Protein AF-0000000077151117 (afdb_homodimer)

Sequence (676 aa):
MHKPVIGIPMGDPAGIGPEIIVKALANNEIYKVCNPLVIGDAGVIEKAARICGIQTKVNPVAGADMPASDKSTINVVDLKIINPDRLEYGKVQAENGRASFEYIKKSVELAMEGKLSAIATTPINKPSLKAAGIEFIGHTEILAGLTDTKDPLTMFEVRGMRVFFLTRHVSLRKACDMVTKERLLDYVERCTQALQSLGITGGTMAVAGLNPHSGDNGLFGVEECENITPAIVEAKRRGFNVEGPVGPDSVFHLALIGRYNSVLSLYHDQGHIATKTLDFERTIAITLGLPFLRTSVDHGTAYDIAGKGIASEISMSEAILLAAKYSVPYSQWVKRTDMHKPVIGIPMGDPAGIGPEIIVKALANNEIYKVCNPLVIGDAGVIEKAARICGIQTKVNPVAGADMPASDKSTINVVDLKIINPDRLEYGKVQAENGRASFEYIKKSVELAMEGKLSAIATTPINKPSLKAAGIEFIGHTEILAGLTDTKDPLTMFEVRGMRVFFLTRHVSLRKACDMVTKERLLDYVERCTQALQSLGITGGTMAVAGLNPHSGDNGLFGVEECENITPAIVEAKRRGFNVEGPVGPDSVFHLALIGRYNSVLSLYHDQGHIATKTLDFERTIAITLGLPFLRTSVDHGTAYDIAGKGIASEISMSEAILLAAKYSVPYSQWVKRTD

Structure (mmCIF, N/CA/C/O backbone):
data_AF-0000000077151117-model_v1
#
loop_
_entity.id
_entity.type
_entity.pdbx_description
1 polymer '4-hydroxythreonine-4-phosphate dehydrogenase'
#
loop_
_atom_site.group_PDB
_atom_site.id
_atom_site.type_symbol
_atom_site.label_atom_id
_atom_site.label_alt_id
_atom_site.label_comp_id
_atom_site.label_asym_id
_atom_site.label_entity_id
_atom_site.label_seq_id
_atom_site.pdbx_PDB_ins_code
_atom_site.Cartn_x
_atom_site.Cartn_y
_atom_site.Cartn_z
_atom_site.occupancy
_atom_site.B_iso_or_equiv
_atom_site.auth_seq_id
_atom_site.auth_comp_id
_atom_site.auth_asym_id
_atom_site.auth_atom_id
_atom_site.pdbx_PDB_model_num
ATOM 1 N N . MET A 1 1 ? -15.461 34.531 -7.883 1 51.47 1 MET A N 1
ATOM 2 C CA . MET A 1 1 ? -15.648 33.969 -6.547 1 51.47 1 MET A CA 1
ATOM 3 C C . MET A 1 1 ? -14.375 34.094 -5.719 1 51.47 1 MET A C 1
ATOM 5 O O . MET A 1 1 ? -13.273 34.094 -6.266 1 51.47 1 MET A O 1
ATOM 9 N N . HIS A 1 2 ? -14.43 34.625 -4.332 1 80.81 2 HIS A N 1
ATOM 10 C CA . HIS A 1 2 ? -13.289 34.969 -3.484 1 80.81 2 HIS A CA 1
ATOM 11 C C . HIS A 1 2 ? -12.469 33.719 -3.15 1 80.81 2 HIS A C 1
ATOM 13 O O . HIS A 1 2 ? -13.023 32.719 -2.703 1 80.81 2 HIS A O 1
ATOM 19 N N . LYS A 1 3 ? -11.25 33.531 -3.623 1 91.38 3 LYS A N 1
ATOM 20 C CA . LYS A 1 3 ? -10.352 32.406 -3.344 1 91.38 3 LYS A CA 1
ATOM 21 C C . LYS A 1 3 ? -10.055 32.312 -1.851 1 91.38 3 LYS A C 1
ATOM 23 O O . LYS A 1 3 ? -9.875 33.312 -1.176 1 91.38 3 LYS A O 1
ATOM 28 N N . PRO A 1 4 ? -10.125 31.125 -1.349 1 94.75 4 PRO A N 1
ATOM 29 C CA . PRO A 1 4 ? -9.828 30.969 0.075 1 94.75 4 PRO A CA 1
ATOM 30 C C . PRO A 1 4 ? -8.391 31.344 0.426 1 94.75 4 PRO A C 1
ATOM 32 O O . PRO A 1 4 ? -7.484 31.172 -0.396 1 94.75 4 PRO A O 1
ATOM 35 N N . VAL A 1 5 ? -8.211 31.906 1.635 1 95.12 5 VAL A N 1
ATOM 36 C CA . VAL A 1 5 ? -6.875 32.188 2.15 1 95.12 5 VAL A CA 1
ATOM 37 C C . VAL A 1 5 ? -6.348 30.984 2.924 1 95.12 5 VAL A C 1
ATOM 39 O O . VAL A 1 5 ? -6.941 30.578 3.924 1 95.12 5 VAL A O 1
ATOM 42 N N . ILE A 1 6 ? -5.266 30.375 2.447 1 96.88 6 ILE A N 1
ATOM 43 C CA . ILE A 1 6 ? -4.68 29.203 3.102 1 96.88 6 ILE A CA 1
ATOM 44 C C . ILE A 1 6 ? -3.445 29.625 3.896 1 96.88 6 ILE A C 1
ATOM 46 O O . ILE A 1 6 ? -2.469 30.125 3.324 1 96.88 6 ILE A O 1
ATOM 50 N N . GLY A 1 7 ? -3.531 29.547 5.23 1 97.44 7 GLY A N 1
ATOM 51 C CA . GLY A 1 7 ? -2.381 29.797 6.082 1 97.44 7 GLY A CA 1
ATOM 52 C C . GLY A 1 7 ? -1.356 28.688 6.055 1 97.44 7 GLY A C 1
ATOM 53 O O . GLY A 1 7 ? -1.715 27.5 6.105 1 97.44 7 GLY A O 1
ATOM 54 N N . ILE A 1 8 ? -0.077 29.031 5.973 1 98.44 8 ILE A N 1
ATOM 55 C CA . ILE A 1 8 ? 1.007 28.047 5.898 1 98.44 8 ILE A CA 1
ATOM 56 C C . ILE A 1 8 ? 2.059 28.375 6.961 1 98.44 8 ILE A C 1
ATOM 58 O O . ILE A 1 8 ? 3.004 29.125 6.699 1 98.44 8 ILE A O 1
ATOM 62 N N . PRO A 1 9 ? 1.855 27.875 8.18 1 98.69 9 PRO A N 1
ATOM 63 C CA . PRO A 1 9 ? 2.975 27.984 9.117 1 98.69 9 PRO A CA 1
ATOM 64 C C . PRO A 1 9 ? 4.254 27.344 8.594 1 98.69 9 PRO A C 1
ATOM 66 O O . PRO A 1 9 ? 4.234 26.188 8.148 1 98.69 9 PRO A O 1
ATOM 69 N N . MET A 1 10 ? 5.348 28.031 8.625 1 98.31 10 MET A N 1
ATOM 70 C CA . MET A 1 10 ? 6.531 27.641 7.867 1 98.31 10 MET A CA 1
ATOM 71 C C . MET A 1 10 ? 7.238 26.469 8.531 1 98.31 10 MET A C 1
ATOM 73 O O . MET A 1 10 ? 8.102 25.828 7.922 1 98.31 10 MET A O 1
ATOM 77 N N . GLY A 1 11 ? 6.855 26.094 9.805 1 98.19 11 GLY A N 1
ATOM 78 C CA . GLY A 1 11 ? 7.473 24.953 10.477 1 98.19 11 GLY A CA 1
ATOM 79 C C . GLY A 1 11 ? 8.828 25.281 11.07 1 98.19 11 GLY A C 1
ATOM 80 O O . GLY A 1 11 ? 9.078 26.422 11.477 1 98.19 11 GLY A O 1
ATOM 81 N N . ASP A 1 12 ? 9.617 24.297 11.234 1 98.5 12 ASP A N 1
ATOM 82 C CA . ASP A 1 12 ? 10.953 24.5 11.797 1 98.5 12 ASP A CA 1
ATOM 83 C C . ASP A 1 12 ? 11.852 25.25 10.812 1 98.5 12 ASP A C 1
ATOM 85 O O . ASP A 1 12 ? 12.141 24.75 9.719 1 98.5 12 ASP A O 1
ATOM 89 N N . PRO A 1 13 ? 12.391 26.375 11.258 1 98.44 13 PRO A N 1
ATOM 90 C CA . PRO A 1 13 ? 13.211 27.172 10.352 1 98.44 13 PRO A CA 1
ATOM 91 C C . PRO A 1 13 ? 14.461 26.438 9.883 1 98.44 13 PRO A C 1
ATOM 93 O O . PRO A 1 13 ? 14.992 26.734 8.805 1 98.44 13 PRO A O 1
ATOM 96 N N . ALA A 1 14 ? 14.898 25.516 10.656 1 98.25 14 ALA A N 1
ATOM 97 C CA . ALA A 1 14 ? 16.141 24.797 10.344 1 98.25 14 ALA A CA 1
ATOM 98 C C . ALA A 1 14 ? 15.867 23.562 9.508 1 98.25 14 ALA A C 1
ATOM 100 O O . ALA A 1 14 ? 16.797 22.859 9.109 1 98.25 14 ALA A O 1
ATOM 101 N N . GLY A 1 15 ? 14.633 23.281 9.25 1 98.44 15 GLY A N 1
ATOM 102 C CA . GLY A 1 15 ? 14.242 22.172 8.414 1 98.44 15 GLY A CA 1
ATOM 103 C C . GLY A 1 15 ? 13.945 22.562 6.98 1 98.44 15 GLY A C 1
ATOM 104 O O . GLY A 1 15 ? 14.273 23.672 6.562 1 98.44 15 GLY A O 1
ATOM 105 N N . ILE A 1 16 ? 13.281 21.688 6.258 1 98.62 16 ILE A N 1
ATOM 106 C CA . ILE A 1 16 ? 13.055 21.906 4.832 1 98.62 16 ILE A CA 1
ATOM 107 C C . ILE A 1 16 ? 11.773 22.703 4.629 1 98.62 16 ILE A C 1
ATOM 109 O O . ILE A 1 16 ? 11.414 23.047 3.498 1 98.62 16 ILE A O 1
ATOM 113 N N . GLY A 1 17 ? 11.023 23.031 5.68 1 98.62 17 GLY A N 1
ATOM 114 C CA . GLY A 1 17 ? 9.75 23.734 5.598 1 98.62 17 GLY A CA 1
ATOM 115 C C . GLY A 1 17 ? 9.805 24.953 4.699 1 98.62 17 GLY A C 1
ATOM 116 O O . GLY A 1 17 ? 9.086 25.031 3.703 1 98.62 17 GLY A O 1
ATOM 117 N N . PRO A 1 18 ? 10.688 25.906 5.008 1 98.75 18 PRO A N 1
ATOM 118 C CA . PRO A 1 18 ? 10.812 27.094 4.176 1 98.75 18 PRO A CA 1
ATOM 119 C C . PRO A 1 18 ? 11.109 26.766 2.713 1 98.75 18 PRO A C 1
ATOM 121 O O . PRO A 1 18 ? 10.531 27.375 1.812 1 98.75 18 PRO A O 1
ATOM 124 N N . GLU A 1 19 ? 11.938 25.766 2.432 1 98.75 19 GLU A N 1
ATOM 125 C CA . GLU A 1 19 ? 12.312 25.406 1.067 1 98.75 19 GLU A CA 1
ATOM 126 C C . GLU A 1 19 ? 11.117 24.875 0.283 1 98.75 19 GLU A C 1
ATOM 128 O O . GLU A 1 19 ? 10.891 25.281 -0.858 1 98.75 19 GLU A O 1
ATOM 133 N N . ILE A 1 20 ? 10.344 23.984 0.926 1 98.75 20 ILE A N 1
ATOM 134 C CA . ILE A 1 20 ? 9.242 23.359 0.192 1 98.75 20 ILE A CA 1
ATOM 135 C C . ILE A 1 20 ? 8.117 24.375 0.008 1 98.75 20 ILE A C 1
ATOM 137 O O . ILE A 1 20 ? 7.367 24.312 -0.971 1 98.75 20 ILE A O 1
ATOM 141 N N . ILE A 1 21 ? 8.023 25.375 0.861 1 98.69 21 ILE A N 1
ATOM 142 C CA . ILE A 1 21 ? 7.035 26.438 0.727 1 98.69 21 ILE A CA 1
ATOM 143 C C . ILE A 1 21 ? 7.359 27.281 -0.497 1 98.69 21 ILE A C 1
ATOM 145 O O . ILE A 1 21 ? 6.508 27.484 -1.365 1 98.69 21 ILE A O 1
ATOM 149 N N . VAL A 1 22 ? 8.617 27.797 -0.575 1 98.38 22 VAL A N 1
ATOM 150 C CA . VAL A 1 22 ? 8.953 28.719 -1.654 1 98.38 22 VAL A CA 1
ATOM 151 C C . VAL A 1 22 ? 8.867 28 -2.996 1 98.38 22 VAL A C 1
ATOM 153 O O . VAL A 1 22 ? 8.445 28.578 -3.998 1 98.38 22 VAL A O 1
ATOM 156 N N . LYS A 1 23 ? 9.25 26.719 -3.023 1 98.56 23 LYS A N 1
ATOM 157 C CA . LYS A 1 23 ? 9.148 25.938 -4.254 1 98.56 23 LYS A CA 1
ATOM 158 C C . LYS A 1 23 ? 7.688 25.719 -4.648 1 98.56 23 LYS A C 1
ATOM 160 O O . LYS A 1 23 ? 7.332 25.828 -5.824 1 98.56 23 LYS A O 1
ATOM 165 N N . ALA A 1 24 ? 6.844 25.359 -3.654 1 98.38 24 ALA A N 1
ATOM 166 C CA . ALA A 1 24 ? 5.426 25.141 -3.924 1 98.38 24 ALA A CA 1
ATOM 167 C C . ALA A 1 24 ? 4.77 26.422 -4.441 1 98.38 24 ALA A C 1
ATOM 169 O O . ALA A 1 24 ? 3.979 26.375 -5.387 1 98.38 24 ALA A O 1
ATOM 170 N N . LEU A 1 25 ? 5.129 27.562 -3.879 1 97.88 25 LEU A N 1
ATOM 171 C CA . LEU A 1 25 ? 4.488 28.844 -4.199 1 97.88 25 LEU A CA 1
ATOM 172 C C . LEU A 1 25 ? 5.07 29.438 -5.477 1 97.88 25 LEU A C 1
ATOM 174 O O . LEU A 1 25 ? 4.598 30.469 -5.953 1 97.88 25 LEU A O 1
ATOM 178 N N . ALA A 1 26 ? 6.09 28.766 -6.008 1 97.19 26 ALA A N 1
ATOM 179 C CA . ALA A 1 26 ? 6.602 29.156 -7.32 1 97.19 26 ALA A CA 1
ATOM 180 C C . ALA A 1 26 ? 5.719 28.609 -8.438 1 97.19 26 ALA A C 1
ATOM 182 O O . ALA A 1 26 ? 5.863 28.984 -9.602 1 97.19 26 ALA A O 1
ATOM 183 N N . ASN A 1 27 ? 4.805 27.766 -8.102 1 94.38 27 ASN A N 1
ATOM 184 C CA . ASN A 1 27 ? 3.875 27.172 -9.055 1 94.38 27 ASN A CA 1
ATOM 185 C C . ASN A 1 27 ? 2.609 28.016 -9.203 1 94.38 27 ASN A C 1
ATOM 187 O O . ASN A 1 27 ? 1.834 28.141 -8.258 1 94.38 27 ASN A O 1
ATOM 191 N N . ASN A 1 28 ? 2.234 28.359 -10.352 1 92.44 28 ASN A N 1
ATOM 192 C CA . ASN A 1 28 ? 1.098 29.234 -10.648 1 92.44 28 ASN A CA 1
ATOM 193 C C . ASN A 1 28 ? -0.229 28.531 -10.352 1 92.44 28 ASN A C 1
ATOM 195 O O . ASN A 1 28 ? -1.234 29.188 -10.086 1 92.44 28 ASN A O 1
ATOM 199 N N . GLU A 1 29 ? -0.21 27.266 -10.375 1 94.25 29 GLU A N 1
ATOM 200 C CA . GLU A 1 29 ? -1.437 26.5 -10.18 1 94.25 29 GLU A CA 1
ATOM 201 C C . GLU A 1 29 ? -2.02 26.734 -8.789 1 94.25 29 GLU A C 1
ATOM 203 O O . GLU A 1 29 ? -3.236 26.672 -8.602 1 94.25 29 GLU A O 1
ATOM 208 N N . ILE A 1 30 ? -1.159 27.078 -7.867 1 96.81 30 ILE A N 1
ATOM 209 C CA . ILE A 1 30 ? -1.58 27.328 -6.492 1 96.81 30 ILE A CA 1
ATOM 210 C C . ILE A 1 30 ? -2.465 28.562 -6.438 1 96.81 30 ILE A C 1
ATOM 212 O O . ILE A 1 30 ? -3.512 28.562 -5.789 1 96.81 30 ILE A O 1
ATOM 216 N N . TYR A 1 31 ? -2.162 29.547 -7.188 1 95.06 31 TYR A N 1
ATOM 217 C CA . TYR A 1 31 ? -2.812 30.859 -7.121 1 95.06 31 TYR A CA 1
ATOM 218 C C . TYR A 1 31 ? -4.133 30.844 -7.879 1 95.06 31 TYR A C 1
ATOM 220 O O . TYR A 1 31 ? -4.945 31.766 -7.738 1 95.06 31 TYR A O 1
ATOM 228 N N . LYS A 1 32 ? -4.348 29.797 -8.648 1 95.19 32 LYS A N 1
ATOM 229 C CA . LYS A 1 32 ? -5.625 29.641 -9.352 1 95.19 32 LYS A CA 1
ATOM 230 C C . LYS A 1 32 ? -6.734 29.25 -8.383 1 95.19 32 LYS A C 1
ATOM 232 O O . LYS A 1 32 ? -7.91 29.547 -8.625 1 95.19 32 LYS A O 1
ATOM 237 N N . VAL A 1 33 ? -6.305 28.719 -7.246 1 95.56 33 VAL A N 1
ATOM 238 C CA . VAL A 1 33 ? -7.363 28.109 -6.449 1 95.56 33 VAL A CA 1
ATOM 239 C C . VAL A 1 33 ? -7.359 28.703 -5.043 1 95.56 33 VAL A C 1
ATOM 241 O O . VAL A 1 33 ? -8.32 28.531 -4.285 1 95.56 33 VAL A O 1
ATOM 244 N N . CYS A 1 34 ? -6.266 29.422 -4.695 1 95.38 34 CYS A N 1
ATOM 245 C CA . CYS A 1 34 ? -6.246 29.984 -3.348 1 95.38 34 CYS A CA 1
ATOM 246 C C . CYS A 1 34 ? -5.277 31.156 -3.26 1 95.38 34 CYS A C 1
ATOM 248 O O . CYS A 1 34 ? -4.605 31.484 -4.238 1 95.38 34 CYS A O 1
ATOM 250 N N . ASN A 1 35 ? -5.371 31.875 -2.143 1 94.81 35 ASN A N 1
ATOM 251 C CA . ASN A 1 35 ? -4.402 32.875 -1.719 1 94.81 35 ASN A CA 1
ATOM 252 C C . ASN A 1 35 ? -3.561 32.375 -0.547 1 94.81 35 ASN A C 1
ATOM 254 O O . ASN A 1 35 ? -4.004 32.406 0.602 1 94.81 35 ASN A O 1
ATOM 258 N N . PRO A 1 36 ? -2.328 31.984 -0.875 1 96.31 36 PRO A N 1
ATOM 259 C CA . PRO A 1 36 ? -1.484 31.484 0.208 1 96.31 36 PRO A CA 1
ATOM 260 C C . PRO A 1 36 ? -0.92 32.594 1.091 1 96.31 36 PRO A C 1
ATOM 262 O O . PRO A 1 36 ? -0.582 33.656 0.594 1 96.31 36 PRO A O 1
ATOM 265 N N . LEU A 1 37 ? -0.873 32.375 2.363 1 96.38 37 LEU A N 1
ATOM 266 C CA . LEU A 1 37 ? -0.282 33.25 3.355 1 96.38 37 LEU A CA 1
ATOM 267 C C . LEU A 1 37 ? 0.666 32.5 4.277 1 96.38 37 LEU A C 1
ATOM 269 O O . LEU A 1 37 ? 0.227 31.656 5.074 1 96.38 37 LEU A O 1
ATOM 273 N N . VAL A 1 38 ? 1.927 32.812 4.141 1 97.56 38 VAL A N 1
ATOM 274 C CA . VAL A 1 38 ? 2.918 32.156 4.984 1 97.56 38 VAL A CA 1
ATOM 275 C C . VAL A 1 38 ? 2.959 32.812 6.355 1 97.56 38 VAL A C 1
ATOM 277 O O . VAL A 1 38 ? 2.924 34.031 6.449 1 97.56 38 VAL A O 1
ATOM 280 N N . ILE A 1 39 ? 2.904 32.062 7.406 1 98.06 39 ILE A N 1
ATOM 281 C CA . ILE A 1 39 ? 3.121 32.531 8.766 1 98.06 39 ILE A CA 1
ATOM 282 C C . ILE A 1 39 ? 4.492 32.094 9.258 1 98.06 39 ILE A C 1
ATOM 284 O O . ILE A 1 39 ? 4.738 30.891 9.43 1 98.06 39 ILE A O 1
ATOM 288 N N . GLY A 1 40 ? 5.371 32.969 9.445 1 98.12 40 GLY A N 1
ATOM 289 C CA . GLY A 1 40 ? 6.75 32.656 9.789 1 98.12 40 GLY A CA 1
ATOM 290 C C . GLY A 1 40 ? 7.637 33.875 9.891 1 98.12 40 GLY A C 1
ATOM 291 O O . GLY A 1 40 ? 7.254 34.875 10.5 1 98.12 40 GLY A O 1
ATOM 292 N N . ASP A 1 41 ? 8.891 33.75 9.453 1 98.19 41 ASP A N 1
ATOM 293 C CA . ASP A 1 41 ? 9.859 34.844 9.398 1 98.19 41 ASP A CA 1
ATOM 294 C C . ASP A 1 41 ? 10.227 35.156 7.957 1 98.19 41 ASP A C 1
ATOM 296 O O . ASP A 1 41 ? 10.789 34.344 7.242 1 98.19 41 ASP A O 1
ATOM 300 N N . ALA A 1 42 ? 9.953 36.438 7.578 1 97.25 42 ALA A N 1
ATOM 301 C CA . ALA A 1 42 ? 10.172 36.875 6.199 1 97.25 42 ALA A CA 1
ATOM 302 C C . ALA A 1 42 ? 11.617 36.625 5.777 1 97.25 42 ALA A C 1
ATOM 304 O O . ALA A 1 42 ? 11.883 36.188 4.66 1 97.25 42 ALA A O 1
ATOM 305 N N . GLY A 1 43 ? 12.539 36.906 6.699 1 97.69 43 GLY A N 1
ATOM 306 C CA . GLY A 1 43 ? 13.945 36.75 6.387 1 97.69 43 GLY A CA 1
ATOM 307 C C . GLY A 1 43 ? 14.32 35.281 6.09 1 97.69 43 GLY A C 1
ATOM 308 O O . GLY A 1 43 ? 15.164 35.031 5.23 1 97.69 43 GLY A O 1
ATOM 309 N N . VAL A 1 44 ? 13.727 34.375 6.801 1 98.5 44 VAL A N 1
ATOM 310 C CA . VAL A 1 44 ? 13.992 32.938 6.594 1 98.5 44 VAL A CA 1
ATOM 311 C C . VAL A 1 44 ? 13.43 32.5 5.246 1 98.5 44 VAL A C 1
ATOM 313 O O . VAL A 1 44 ? 14.062 31.734 4.523 1 98.5 44 VAL A O 1
ATOM 316 N N . ILE A 1 45 ? 12.266 32.969 4.879 1 98.44 45 ILE A N 1
ATOM 317 C CA . ILE A 1 45 ? 11.633 32.656 3.604 1 98.44 45 ILE A CA 1
ATOM 318 C C . ILE A 1 45 ? 12.461 33.219 2.455 1 98.44 45 ILE A C 1
ATOM 320 O O . ILE A 1 45 ? 12.664 32.562 1.438 1 98.44 45 ILE A O 1
ATOM 324 N N . GLU A 1 46 ? 12.977 34.438 2.598 1 98 46 GLU A N 1
ATOM 325 C CA . GLU A 1 46 ? 13.844 35.062 1.591 1 98 46 GLU A CA 1
ATOM 326 C C . GLU A 1 46 ? 15.102 34.219 1.379 1 98 46 GLU A C 1
ATOM 328 O O . GLU A 1 46 ? 15.516 33.969 0.241 1 98 46 GLU A O 1
ATOM 333 N N . LYS A 1 47 ? 15.648 33.844 2.479 1 98.19 47 LYS A N 1
ATOM 334 C CA . LYS A 1 47 ? 16.844 33 2.418 1 98.19 47 LYS A CA 1
ATOM 335 C C . LYS A 1 47 ? 16.562 31.688 1.702 1 98.19 47 LYS A C 1
ATOM 337 O O . LYS A 1 47 ? 17.375 31.234 0.89 1 98.19 47 LYS A O 1
ATOM 342 N N . ALA A 1 48 ? 15.461 31.062 2.004 1 98.44 48 ALA A N 1
ATOM 343 C CA . ALA A 1 48 ? 15.07 29.812 1.36 1 98.44 48 ALA A CA 1
ATOM 344 C C . ALA A 1 48 ? 14.891 30 -0.143 1 98.44 48 ALA A C 1
ATOM 346 O O . ALA A 1 48 ? 15.297 29.141 -0.936 1 98.44 48 ALA A O 1
ATOM 347 N N . ALA A 1 49 ? 14.273 31.125 -0.574 1 98.19 49 ALA A N 1
ATOM 348 C CA . ALA A 1 49 ? 14.094 31.422 -1.993 1 98.19 49 ALA A CA 1
ATOM 349 C C . ALA A 1 49 ? 15.438 31.516 -2.707 1 98.19 49 ALA A C 1
ATOM 351 O O . ALA A 1 49 ? 15.609 30.969 -3.799 1 98.19 49 ALA A O 1
ATOM 352 N N . ARG A 1 50 ? 16.391 32.156 -2.045 1 97.88 50 ARG A N 1
ATOM 353 C CA . ARG A 1 50 ? 17.734 32.281 -2.607 1 97.88 50 ARG A CA 1
ATOM 354 C C . ARG A 1 50 ? 18.406 30.922 -2.744 1 97.88 50 ARG A C 1
ATOM 356 O O . ARG A 1 50 ? 18.969 30.594 -3.789 1 97.88 50 ARG A O 1
ATOM 363 N N . ILE A 1 51 ? 18.297 30.156 -1.737 1 98.12 51 ILE A N 1
ATOM 364 C CA . ILE A 1 51 ? 18.906 28.828 -1.708 1 98.12 51 ILE A CA 1
ATOM 365 C C . ILE A 1 51 ? 18.344 27.969 -2.834 1 98.12 51 ILE A C 1
ATOM 367 O O . ILE A 1 51 ? 19.078 27.234 -3.49 1 98.12 51 ILE A O 1
ATOM 371 N N . CYS A 1 52 ? 17.062 28.078 -3.086 1 98.31 52 CYS A N 1
ATOM 372 C CA . CYS A 1 52 ? 16.375 27.234 -4.059 1 98.31 52 CYS A CA 1
ATOM 373 C C . CYS A 1 52 ? 16.453 27.844 -5.457 1 98.31 52 CYS A C 1
ATOM 375 O O . CYS A 1 52 ? 15.977 27.25 -6.426 1 98.31 52 CYS A O 1
ATOM 377 N N . GLY A 1 53 ? 17.016 29.016 -5.547 1 97.94 53 GLY A N 1
ATOM 378 C CA . GLY A 1 53 ? 17.141 29.688 -6.836 1 97.94 53 GLY A CA 1
ATOM 379 C C . GLY A 1 53 ? 15.812 30.188 -7.379 1 97.94 53 GLY A C 1
ATOM 380 O O . GLY A 1 53 ? 15.602 30.203 -8.594 1 97.94 53 GLY A O 1
ATOM 381 N N . ILE A 1 54 ? 14.938 30.531 -6.531 1 97.25 54 ILE A N 1
ATOM 382 C CA . ILE A 1 54 ? 13.609 30.969 -6.934 1 97.25 54 ILE A CA 1
ATOM 383 C C . ILE A 1 54 ? 13.555 32.5 -6.898 1 97.25 54 ILE A C 1
ATOM 385 O O . ILE A 1 54 ? 13.859 33.125 -5.871 1 97.25 54 ILE A O 1
ATOM 389 N N . GLN A 1 55 ? 13.164 33.062 -7.996 1 95.25 55 GLN A N 1
ATOM 390 C CA . GLN A 1 55 ? 13.016 34.5 -8.078 1 95.25 55 GLN A CA 1
ATOM 391 C C . GLN A 1 55 ? 11.633 34.969 -7.621 1 95.25 55 GLN A C 1
ATOM 393 O O . GLN A 1 55 ? 10.656 34.844 -8.367 1 95.25 55 GLN A O 1
ATOM 398 N N . THR A 1 56 ? 11.555 35.406 -6.457 1 95 56 THR A N 1
ATOM 399 C CA . THR A 1 56 ? 10.297 35.906 -5.875 1 95 56 THR A CA 1
ATOM 400 C C . THR A 1 56 ? 10.555 36.969 -4.844 1 95 56 THR A C 1
ATOM 402 O O . THR A 1 56 ? 11.656 37.062 -4.285 1 95 56 THR A O 1
ATOM 405 N N . LYS A 1 57 ? 9.641 37.906 -4.672 1 94.88 57 LYS A N 1
ATOM 406 C CA . LYS A 1 57 ? 9.688 38.906 -3.609 1 94.88 57 LYS A CA 1
ATOM 407 C C . LYS A 1 57 ? 8.938 38.438 -2.371 1 94.88 57 LYS A C 1
ATOM 409 O O . LYS A 1 57 ? 7.887 37.812 -2.482 1 94.88 57 LYS A O 1
ATOM 414 N N . VAL A 1 58 ? 9.484 38.625 -1.232 1 95.38 58 VAL A N 1
ATOM 415 C CA . VAL A 1 58 ? 8.805 38.344 0.026 1 95.38 58 VAL A CA 1
ATOM 416 C C . VAL A 1 58 ? 8.195 39.625 0.595 1 95.38 58 VAL A C 1
ATOM 418 O O . VAL A 1 58 ? 8.898 40.625 0.803 1 95.38 58 VAL A O 1
ATOM 421 N N . ASN A 1 59 ? 6.93 39.594 0.752 1 93.88 59 ASN A N 1
ATOM 422 C CA . ASN A 1 59 ? 6.172 40.781 1.211 1 93.88 59 ASN A CA 1
ATOM 423 C C . ASN A 1 59 ? 5.656 40.562 2.635 1 93.88 59 ASN A C 1
ATOM 425 O O . ASN A 1 59 ? 4.66 39.875 2.85 1 93.88 59 ASN A O 1
ATOM 429 N N . PRO A 1 60 ? 6.281 41.156 3.648 1 93.06 60 PRO A N 1
ATOM 430 C CA . PRO A 1 60 ? 5.742 41.094 5.008 1 93.06 60 PRO A CA 1
ATOM 431 C C . PRO A 1 60 ? 4.387 41.781 5.148 1 93.06 60 PRO A C 1
ATOM 433 O O . PRO A 1 60 ? 4.199 42.875 4.652 1 93.06 60 PRO A O 1
ATOM 436 N N . VAL A 1 61 ? 3.449 41.062 5.73 1 88.94 61 VAL A N 1
ATOM 437 C CA . VAL A 1 61 ? 2.105 41.594 5.902 1 88.94 61 VAL A CA 1
ATOM 438 C C . VAL A 1 61 ? 1.64 41.375 7.34 1 88.94 61 VAL A C 1
ATOM 440 O O . VAL A 1 61 ? 2.227 40.562 8.07 1 88.94 61 VAL A O 1
ATOM 443 N N . ALA A 1 62 ? 0.567 42.188 7.922 1 75.62 62 ALA A N 1
ATOM 444 C CA . ALA A 1 62 ? 0.026 42.031 9.273 1 75.62 62 ALA A CA 1
ATOM 445 C C . ALA A 1 62 ? -1.151 41.062 9.273 1 75.62 62 ALA A C 1
ATOM 447 O O . ALA A 1 62 ? -1.65 40.688 10.344 1 75.62 62 ALA A O 1
ATOM 448 N N . GLY A 1 63 ? -1.469 40.219 8.305 1 62.97 63 GLY A N 1
ATOM 449 C CA . GLY A 1 63 ? -2.521 39.219 8.273 1 62.97 63 GLY A CA 1
ATOM 450 C C . GLY A 1 63 ? -3.789 39.719 7.598 1 62.97 63 GLY A C 1
ATOM 451 O O . GLY A 1 63 ? -4.48 38.938 6.93 1 62.97 63 GLY A O 1
ATOM 452 N N . ALA A 1 64 ? -4.367 40.938 7.898 1 55.16 64 ALA A N 1
ATOM 453 C CA . ALA A 1 64 ? -5.691 41.438 7.551 1 55.16 64 ALA A CA 1
ATOM 454 C C . ALA A 1 64 ? -5.785 41.781 6.066 1 55.16 64 ALA A C 1
ATOM 456 O O . ALA A 1 64 ? -6.801 41.5 5.422 1 55.16 64 ALA A O 1
ATOM 457 N N . ASP A 1 65 ? -4.98 42.625 5.574 1 58.97 65 ASP A N 1
ATOM 458 C CA . ASP A 1 65 ? -5.102 43.125 4.215 1 58.97 65 ASP A CA 1
ATOM 459 C C . ASP A 1 65 ? -4.156 42.406 3.264 1 58.97 65 ASP A C 1
ATOM 461 O O . ASP A 1 65 ? -2.936 42.469 3.408 1 58.97 65 ASP A O 1
ATOM 465 N N . MET A 1 66 ? -4.641 41.188 2.742 1 64.81 66 MET A N 1
ATOM 466 C CA . MET A 1 66 ? -3.76 40.375 1.886 1 64.81 66 MET A CA 1
ATOM 467 C C . MET A 1 66 ? -3.768 40.938 0.458 1 64.81 66 MET A C 1
ATOM 469 O O . MET A 1 66 ? -4.816 40.969 -0.184 1 64.81 66 MET A O 1
ATOM 473 N N . PRO A 1 67 ? -2.654 41.656 0.072 1 61.91 67 PRO A N 1
ATOM 474 C CA . PRO A 1 67 ? -2.58 42 -1.348 1 61.91 67 PRO A CA 1
ATOM 475 C C . PRO A 1 67 ? -2.674 40.781 -2.266 1 61.91 67 PRO A C 1
ATOM 477 O O . PRO A 1 67 ? -2.48 39.656 -1.816 1 61.91 67 PRO A O 1
ATOM 480 N N . ALA A 1 68 ? -3.064 41.062 -3.492 1 68.12 68 ALA A N 1
ATOM 481 C CA . ALA A 1 68 ? -3.08 40.062 -4.527 1 68.12 68 ALA A CA 1
ATOM 482 C C . ALA A 1 68 ? -1.718 39.375 -4.648 1 68.12 68 ALA A C 1
ATOM 484 O O . ALA A 1 68 ? -0.679 40.031 -4.527 1 68.12 68 ALA A O 1
ATOM 485 N N . SER A 1 69 ? -1.771 38 -4.594 1 73.75 69 SER A N 1
ATOM 486 C CA . SER A 1 69 ? -0.51 37.281 -4.625 1 73.75 69 SER A CA 1
ATOM 487 C C . SER A 1 69 ? -0.433 36.375 -5.852 1 73.75 69 SER A C 1
ATOM 489 O O . SER A 1 69 ? -1.458 35.875 -6.336 1 73.75 69 SER A O 1
ATOM 491 N N . ASP A 1 70 ? 0.747 36.438 -6.531 1 84.69 70 ASP A N 1
ATOM 492 C CA . ASP A 1 70 ? 1.149 35.469 -7.539 1 84.69 70 ASP A CA 1
ATOM 493 C C . ASP A 1 70 ? 2.553 34.938 -7.258 1 84.69 70 ASP A C 1
ATOM 495 O O . ASP A 1 70 ? 3.08 35.094 -6.156 1 84.69 70 ASP A O 1
ATOM 499 N N . LYS A 1 71 ? 3.053 34.188 -8.25 1 86.94 71 LYS A N 1
ATOM 500 C CA . LYS A 1 71 ? 4.328 33.5 -8.008 1 86.94 71 LYS A CA 1
ATOM 501 C C . LYS A 1 71 ? 5.457 34.531 -7.836 1 86.94 71 LYS A C 1
ATOM 503 O O . LYS A 1 71 ? 6.543 34.188 -7.363 1 86.94 71 LYS A O 1
ATOM 508 N N . SER A 1 72 ? 5.227 35.781 -8.102 1 92.5 72 SER A N 1
ATOM 509 C CA . SER A 1 72 ? 6.281 36.781 -8.023 1 92.5 72 SER A CA 1
ATOM 510 C C . SER A 1 72 ? 6.387 37.375 -6.613 1 92.5 72 SER A C 1
ATOM 512 O O . SER A 1 72 ? 7.371 38.031 -6.281 1 92.5 72 SER A O 1
ATOM 514 N N . THR A 1 73 ? 5.391 37.156 -5.777 1 93.69 73 THR A N 1
ATOM 515 C CA . THR A 1 73 ? 5.391 37.688 -4.426 1 93.69 73 THR A CA 1
ATOM 516 C C . THR A 1 73 ? 4.828 36.688 -3.43 1 93.69 73 THR A C 1
ATOM 518 O O . THR A 1 73 ? 3.754 36.125 -3.65 1 93.69 73 THR A O 1
ATOM 521 N N . ILE A 1 74 ? 5.551 36.438 -2.383 1 95.06 74 ILE A N 1
ATOM 522 C CA . ILE A 1 74 ? 5.086 35.594 -1.285 1 95.06 74 ILE A CA 1
ATOM 523 C C . ILE A 1 74 ? 4.727 36.469 -0.083 1 95.06 74 ILE A C 1
ATOM 525 O O . ILE A 1 74 ? 5.578 37.156 0.452 1 95.06 74 ILE A O 1
ATOM 529 N N . ASN A 1 75 ? 3.461 36.438 0.291 1 95.31 75 ASN A N 1
ATOM 530 C CA . ASN A 1 75 ? 3.027 37.156 1.484 1 95.31 75 ASN A CA 1
ATOM 531 C C . ASN A 1 75 ? 3.369 36.406 2.758 1 95.31 75 ASN A C 1
ATOM 533 O O . ASN A 1 75 ? 3.113 35.188 2.85 1 95.31 75 ASN A O 1
ATOM 537 N N . VAL A 1 76 ? 3.988 37.125 3.727 1 96.31 76 VAL A N 1
ATOM 538 C CA . VAL A 1 76 ? 4.43 36.469 4.961 1 96.31 76 VAL A CA 1
ATOM 539 C C . VAL A 1 76 ? 3.998 37.312 6.164 1 96.31 76 VAL A C 1
ATOM 541 O O . VAL A 1 76 ? 4.297 38.5 6.238 1 96.31 76 VAL A O 1
ATOM 544 N N . VAL A 1 77 ? 3.205 36.719 7.023 1 96.75 77 VAL A N 1
ATOM 545 C CA . VAL A 1 77 ? 3.076 37.281 8.352 1 96.75 77 VAL A CA 1
ATOM 546 C C . VAL A 1 77 ? 4.391 37.125 9.117 1 96.75 77 VAL A C 1
ATOM 548 O O . VAL A 1 77 ? 4.695 36.062 9.633 1 96.75 77 VAL A O 1
ATOM 551 N N . ASP A 1 78 ? 5.105 38.219 9.188 1 96.62 78 ASP A N 1
ATOM 552 C CA . ASP A 1 78 ? 6.473 38.219 9.703 1 96.62 78 ASP A CA 1
ATOM 553 C C . ASP A 1 78 ? 6.488 38.344 11.227 1 96.62 78 ASP A C 1
ATOM 555 O O . ASP A 1 78 ? 6.211 39.438 11.75 1 96.62 78 ASP A O 1
ATOM 559 N N . LEU A 1 79 ? 6.895 37.25 11.891 1 97.25 79 LEU A N 1
ATOM 560 C CA . LEU A 1 79 ? 6.891 37.281 13.352 1 97.25 79 LEU A CA 1
ATOM 561 C C . LEU A 1 79 ? 8.258 37.719 13.883 1 97.25 79 LEU A C 1
ATOM 563 O O . LEU A 1 79 ? 8.391 38.062 15.055 1 97.25 79 LEU A O 1
ATOM 567 N N . LYS A 1 80 ? 9.273 37.75 13.086 1 96.56 80 LYS A N 1
ATOM 568 C CA . LYS A 1 80 ? 10.609 38.25 13.383 1 96.56 80 LYS A CA 1
ATOM 569 C C . LYS A 1 80 ? 11.203 37.562 14.617 1 96.56 80 LYS A C 1
ATOM 571 O O . LYS A 1 80 ? 11.695 38.25 15.523 1 96.56 80 LYS A O 1
ATOM 576 N N . ILE A 1 81 ? 11.117 36.25 14.617 1 97.69 81 ILE A N 1
ATOM 577 C CA . ILE A 1 81 ? 11.633 35.5 15.75 1 97.69 81 ILE A CA 1
ATOM 578 C C . ILE A 1 81 ? 13.062 35.031 15.461 1 97.69 81 ILE A C 1
ATOM 580 O O . ILE A 1 81 ? 13.938 35.125 16.328 1 97.69 81 ILE A O 1
ATOM 584 N N . ILE A 1 82 ? 13.289 34.625 14.25 1 97.69 82 ILE A N 1
ATOM 585 C CA . ILE A 1 82 ? 14.555 34 13.867 1 97.69 82 ILE A CA 1
ATOM 586 C C . ILE A 1 82 ? 15.422 35.031 13.125 1 97.69 82 ILE A C 1
ATOM 588 O O . ILE A 1 82 ? 14.945 35.719 12.227 1 97.69 82 ILE A O 1
ATOM 592 N N . ASN A 1 83 ? 16.672 35.125 13.531 1 96.19 83 ASN A N 1
ATOM 593 C CA . ASN A 1 83 ? 17.672 35.781 12.711 1 96.19 83 ASN A CA 1
ATOM 594 C C . ASN A 1 83 ? 18.25 34.844 11.648 1 96.19 83 ASN A C 1
ATOM 596 O O . ASN A 1 83 ? 18.984 33.906 11.969 1 96.19 83 ASN A O 1
ATOM 600 N N . PRO A 1 84 ? 17.922 35.125 10.383 1 95.12 84 PRO A N 1
ATOM 601 C CA . PRO A 1 84 ? 18.344 34.188 9.32 1 95.12 84 PRO A CA 1
ATOM 602 C C . PRO A 1 84 ? 19.859 34 9.258 1 95.12 84 PRO A C 1
ATOM 604 O O . PRO A 1 84 ? 20.328 32.938 8.836 1 95.12 84 PRO A O 1
ATOM 607 N N . ASP A 1 85 ? 20.609 34.938 9.672 1 93.44 85 ASP A N 1
ATOM 608 C CA . ASP A 1 85 ? 22.078 34.875 9.586 1 93.44 85 ASP A CA 1
ATOM 609 C C . ASP A 1 85 ? 22.656 33.938 10.633 1 93.44 85 ASP A C 1
ATOM 611 O O . ASP A 1 85 ? 23.781 33.438 10.5 1 93.44 85 ASP A O 1
ATOM 615 N N . ARG A 1 86 ? 21.906 33.656 11.641 1 93.81 86 ARG A N 1
ATOM 616 C CA . ARG A 1 86 ? 22.391 32.812 12.719 1 93.81 86 ARG A CA 1
ATOM 617 C C . ARG A 1 86 ? 21.766 31.406 12.617 1 93.81 86 ARG A C 1
ATOM 619 O O . ARG A 1 86 ? 22.109 30.516 13.391 1 93.81 86 ARG A O 1
ATOM 626 N N . LEU A 1 87 ? 20.859 31.312 11.742 1 95.62 87 LEU A N 1
ATOM 627 C CA . LEU A 1 87 ? 20.156 30.047 11.578 1 95.62 87 LEU A CA 1
ATOM 628 C C . LEU A 1 87 ? 21.109 28.953 11.125 1 95.62 87 LEU A C 1
ATOM 630 O O . LEU A 1 87 ? 21.844 29.125 10.148 1 95.62 87 LEU A O 1
ATOM 634 N N . GLU A 1 88 ? 21.203 27.828 11.852 1 97.44 88 GLU A N 1
ATOM 635 C CA . GLU A 1 88 ? 21.984 26.656 11.469 1 97.44 88 GLU A CA 1
ATOM 636 C C . GLU A 1 88 ? 21.078 25.531 10.984 1 97.44 88 GLU A C 1
ATOM 638 O O . GLU A 1 88 ? 20.344 24.922 11.773 1 97.44 88 GLU A O 1
ATOM 643 N N . TYR A 1 89 ? 21.234 25.203 9.695 1 98 89 TYR A N 1
ATOM 644 C CA . TYR A 1 89 ? 20.375 24.172 9.102 1 98 89 TYR A CA 1
ATOM 645 C C . TYR A 1 89 ? 20.688 22.797 9.664 1 98 89 TYR A C 1
ATOM 647 O O . TYR A 1 89 ? 21.859 22.484 9.914 1 98 89 TYR A O 1
ATOM 655 N N . GLY A 1 90 ? 19.672 22.047 9.875 1 97.31 90 GLY A N 1
ATOM 656 C CA . GLY A 1 90 ? 19.812 20.656 10.242 1 97.31 90 GLY A CA 1
ATOM 657 C C . GLY A 1 90 ? 20.25 20.469 11.68 1 97.31 90 GLY A C 1
ATOM 658 O O . GLY A 1 90 ? 20.766 19.406 12.047 1 97.31 90 GLY A O 1
ATOM 659 N N . LYS A 1 91 ? 20.109 21.453 12.5 1 97.31 91 LYS A N 1
ATOM 660 C CA . LYS A 1 91 ? 20.484 21.375 13.906 1 97.31 91 LYS A CA 1
ATOM 661 C C . LYS A 1 91 ? 19.328 21.734 14.82 1 97.31 91 LYS A C 1
ATOM 663 O O . LYS A 1 91 ? 18.562 22.656 14.531 1 97.31 91 LYS A O 1
ATOM 668 N N . VAL A 1 92 ? 19.281 20.953 15.891 1 96.81 92 VAL A N 1
ATOM 669 C CA . VAL A 1 92 ? 18.281 21.219 16.906 1 96.81 92 VAL A CA 1
ATOM 670 C C . VAL A 1 92 ? 18.625 22.516 17.641 1 96.81 92 VAL A C 1
ATOM 672 O O . VAL A 1 92 ? 19.734 22.672 18.141 1 96.81 92 VAL A O 1
ATOM 675 N N . GLN A 1 93 ? 17.688 23.453 17.609 1 96.44 93 GLN A N 1
ATOM 676 C CA . GLN A 1 93 ? 17.828 24.719 18.328 1 96.44 93 GLN A CA 1
ATOM 677 C C . GLN A 1 93 ? 16.547 25.078 19.062 1 96.44 93 GLN A C 1
ATOM 679 O O . GLN A 1 93 ? 15.453 25.031 18.484 1 96.44 93 GLN A O 1
ATOM 684 N N . ALA A 1 94 ? 16.688 25.453 20.328 1 96.88 94 ALA A N 1
ATOM 685 C CA . ALA A 1 94 ? 15.531 25.828 21.141 1 96.88 94 ALA A CA 1
ATOM 686 C C . ALA A 1 94 ? 14.742 26.969 20.484 1 96.88 94 ALA A C 1
ATOM 688 O O . ALA A 1 94 ? 13.508 26.969 20.5 1 96.88 94 ALA A O 1
ATOM 689 N N . GLU A 1 95 ? 15.445 27.906 19.969 1 97.62 95 GLU A N 1
ATOM 690 C CA . GLU A 1 95 ? 14.805 29.047 19.328 1 97.62 95 GLU A CA 1
ATOM 691 C C . GLU A 1 95 ? 13.906 28.609 18.172 1 97.62 95 GLU A C 1
ATOM 693 O O . GLU A 1 95 ? 12.852 29.203 17.953 1 97.62 95 GLU A O 1
ATOM 698 N N . ASN A 1 96 ? 14.336 27.578 17.422 1 97.81 96 ASN A N 1
ATOM 699 C CA . ASN A 1 96 ? 13.547 27.062 16.312 1 97.81 96 ASN A CA 1
ATOM 700 C C . ASN A 1 96 ? 12.273 26.375 16.781 1 97.81 96 ASN A C 1
ATOM 702 O O . ASN A 1 96 ? 11.242 26.438 16.125 1 97.81 96 ASN A O 1
ATOM 706 N N . GLY A 1 97 ? 12.406 25.672 17.906 1 97.5 97 GLY A N 1
ATOM 707 C CA . GLY A 1 97 ? 11.227 25.078 18.516 1 97.5 97 GLY A CA 1
ATOM 708 C C . GLY A 1 97 ? 10.203 26.109 18.953 1 97.5 97 GLY A C 1
ATOM 709 O O . GLY A 1 97 ? 9.008 25.953 18.688 1 97.5 97 GLY A O 1
ATOM 710 N N . ARG A 1 98 ? 10.688 27.109 19.609 1 97.56 98 ARG A N 1
ATOM 711 C CA . ARG A 1 98 ? 9.82 28.203 20.031 1 97.56 98 ARG A CA 1
ATOM 712 C C . ARG A 1 98 ? 9.156 28.875 18.844 1 97.56 98 ARG A C 1
ATOM 714 O O . ARG A 1 98 ? 7.949 29.125 18.859 1 97.56 98 ARG A O 1
ATOM 721 N N . ALA A 1 99 ? 9.938 29.172 17.828 1 98.31 99 ALA A N 1
ATOM 722 C CA . AL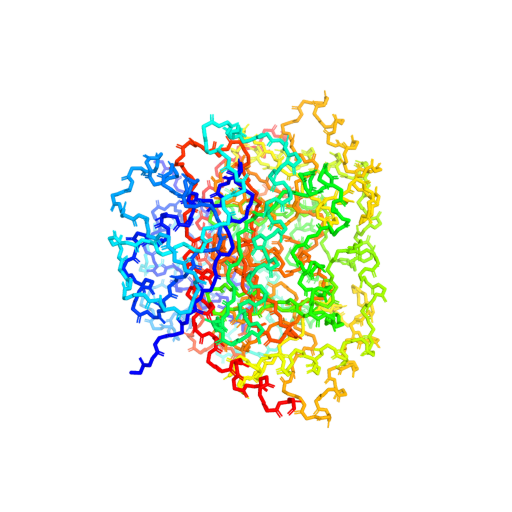A A 1 99 ? 9.43 29.812 16.625 1 98.31 99 ALA A CA 1
ATOM 723 C C . ALA A 1 99 ? 8.336 28.969 15.977 1 98.31 99 ALA A C 1
ATOM 725 O O . ALA A 1 99 ? 7.285 29.484 15.602 1 98.31 99 ALA A O 1
ATOM 726 N N . SER A 1 100 ? 8.617 27.672 15.82 1 98.19 100 SER A N 1
ATOM 727 C CA . SER A 1 100 ? 7.652 26.75 15.227 1 98.19 100 SER A CA 1
ATOM 728 C C . SER A 1 100 ? 6.309 26.828 15.945 1 98.19 100 SER A C 1
ATOM 730 O O . SER A 1 100 ? 5.258 26.891 15.305 1 98.19 100 SER A O 1
ATOM 732 N N . PHE A 1 101 ? 6.371 26.812 17.266 1 98.19 101 PHE A N 1
ATOM 733 C CA . PHE A 1 101 ? 5.156 26.875 18.062 1 98.19 101 PHE A CA 1
ATOM 734 C C . PHE A 1 101 ? 4.422 28.203 17.828 1 98.19 101 PHE A C 1
ATOM 736 O O . PHE A 1 101 ? 3.201 28.219 17.672 1 98.19 101 PHE A O 1
ATOM 743 N N . GLU A 1 102 ? 5.133 29.25 17.828 1 98.19 102 GLU A N 1
ATOM 744 C CA . GLU A 1 102 ? 4.535 30.562 17.656 1 98.19 102 GLU A CA 1
ATOM 745 C C . GLU A 1 102 ? 3.893 30.703 16.281 1 98.19 102 GLU A C 1
ATOM 747 O O . GLU A 1 102 ? 2.859 31.359 16.141 1 98.19 102 GLU A O 1
ATOM 752 N N . TYR A 1 103 ? 4.555 30.125 15.219 1 98.5 103 TYR A N 1
ATOM 753 C CA . TYR A 1 103 ? 3.961 30.141 13.891 1 98.5 103 TYR A CA 1
ATOM 754 C C . TYR A 1 103 ? 2.605 29.453 13.883 1 98.5 103 TYR A C 1
ATOM 756 O O . TYR A 1 103 ? 1.647 29.938 13.289 1 98.5 103 TYR A O 1
ATOM 764 N N . ILE A 1 104 ? 2.531 28.281 14.523 1 98.38 104 ILE A N 1
ATOM 765 C CA . ILE A 1 104 ? 1.291 27.516 14.594 1 98.38 104 ILE A CA 1
ATOM 766 C C . ILE A 1 104 ? 0.249 28.297 15.391 1 98.38 104 ILE A C 1
ATOM 768 O O . ILE A 1 104 ? -0.901 28.422 14.969 1 98.38 104 ILE A O 1
ATOM 772 N N . LYS A 1 105 ? 0.668 28.828 16.547 1 98.06 105 LYS A N 1
ATOM 773 C CA . LYS A 1 105 ? -0.228 29.609 17.391 1 98.06 105 LYS A CA 1
ATOM 774 C C . LYS A 1 105 ? -0.833 30.781 16.641 1 98.06 105 LYS A C 1
ATOM 776 O O . LYS A 1 105 ? -2.041 31.016 16.703 1 98.06 105 LYS A O 1
ATOM 781 N N . LYS A 1 106 ? 0.006 31.516 15.953 1 97.62 106 LYS A N 1
ATOM 782 C CA . LYS A 1 106 ? -0.471 32.656 15.164 1 97.62 106 LYS A CA 1
ATOM 783 C C . LYS A 1 106 ? -1.434 32.188 14.07 1 97.62 106 LYS A C 1
ATOM 785 O O . LYS A 1 106 ? -2.424 32.875 13.789 1 97.62 106 LYS A O 1
ATOM 790 N N . SER A 1 107 ? -1.122 31.094 13.391 1 97.69 107 SER A N 1
ATOM 791 C CA . SER A 1 107 ? -2.016 30.531 12.383 1 97.69 107 SER A CA 1
ATOM 792 C C . SER A 1 107 ? -3.387 30.219 12.969 1 97.69 107 SER A C 1
ATOM 794 O O . SER A 1 107 ? -4.414 30.5 12.352 1 97.69 107 SER A O 1
ATOM 796 N N . VAL A 1 108 ? -3.393 29.625 14.133 1 97.88 108 VAL A N 1
ATOM 797 C CA . VAL A 1 108 ? -4.637 29.281 14.812 1 97.88 108 VAL A CA 1
ATOM 798 C C . VAL A 1 108 ? -5.422 30.547 15.133 1 97.88 108 VAL A C 1
ATOM 800 O O . VAL A 1 108 ? -6.633 30.609 14.906 1 97.88 108 VAL A O 1
ATOM 803 N N . GLU A 1 109 ? -4.73 31.562 15.656 1 96.94 109 GLU A N 1
ATOM 804 C CA . GLU A 1 109 ? -5.367 32.844 15.961 1 96.94 109 GLU A CA 1
ATOM 805 C C . GLU A 1 109 ? -6.051 33.438 14.727 1 96.94 109 GLU A C 1
ATOM 807 O O . GLU A 1 109 ? -7.223 33.812 14.781 1 96.94 109 GLU A O 1
ATOM 812 N N . LEU A 1 110 ? -5.316 33.469 13.641 1 96 110 LEU A N 1
ATOM 813 C CA . LEU A 1 110 ? -5.844 34.031 12.406 1 96 110 LEU A CA 1
ATOM 814 C C . LEU A 1 110 ? -7.023 33.219 11.898 1 96 110 LEU A C 1
ATOM 816 O O . LEU A 1 110 ? -8 33.75 11.391 1 96 110 LEU A O 1
ATOM 820 N N . ALA A 1 111 ? -6.887 31.922 11.984 1 96.06 111 ALA A N 1
ATOM 821 C CA . ALA A 1 111 ? -7.973 31.047 11.547 1 96.06 111 ALA A CA 1
ATOM 822 C C . ALA A 1 111 ? -9.219 31.25 12.398 1 96.06 111 ALA A C 1
ATOM 824 O O . ALA A 1 111 ? -10.336 31.344 11.867 1 96.06 111 ALA A O 1
ATOM 825 N N . MET A 1 112 ? -9.023 31.391 13.719 1 95.44 112 MET A N 1
ATOM 826 C CA . MET A 1 112 ? -10.133 31.594 14.648 1 95.44 112 MET A CA 1
ATOM 827 C C . MET A 1 112 ? -10.797 32.938 14.414 1 95.44 112 MET A C 1
ATOM 829 O O . MET A 1 112 ? -11.992 33.125 14.664 1 95.44 112 MET A O 1
ATOM 833 N N . GLU A 1 113 ? -10.086 33.875 13.898 1 93.69 113 GLU A N 1
ATOM 834 C CA . GLU A 1 113 ? -10.594 35.188 13.586 1 93.69 113 GLU A CA 1
ATOM 835 C C . GLU A 1 113 ? -11.266 35.219 12.219 1 93.69 113 GLU A C 1
ATOM 837 O O . GLU A 1 113 ? -11.789 36.25 11.797 1 93.69 113 GLU A O 1
ATOM 842 N N . GLY A 1 114 ? -11.211 34.125 11.523 1 92.38 114 GLY A N 1
ATOM 843 C CA . GLY A 1 114 ? -11.844 34.031 10.211 1 92.38 114 GLY A CA 1
ATOM 844 C C . GLY A 1 114 ? -10.984 34.594 9.094 1 92.38 114 GLY A C 1
ATOM 845 O O . GLY A 1 114 ? -11.461 34.781 7.98 1 92.38 114 GLY A O 1
ATOM 846 N N . LYS A 1 115 ? -9.742 34.812 9.383 1 93.69 115 LYS A N 1
ATOM 847 C CA . LYS A 1 115 ? -8.852 35.406 8.391 1 93.69 115 LYS A CA 1
ATOM 848 C C . LYS A 1 115 ? -8.203 34.312 7.523 1 93.69 115 LYS A C 1
ATOM 850 O O . LYS A 1 115 ? -7.645 34.625 6.465 1 93.69 115 LYS A O 1
ATOM 855 N N . LEU A 1 116 ? -8.203 33.125 8.016 1 95.31 116 LEU A N 1
ATOM 856 C CA . LEU A 1 116 ? -7.766 31.969 7.234 1 95.31 116 LEU A CA 1
ATOM 857 C C . LEU A 1 116 ? -8.922 31 6.996 1 95.31 116 LEU A C 1
ATOM 859 O O . LEU A 1 116 ? -9.75 30.781 7.887 1 95.31 116 LEU A O 1
ATOM 863 N N . SER A 1 117 ? -8.938 30.438 5.793 1 95.31 117 SER A N 1
ATOM 864 C CA . SER A 1 117 ? -9.945 29.438 5.465 1 95.31 117 SER A CA 1
ATOM 865 C C . SER A 1 117 ? -9.5 28.047 5.898 1 95.31 117 SER A C 1
ATOM 867 O O . SER A 1 117 ? -10.328 27.188 6.191 1 95.31 117 SER A O 1
ATOM 869 N N . ALA A 1 118 ? -8.273 27.766 5.898 1 97.62 118 ALA A N 1
ATOM 870 C CA . ALA A 1 118 ? -7.637 26.5 6.293 1 97.62 118 ALA A CA 1
ATOM 871 C C . ALA A 1 118 ? -6.152 26.703 6.578 1 97.62 118 ALA A C 1
ATOM 873 O O . ALA A 1 118 ? -5.598 27.766 6.285 1 97.62 118 ALA A O 1
ATOM 874 N N . ILE A 1 119 ? -5.59 25.75 7.195 1 98.25 119 ILE A N 1
ATOM 875 C CA . ILE A 1 119 ? -4.156 25.766 7.484 1 98.25 119 ILE A CA 1
ATOM 876 C C . ILE A 1 119 ? -3.488 24.562 6.836 1 98.25 119 ILE A C 1
ATOM 878 O O . ILE A 1 119 ? -3.982 23.438 6.949 1 98.25 119 ILE A O 1
ATOM 882 N N . ALA A 1 120 ? -2.404 24.75 6.113 1 98.62 120 ALA A N 1
ATOM 883 C CA . ALA A 1 120 ? -1.563 23.703 5.555 1 98.62 120 ALA A CA 1
ATOM 884 C C . ALA A 1 120 ? -0.189 23.688 6.219 1 98.62 120 ALA A C 1
ATOM 886 O O . ALA A 1 120 ? 0.657 24.531 5.926 1 98.62 120 ALA A O 1
ATOM 887 N N .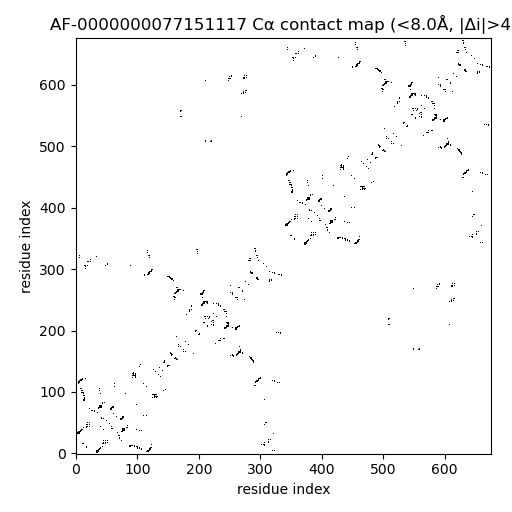 THR A 1 121 ? 0.067 22.688 7.008 1 98.62 121 THR A N 1
ATOM 888 C CA . THR A 1 121 ? 1.214 22.75 7.906 1 98.62 121 THR A CA 1
ATOM 889 C C . THR A 1 121 ? 2.436 22.094 7.281 1 98.62 121 THR A C 1
ATOM 891 O O . THR A 1 121 ? 2.301 21.141 6.512 1 98.62 121 THR A O 1
ATOM 894 N N . THR A 1 122 ? 3.586 22.594 7.613 1 98.44 122 THR A N 1
ATOM 895 C CA . THR A 1 122 ? 4.895 22.031 7.301 1 98.44 122 THR A CA 1
ATOM 896 C C . THR A 1 122 ? 5.477 21.312 8.508 1 98.44 122 THR A C 1
ATOM 898 O O . THR A 1 122 ? 4.898 21.344 9.602 1 98.44 122 THR A O 1
ATOM 901 N N . PRO A 1 123 ? 6.582 20.625 8.32 1 97.69 123 PRO A N 1
ATOM 902 C CA . PRO A 1 123 ? 7.117 19.812 9.422 1 97.69 123 PRO A CA 1
ATOM 903 C C . PRO A 1 123 ? 7.727 20.672 10.539 1 97.69 123 PRO A C 1
ATOM 905 O O . PRO A 1 123 ? 8.289 21.734 10.266 1 97.69 123 PRO A O 1
ATOM 908 N N . ILE A 1 124 ? 7.531 20.203 11.711 1 97.44 124 ILE A N 1
ATOM 909 C CA . ILE A 1 124 ? 8.211 20.75 12.883 1 97.44 124 ILE A CA 1
ATOM 910 C C . ILE A 1 124 ? 9.109 19.688 13.5 1 97.44 124 ILE A C 1
ATOM 912 O O . ILE A 1 124 ? 8.984 18.5 13.172 1 97.44 124 ILE A O 1
ATOM 916 N N . ASN A 1 125 ? 10.031 20.094 14.281 1 96.19 125 ASN A N 1
ATOM 917 C CA . ASN A 1 125 ? 11.016 19.203 14.875 1 96.19 125 ASN A CA 1
ATOM 918 C C . ASN A 1 125 ? 10.75 19 16.375 1 96.19 125 ASN A C 1
ATOM 920 O O . ASN A 1 125 ? 10.891 19.938 17.156 1 96.19 125 ASN A O 1
ATOM 924 N N . LYS A 1 126 ? 10.398 17.781 16.812 1 91.88 126 LYS A N 1
ATOM 925 C CA . LYS A 1 126 ? 10.008 17.469 18.188 1 91.88 126 LYS A CA 1
ATOM 926 C C . LYS A 1 126 ? 11.133 17.812 19.156 1 91.88 126 LYS A C 1
ATOM 928 O O . LYS A 1 126 ? 10.898 18.438 20.203 1 91.88 126 LYS A O 1
ATOM 933 N N . PRO A 1 127 ? 12.352 17.359 18.844 1 94 127 PRO A N 1
ATOM 934 C CA . PRO A 1 127 ? 13.453 17.703 19.75 1 94 127 PRO A CA 1
ATOM 935 C C . PRO A 1 127 ? 13.617 19.219 19.922 1 94 127 PRO A C 1
ATOM 937 O O . PRO A 1 127 ? 13.938 19.672 21.016 1 94 127 PRO A O 1
ATOM 940 N N . SER A 1 128 ? 13.406 19.969 18.875 1 96.19 128 SER A N 1
ATOM 941 C CA . SER A 1 128 ? 13.508 21.422 18.969 1 96.19 128 SER A CA 1
ATOM 942 C C . SER A 1 128 ? 12.398 21.984 19.859 1 96.19 128 SER A C 1
ATOM 944 O O . SER A 1 128 ? 12.625 22.938 20.609 1 96.19 128 SER A O 1
ATOM 946 N N . LEU A 1 129 ? 11.219 21.438 19.734 1 96.38 129 LEU A N 1
ATOM 947 C CA . LEU A 1 129 ? 10.117 21.844 20.609 1 96.38 129 LEU A CA 1
ATOM 948 C C . LEU A 1 129 ? 10.461 21.578 22.078 1 96.38 129 LEU A C 1
ATOM 950 O O . LEU A 1 129 ? 10.281 22.453 22.922 1 96.38 129 LEU A O 1
ATOM 954 N N . LYS A 1 130 ? 10.969 20.406 22.297 1 94.75 130 LYS A N 1
ATOM 955 C CA . LYS A 1 130 ? 11.352 20.031 23.656 1 94.75 130 LYS A CA 1
ATOM 956 C C . LYS A 1 130 ? 12.438 20.953 24.188 1 94.75 130 LYS A C 1
ATOM 958 O O . LYS A 1 130 ? 12.391 21.359 25.344 1 94.75 130 LYS A O 1
ATOM 963 N N . ALA A 1 131 ? 13.406 21.203 23.375 1 95.94 131 ALA A N 1
ATOM 964 C CA . ALA A 1 131 ? 14.5 22.094 23.766 1 95.94 131 ALA A CA 1
ATOM 965 C C . ALA A 1 131 ? 13.977 23.484 24.156 1 95.94 131 ALA A C 1
ATOM 967 O O . ALA A 1 131 ? 14.578 24.156 24.984 1 95.94 131 ALA A O 1
ATOM 968 N N . ALA A 1 132 ? 12.867 23.891 23.562 1 96.56 132 ALA A N 1
ATOM 969 C CA . ALA A 1 132 ? 12.273 25.203 23.828 1 96.56 132 ALA A CA 1
ATOM 970 C C . ALA A 1 132 ? 11.352 25.156 25.047 1 96.56 132 ALA A C 1
ATOM 972 O O . ALA A 1 132 ? 10.75 26.156 25.422 1 96.56 132 ALA A O 1
ATOM 973 N N . GLY A 1 133 ? 11.156 23.953 25.641 1 95.19 133 GLY A N 1
ATOM 974 C CA . GLY A 1 133 ? 10.297 23.797 26.797 1 95.19 133 GLY A CA 1
ATOM 975 C C . GLY A 1 133 ? 8.828 23.641 26.438 1 95.19 133 GLY A C 1
ATOM 976 O O . GLY A 1 133 ? 7.953 23.844 27.281 1 95.19 133 GLY A O 1
ATOM 977 N N . ILE A 1 134 ? 8.586 23.438 25.203 1 93.25 134 ILE A N 1
ATOM 978 C CA . ILE A 1 134 ? 7.215 23.219 24.75 1 93.25 134 ILE A CA 1
ATOM 979 C C . ILE A 1 134 ? 6.836 21.75 24.953 1 93.25 134 ILE A C 1
ATOM 981 O O . ILE A 1 134 ? 7.508 20.859 24.438 1 93.25 134 ILE A O 1
ATOM 985 N N . GLU A 1 135 ? 5.809 21.453 25.594 1 88.81 135 GLU A N 1
ATOM 986 C CA . GLU A 1 135 ? 5.457 20.125 26.062 1 88.81 135 GLU A CA 1
ATOM 987 C C . GLU A 1 135 ? 4.648 19.359 25.016 1 88.81 135 GLU A C 1
ATOM 989 O O . GLU A 1 135 ? 4.516 18.141 25.094 1 88.81 135 GLU A O 1
ATOM 994 N N . PHE A 1 136 ? 4.125 20.031 24.062 1 85.25 136 PHE A N 1
ATOM 995 C CA . PHE A 1 136 ? 3.367 19.344 23.016 1 85.25 136 PHE A CA 1
ATOM 996 C C . PHE A 1 136 ? 4.273 18.438 22.203 1 85.25 136 PHE A C 1
ATOM 998 O O . PHE A 1 136 ? 5.414 18.797 21.906 1 85.25 136 PHE A O 1
ATOM 1005 N N . ILE A 1 137 ? 3.76 17.297 21.75 1 80.31 137 ILE A N 1
ATOM 1006 C CA . ILE A 1 137 ? 4.602 16.312 21.078 1 80.31 137 ILE A CA 1
ATOM 1007 C C . ILE A 1 137 ? 4.434 16.438 19.578 1 80.31 137 ILE A C 1
ATOM 1009 O O . ILE A 1 137 ? 5.164 15.797 18.812 1 80.31 137 ILE A O 1
ATOM 1013 N N . GLY A 1 138 ? 3.496 17.266 19.141 1 87.25 138 GLY A N 1
ATOM 1014 C CA . GLY A 1 138 ? 3.311 17.391 17.703 1 87.25 138 GLY A CA 1
ATOM 1015 C C . GLY A 1 138 ? 2.182 18.344 17.328 1 87.25 138 GLY A C 1
ATOM 1016 O O . GLY A 1 138 ? 1.561 18.953 18.203 1 87.25 138 GLY A O 1
ATOM 1017 N N . HIS A 1 139 ? 1.99 18.484 15.984 1 93.44 139 HIS A N 1
ATOM 1018 C CA . HIS A 1 139 ? 1.003 19.422 15.445 1 93.44 139 HIS A CA 1
ATOM 1019 C C . HIS A 1 139 ? -0.386 19.125 16 1 93.44 139 HIS A C 1
ATOM 1021 O O . HIS A 1 139 ? -1.085 20.047 16.438 1 93.44 139 HIS A O 1
ATOM 1027 N N . THR A 1 140 ? -0.77 17.859 16 1 89.31 140 THR A N 1
ATOM 1028 C CA . THR A 1 140 ? -2.127 17.484 16.375 1 89.31 140 THR A CA 1
ATOM 1029 C C . THR A 1 140 ? -2.41 17.875 17.828 1 89.31 140 THR A C 1
ATOM 1031 O O . THR A 1 140 ? -3.465 18.438 18.125 1 89.31 140 THR A O 1
ATOM 1034 N N . GLU A 1 141 ? -1.467 17.672 18.656 1 90.5 141 GLU A N 1
ATOM 1035 C CA . GLU A 1 141 ? -1.61 18.016 20.078 1 90.5 141 GLU A CA 1
ATOM 1036 C C . GLU A 1 141 ? -1.625 19.531 20.266 1 90.5 141 GLU A C 1
ATOM 1038 O O . GLU A 1 141 ? -2.395 20.047 21.078 1 90.5 141 GLU A O 1
ATOM 1043 N N . ILE A 1 142 ? -0.782 20.234 19.547 1 95.19 142 ILE A N 1
ATOM 1044 C CA . ILE A 1 142 ? -0.726 21.688 19.625 1 95.19 142 ILE A CA 1
ATOM 1045 C C . ILE A 1 142 ? -2.066 22.281 19.203 1 95.19 142 ILE A C 1
ATOM 1047 O O . ILE A 1 142 ? -2.646 23.094 19.922 1 95.19 142 ILE A O 1
ATOM 1051 N N . LEU A 1 143 ? -2.549 21.828 18.047 1 96.56 143 LEU A N 1
ATOM 1052 C CA . LEU A 1 143 ? -3.793 22.359 17.484 1 96.56 143 LEU A CA 1
ATOM 1053 C C . LEU A 1 143 ? -4.973 22.031 18.406 1 96.56 143 LEU A C 1
ATOM 1055 O O . LEU A 1 143 ? -5.832 22.875 18.641 1 96.56 143 LEU A O 1
ATOM 1059 N N . ALA A 1 144 ? -5.016 20.766 18.906 1 94.19 144 ALA A N 1
ATOM 1060 C CA . ALA A 1 144 ? -6.07 20.375 19.828 1 94.19 144 ALA A CA 1
ATOM 1061 C C . ALA A 1 144 ? -6.047 21.234 21.094 1 94.19 144 ALA A C 1
ATOM 1063 O O . ALA A 1 144 ? -7.098 21.656 21.578 1 94.19 144 ALA A O 1
ATOM 1064 N N . GLY A 1 145 ? -4.906 21.469 21.625 1 94.31 145 GLY A N 1
ATOM 1065 C CA . GLY A 1 145 ? -4.75 22.281 22.828 1 94.31 145 GLY A CA 1
ATOM 1066 C C . GLY A 1 145 ? -5.16 23.734 22.609 1 94.31 145 GLY A C 1
ATOM 1067 O O . GLY A 1 145 ? -5.879 24.312 23.438 1 94.31 145 GLY A O 1
ATOM 1068 N N . LEU A 1 146 ? -4.68 24.312 21.531 1 96.25 146 LEU A N 1
ATOM 1069 C CA . LEU A 1 146 ? -4.914 25.734 21.25 1 96.25 146 LEU A CA 1
ATOM 1070 C C . LEU A 1 146 ? -6.383 25.984 20.938 1 96.25 146 LEU A C 1
ATOM 1072 O O . LEU A 1 146 ? -6.852 27.125 21 1 96.25 146 LEU A O 1
ATOM 1076 N N . THR A 1 147 ? -7.16 24.953 20.5 1 96.31 147 THR A N 1
ATOM 1077 C CA . THR A 1 147 ? -8.547 25.141 20.094 1 96.31 147 THR A CA 1
ATOM 1078 C C . THR A 1 147 ? -9.5 24.438 21.062 1 96.31 147 THR A C 1
ATOM 1080 O O . THR A 1 147 ? -10.711 24.422 20.859 1 96.31 147 THR A O 1
ATOM 1083 N N . ASP A 1 148 ? -8.969 23.766 22.109 1 94.56 148 ASP A N 1
ATOM 1084 C CA . ASP A 1 148 ? -9.75 23 23.078 1 94.56 148 ASP A CA 1
ATOM 1085 C C . ASP A 1 148 ? -10.602 21.938 22.375 1 94.56 148 ASP A C 1
ATOM 1087 O O . ASP A 1 148 ? -11.805 21.844 22.641 1 94.56 148 ASP A O 1
ATOM 1091 N N . THR A 1 149 ? -10.07 21.375 21.344 1 92.56 149 THR A N 1
ATOM 1092 C CA . THR A 1 149 ? -10.734 20.297 20.594 1 92.56 149 THR A CA 1
ATOM 1093 C C . THR A 1 149 ? -10.398 18.938 21.203 1 92.56 149 THR A C 1
ATOM 1095 O O . THR A 1 149 ? -9.227 18.625 21.438 1 92.56 149 THR A O 1
ATOM 1098 N N . LYS A 1 150 ? -11.492 18.172 21.375 1 89 150 LYS A N 1
ATOM 1099 C CA . LYS A 1 150 ? -11.312 16.844 21.953 1 89 150 LYS A CA 1
ATOM 1100 C C . LYS A 1 150 ? -11.148 15.789 20.875 1 89 150 LYS A C 1
ATOM 1102 O O . LYS A 1 150 ? -11.992 15.68 19.969 1 89 150 LYS A O 1
ATOM 1107 N N . ASP A 1 151 ? -10.164 15.062 20.656 1 87.56 151 ASP A N 1
ATOM 1108 C CA . ASP A 1 151 ? -9.914 13.859 19.875 1 87.56 151 ASP A CA 1
ATOM 1109 C C . ASP A 1 151 ? -10.055 14.148 18.375 1 87.56 151 ASP A C 1
ATOM 1111 O O . ASP A 1 151 ? -10.922 13.586 17.703 1 87.56 151 ASP A O 1
ATOM 1115 N N . PRO A 1 152 ? -9.281 15.031 17.828 1 91.88 152 PRO A N 1
ATOM 1116 C CA . PRO A 1 152 ? -9.336 15.289 16.391 1 91.88 152 PRO A CA 1
ATOM 1117 C C . PRO A 1 152 ? -9.211 14.008 15.555 1 91.88 152 PRO A C 1
ATOM 1119 O O . PRO A 1 152 ? -8.594 13.039 16 1 91.88 152 PRO A O 1
ATOM 1122 N N . LEU A 1 153 ? -9.867 14.016 14.422 1 94.81 153 LEU A N 1
ATOM 1123 C CA . LEU A 1 153 ? -9.891 12.867 13.516 1 94.81 153 LEU A CA 1
ATOM 1124 C C . LEU A 1 153 ? -8.906 13.062 12.367 1 94.81 153 LEU A C 1
ATOM 1126 O O . LEU A 1 153 ? -8.875 14.133 11.75 1 94.81 153 LEU A O 1
ATOM 1130 N N . THR A 1 154 ? -8.078 12.07 12.102 1 95.5 154 THR A N 1
ATOM 1131 C CA . THR A 1 154 ? -7.105 12.141 11.016 1 95.5 154 THR A CA 1
ATOM 1132 C C . THR A 1 154 ? -7.566 11.32 9.82 1 95.5 154 THR A C 1
ATOM 1134 O O . THR A 1 154 ? -8.062 10.203 9.977 1 95.5 154 THR A O 1
ATOM 1137 N N . MET A 1 155 ? -7.406 11.883 8.656 1 98.38 155 MET A N 1
ATOM 1138 C CA . MET A 1 155 ? -7.668 11.219 7.383 1 98.38 155 MET A CA 1
ATOM 1139 C C . MET A 1 155 ? -6.504 11.422 6.418 1 98.38 155 MET A C 1
ATOM 1141 O O . MET A 1 155 ? -5.93 12.508 6.348 1 98.38 155 MET A O 1
ATOM 1145 N N . PHE A 1 156 ? -6.094 10.375 5.734 1 98.69 156 PHE A N 1
ATOM 1146 C CA . PHE A 1 156 ? -5.16 10.508 4.617 1 98.69 156 PHE A CA 1
ATOM 1147 C C . PHE A 1 156 ? -5.91 10.594 3.293 1 98.69 156 PHE A C 1
ATOM 1149 O O . PHE A 1 156 ? -6.922 9.914 3.102 1 98.69 156 PHE A O 1
ATOM 1156 N N . GLU A 1 157 ? -5.441 11.406 2.453 1 98.56 157 GLU A N 1
ATOM 1157 C CA . GLU A 1 157 ? -5.926 11.406 1.076 1 98.56 157 GLU A CA 1
ATOM 1158 C C . GLU A 1 157 ? -4.77 11.305 0.085 1 98.56 157 GLU A C 1
ATOM 1160 O O . GLU A 1 157 ? -3.75 11.984 0.243 1 98.56 157 GLU A O 1
ATOM 1165 N N . VAL A 1 158 ? -4.859 10.438 -0.877 1 98.44 158 VAL A N 1
ATOM 1166 C CA . VAL A 1 158 ? -3.885 10.273 -1.95 1 98.44 158 VAL A CA 1
ATOM 1167 C C . VAL A 1 158 ? -4.594 9.82 -3.227 1 98.44 158 VAL A C 1
ATOM 1169 O O . VAL A 1 158 ? -5.27 8.789 -3.24 1 98.44 158 VAL A O 1
ATOM 1172 N N . ARG A 1 159 ? -4.516 10.586 -4.32 1 97.25 159 ARG A N 1
ATOM 1173 C CA . ARG A 1 159 ? -5.125 10.289 -5.609 1 97.25 159 ARG A CA 1
ATOM 1174 C C . ARG A 1 159 ? -6.617 10.023 -5.465 1 97.25 159 ARG A C 1
ATOM 1176 O O . ARG A 1 159 ? -7.148 9.078 -6.051 1 97.25 159 ARG A O 1
ATOM 1183 N N . GLY A 1 160 ? -7.246 10.727 -4.617 1 96.88 160 GLY A N 1
ATOM 1184 C CA . GLY A 1 160 ? -8.688 10.641 -4.449 1 96.88 160 GLY A CA 1
ATOM 1185 C C . GLY A 1 160 ? -9.109 9.602 -3.428 1 96.88 160 GLY A C 1
ATOM 1186 O O . GLY A 1 160 ? -10.258 9.578 -2.992 1 96.88 160 GLY A O 1
ATOM 1187 N N . MET A 1 161 ? -8.203 8.703 -3.066 1 98.44 161 MET A N 1
ATOM 1188 C CA . MET A 1 161 ? -8.492 7.707 -2.035 1 98.44 161 MET A CA 1
ATOM 1189 C C . MET A 1 161 ? -8.383 8.32 -0.643 1 98.44 161 MET A C 1
ATOM 1191 O O . MET A 1 161 ? -7.395 8.977 -0.321 1 98.44 161 MET A O 1
ATOM 1195 N N . ARG A 1 162 ? -9.414 8.156 0.178 1 98.81 162 ARG A N 1
ATOM 1196 C CA . ARG A 1 162 ? -9.484 8.688 1.535 1 98.81 162 ARG A CA 1
ATOM 1197 C C . ARG A 1 162 ? -9.445 7.562 2.566 1 98.81 162 ARG A C 1
ATOM 1199 O O . ARG A 1 162 ? -10.219 6.609 2.482 1 98.81 162 ARG A O 1
ATOM 1206 N N . VAL A 1 163 ? -8.531 7.68 3.523 1 98.88 163 VAL A N 1
ATOM 1207 C CA . VAL A 1 163 ? -8.328 6.602 4.484 1 98.88 163 VAL A CA 1
ATOM 1208 C C . VAL A 1 163 ? -8.375 7.16 5.906 1 98.88 163 VAL A C 1
ATOM 1210 O O . VAL A 1 163 ? -7.621 8.078 6.242 1 98.88 163 VAL A O 1
ATOM 1213 N N . PHE A 1 164 ? -9.297 6.645 6.727 1 98.81 164 PHE A N 1
ATOM 1214 C CA . PHE A 1 164 ? -9.359 6.902 8.156 1 98.81 164 PHE A CA 1
ATOM 1215 C C . PHE A 1 164 ? -8.664 5.801 8.945 1 98.81 164 PHE A C 1
ATOM 1217 O O . PHE A 1 164 ? -8.352 4.742 8.391 1 98.81 164 PHE A O 1
ATOM 1224 N N . PHE A 1 165 ? -8.43 6.043 10.25 1 98.38 165 PHE A N 1
ATOM 1225 C CA . PHE A 1 165 ? -7.711 5.102 11.102 1 98.38 165 PHE A CA 1
ATOM 1226 C C . PHE A 1 165 ? -8.461 4.871 12.406 1 98.38 165 PHE A C 1
ATOM 1228 O O . PHE A 1 165 ? -8.68 5.809 13.18 1 98.38 165 PHE A O 1
ATOM 1235 N N . LEU A 1 166 ? -8.805 3.66 12.656 1 98.38 166 LEU A N 1
ATOM 1236 C CA . LEU A 1 166 ? -9.445 3.326 13.922 1 98.38 166 LEU A CA 1
ATOM 1237 C C . LEU A 1 166 ? -8.453 3.451 15.078 1 98.38 166 LEU A C 1
ATOM 1239 O O . LEU A 1 166 ? -8.828 3.867 16.172 1 98.38 166 LEU A O 1
ATOM 1243 N N . THR A 1 167 ? -7.246 2.926 14.805 1 97 167 THR A N 1
ATOM 1244 C CA . THR A 1 167 ? -6.137 3.07 15.742 1 97 167 THR A CA 1
ATOM 1245 C C . THR A 1 167 ? -4.914 3.664 15.047 1 97 167 THR A C 1
ATOM 1247 O O . THR A 1 167 ? -4.758 3.533 13.836 1 97 167 THR A O 1
ATOM 1250 N N . ARG A 1 168 ? -4.105 4.324 15.734 1 92.19 168 ARG A N 1
ATOM 1251 C CA . ARG A 1 168 ? -2.941 4.992 15.156 1 92.19 168 ARG A CA 1
ATOM 1252 C C . ARG A 1 168 ? -1.661 4.574 15.875 1 92.19 168 ARG A C 1
ATOM 1254 O O . ARG A 1 168 ? -1.166 3.465 15.68 1 92.19 168 ARG A O 1
ATOM 1261 N N . HIS A 1 169 ? -1.175 5.293 16.875 1 92.19 169 HIS A N 1
ATOM 1262 C CA . HIS A 1 169 ? 0.14 5.109 17.484 1 92.19 169 HIS A CA 1
ATOM 1263 C C . HIS A 1 169 ? 0.075 4.141 18.656 1 92.19 169 HIS A C 1
ATOM 1265 O O . HIS A 1 169 ? 0.406 4.512 19.797 1 92.19 169 HIS A O 1
ATOM 1271 N N . VAL A 1 170 ? -0.28 2.893 18.438 1 96.06 170 VAL A N 1
ATOM 1272 C CA . VAL A 1 170 ? -0.264 1.805 19.406 1 96.06 170 VAL A CA 1
ATOM 1273 C C . VAL A 1 170 ? 0.354 0.558 18.781 1 96.06 170 VAL A C 1
ATOM 1275 O O . VAL A 1 170 ? 0.467 0.464 17.562 1 96.06 170 VAL A O 1
ATOM 1278 N N . SER A 1 171 ? 0.767 -0.357 19.656 1 97.06 171 SER A N 1
ATOM 1279 C CA . SER A 1 171 ? 1.314 -1.608 19.141 1 97.06 171 SER A CA 1
ATOM 1280 C C . SER A 1 171 ? 0.272 -2.377 18.344 1 97.06 171 SER A C 1
ATOM 1282 O O . SER A 1 171 ? -0.931 -2.193 18.531 1 97.06 171 SER A O 1
ATOM 1284 N N . LEU A 1 172 ? 0.711 -3.24 17.438 1 97.62 172 LEU A N 1
ATOM 1285 C CA . LEU A 1 172 ? -0.207 -4.055 16.641 1 97.62 172 LEU A CA 1
ATOM 1286 C C . LEU A 1 172 ? -1.074 -4.926 17.547 1 97.62 172 LEU A C 1
ATOM 1288 O O . LEU A 1 172 ? -2.266 -5.102 17.281 1 97.62 172 LEU A O 1
ATOM 1292 N N . ARG A 1 173 ? -0.507 -5.496 18.625 1 97 173 ARG A N 1
ATOM 1293 C CA . ARG A 1 173 ? -1.255 -6.305 19.578 1 97 173 ARG A CA 1
ATOM 1294 C C . ARG A 1 173 ? -2.371 -5.492 20.219 1 97 173 ARG A C 1
ATOM 1296 O O . ARG A 1 173 ? -3.512 -5.957 20.312 1 97 173 ARG A O 1
ATOM 1303 N N . LYS A 1 174 ? -1.954 -4.344 20.672 1 97.5 174 LYS A N 1
ATOM 1304 C CA . LYS A 1 174 ? -2.936 -3.473 21.312 1 97.5 174 LYS A CA 1
ATOM 1305 C C . LYS A 1 174 ? -4.012 -3.037 20.328 1 97.5 174 LYS A C 1
ATOM 1307 O O . LYS A 1 174 ? -5.18 -2.887 20.688 1 97.5 174 LYS A O 1
ATOM 1312 N N . ALA A 1 175 ? -3.645 -2.77 19.094 1 98.06 175 ALA A N 1
ATOM 1313 C CA . ALA A 1 175 ? -4.613 -2.42 18.062 1 98.06 175 ALA A CA 1
ATOM 1314 C C . ALA A 1 175 ? -5.68 -3.504 17.922 1 98.06 175 ALA A C 1
ATOM 1316 O O . ALA A 1 175 ? -6.863 -3.203 17.766 1 98.06 175 ALA A O 1
ATOM 1317 N N . CYS A 1 176 ? -5.262 -4.777 17.922 1 97.69 176 CYS A N 1
ATOM 1318 C CA . CYS A 1 176 ? -6.215 -5.879 17.844 1 97.69 176 CYS A CA 1
ATOM 1319 C C . CYS A 1 176 ? -7.234 -5.801 18.969 1 97.69 176 CYS A C 1
ATOM 1321 O O . CYS A 1 176 ? -8.43 -6.027 18.75 1 97.69 176 CYS A O 1
ATOM 1323 N N . ASP A 1 177 ? -6.75 -5.438 20.219 1 97.62 177 ASP A N 1
ATOM 1324 C CA . ASP A 1 177 ? -7.621 -5.328 21.375 1 97.62 177 ASP A CA 1
ATOM 1325 C C . ASP A 1 177 ? -8.617 -4.184 21.219 1 97.62 177 ASP A C 1
ATOM 1327 O O . ASP A 1 177 ? -9.719 -4.234 21.766 1 97.62 177 ASP A O 1
ATOM 1331 N N . MET A 1 178 ? -8.266 -3.209 20.469 1 98.12 178 MET A N 1
ATOM 1332 C CA . MET A 1 178 ? -9.047 -1.975 20.406 1 98.12 178 MET A CA 1
ATOM 1333 C C . MET A 1 178 ? -10.102 -2.057 19.312 1 98.12 178 MET A C 1
ATOM 1335 O O . MET A 1 178 ? -10.945 -1.167 19.188 1 98.12 178 MET A O 1
ATOM 1339 N N . VAL A 1 179 ? -10.055 -3.09 18.484 1 98.38 179 VAL A N 1
ATOM 1340 C CA . VAL A 1 179 ? -11.078 -3.303 17.469 1 98.38 179 VAL A CA 1
ATOM 1341 C C . VAL A 1 179 ? -12.312 -3.934 18.109 1 98.38 179 VAL A C 1
ATOM 1343 O O . VAL A 1 179 ? -12.445 -5.16 18.141 1 98.38 179 VAL A O 1
ATOM 1346 N N . THR A 1 180 ? -13.164 -3.135 18.609 1 98.56 180 THR A N 1
ATOM 1347 C CA . THR A 1 180 ? -14.406 -3.572 19.25 1 98.56 180 THR A CA 1
ATOM 1348 C C . THR A 1 180 ? -15.617 -3.051 18.469 1 98.56 180 THR A C 1
ATOM 1350 O O . THR A 1 180 ? -15.508 -2.094 17.703 1 98.56 180 THR A O 1
ATOM 1353 N N . LYS A 1 181 ? -16.75 -3.725 18.703 1 98.62 181 LYS A N 1
ATOM 1354 C CA . LYS A 1 181 ? -17.984 -3.316 18.047 1 98.62 181 LYS A CA 1
ATOM 1355 C C . LYS A 1 181 ? -18.328 -1.862 18.359 1 98.62 181 LYS A C 1
ATOM 1357 O O . LYS A 1 181 ? -18.641 -1.081 17.453 1 98.62 181 LYS A O 1
ATOM 1362 N N . GLU A 1 182 ? -18.188 -1.46 19.609 1 98.5 182 GLU A N 1
ATOM 1363 C CA . GLU A 1 182 ? -18.531 -0.118 20.062 1 98.5 182 GLU A CA 1
ATOM 1364 C C . GLU A 1 182 ? -17.641 0.934 19.422 1 98.5 182 GLU A C 1
ATOM 1366 O O . GLU A 1 182 ? -18.109 1.968 18.953 1 98.5 182 GLU A O 1
ATOM 1371 N N . ARG A 1 183 ? -16.391 0.694 19.406 1 98.31 183 ARG A N 1
ATOM 1372 C CA . ARG A 1 183 ? -15.438 1.637 18.828 1 98.31 183 ARG A CA 1
ATOM 1373 C C . ARG A 1 183 ? -15.656 1.8 17.328 1 98.31 183 ARG A C 1
ATOM 1375 O O . ARG A 1 183 ? -15.594 2.914 16.812 1 98.31 183 ARG A O 1
ATOM 1382 N N . LEU A 1 184 ? -15.867 0.682 16.656 1 98.75 184 LEU A N 1
ATOM 1383 C CA . LEU A 1 184 ? -16.109 0.719 15.227 1 98.75 184 LEU A CA 1
ATOM 1384 C C . LEU A 1 184 ? -17.344 1.551 14.906 1 98.75 184 LEU A C 1
ATOM 1386 O O . LEU A 1 184 ? -17.328 2.369 13.984 1 98.75 184 LEU A O 1
ATOM 1390 N N . LEU A 1 185 ? -18.406 1.343 15.68 1 98.69 185 LEU A N 1
ATOM 1391 C CA . LEU A 1 185 ? -19.641 2.096 15.469 1 98.69 185 LEU A CA 1
ATOM 1392 C C . LEU A 1 185 ? -19.406 3.59 15.672 1 98.69 185 LEU A C 1
ATOM 1394 O O . LEU A 1 185 ? -19.844 4.406 14.867 1 98.69 185 LEU A O 1
ATOM 1398 N N . ASP A 1 186 ? -18.719 3.875 16.688 1 98.25 186 ASP A N 1
ATOM 1399 C CA . ASP A 1 186 ? -18.391 5.27 16.969 1 98.25 186 ASP A CA 1
ATOM 1400 C C . ASP A 1 186 ? -17.609 5.891 15.82 1 98.25 186 ASP A C 1
ATOM 1402 O O . ASP A 1 186 ? -17.922 6.996 15.367 1 98.25 186 ASP A O 1
ATOM 1406 N N . TYR A 1 187 ? -16.641 5.215 15.258 1 98.44 187 TYR A N 1
ATOM 1407 C CA . TYR A 1 187 ? -15.789 5.758 14.211 1 98.44 187 TYR A CA 1
ATOM 1408 C C . TYR A 1 187 ? -16.531 5.832 12.883 1 98.44 187 TYR A C 1
ATOM 1410 O O . TYR A 1 187 ? -16.297 6.734 12.078 1 98.44 187 TYR A O 1
ATOM 1418 N N . VAL A 1 188 ? -17.375 4.848 12.625 1 98.62 188 VAL A N 1
ATOM 1419 C CA . VAL A 1 188 ? -18.188 4.934 11.414 1 98.62 188 VAL A CA 1
ATOM 1420 C C . VAL A 1 188 ? -19 6.23 11.43 1 98.62 188 VAL A C 1
ATOM 1422 O O . VAL A 1 188 ? -19.047 6.941 10.422 1 98.62 188 VAL A O 1
ATOM 1425 N N . GLU A 1 189 ? -19.562 6.504 12.555 1 98 189 GLU A N 1
ATOM 1426 C CA . GLU A 1 189 ? -20.359 7.727 12.695 1 98 189 GLU A CA 1
ATOM 1427 C C . GLU A 1 189 ? -19.469 8.961 12.539 1 98 189 GLU A C 1
ATOM 1429 O O . GLU A 1 189 ? -19.797 9.867 11.758 1 98 189 GLU A O 1
ATOM 1434 N N . ARG A 1 190 ? -18.391 9.023 13.258 1 97.38 190 ARG A N 1
ATOM 1435 C CA . ARG A 1 190 ? -17.484 10.164 13.227 1 97.38 190 ARG A CA 1
ATOM 1436 C C . ARG A 1 190 ? -16.922 10.375 11.82 1 97.38 190 ARG A C 1
ATOM 1438 O O . ARG A 1 190 ? -16.828 11.516 11.352 1 97.38 190 ARG A O 1
ATOM 1445 N N . CYS A 1 191 ? -16.516 9.281 11.164 1 98.44 191 CYS A N 1
ATOM 1446 C CA . CYS A 1 191 ? -15.93 9.367 9.828 1 98.44 191 CYS A CA 1
ATOM 1447 C C . CYS A 1 191 ? -16.969 9.844 8.812 1 98.44 191 CYS A C 1
ATOM 1449 O O . CYS A 1 191 ? -16.641 10.609 7.898 1 98.44 191 CYS A O 1
ATOM 1451 N N . THR A 1 192 ? -18.141 9.359 8.984 1 98.06 192 THR A N 1
ATOM 1452 C CA . THR A 1 192 ? -19.219 9.812 8.109 1 98.06 192 THR A CA 1
ATOM 1453 C C . THR A 1 192 ? -19.438 11.32 8.234 1 98.06 192 THR A C 1
ATOM 1455 O O . THR A 1 192 ? -19.531 12.023 7.23 1 98.06 192 THR A O 1
ATOM 1458 N N . GLN A 1 193 ? -19.5 11.805 9.453 1 96.69 193 GLN A N 1
ATOM 1459 C CA . GLN A 1 193 ? -19.641 13.234 9.695 1 96.69 193 GLN A CA 1
ATOM 1460 C C . GLN A 1 193 ? -18.453 14.008 9.133 1 96.69 193 GLN A C 1
ATOM 1462 O O . GLN A 1 193 ? -18.625 15.102 8.578 1 96.69 193 GLN A O 1
ATOM 1467 N N . ALA A 1 194 ? -17.281 13.438 9.297 1 97.56 194 ALA A N 1
ATOM 1468 C CA . ALA A 1 194 ? -16.078 14.062 8.766 1 97.56 194 ALA A CA 1
ATOM 1469 C C . ALA A 1 194 ? -16.156 14.211 7.25 1 97.56 194 ALA A C 1
ATOM 1471 O O . ALA A 1 194 ? -15.797 15.258 6.703 1 97.56 194 ALA A O 1
ATOM 1472 N N . LEU A 1 195 ? -16.578 13.164 6.578 1 98.38 195 LEU A N 1
ATOM 1473 C CA . LEU A 1 195 ? -16.734 13.219 5.129 1 98.38 195 LEU A CA 1
ATOM 1474 C C . LEU A 1 195 ? -17.75 14.289 4.727 1 98.38 195 LEU A C 1
ATOM 1476 O O . LEU A 1 195 ? -17.516 15.047 3.787 1 98.38 195 LEU A O 1
ATOM 1480 N N . GLN A 1 196 ? -18.828 14.359 5.469 1 97.38 196 GLN A N 1
ATOM 1481 C CA . GLN A 1 196 ? -19.844 15.383 5.203 1 97.38 196 GLN A CA 1
ATOM 1482 C C . GLN A 1 196 ? -19.266 16.781 5.367 1 97.38 196 GLN A C 1
ATOM 1484 O O . GLN A 1 196 ? -19.594 17.688 4.598 1 97.38 196 GLN A O 1
ATOM 1489 N N . SER A 1 197 ? -18.438 16.969 6.375 1 97.5 197 SER A N 1
ATOM 1490 C CA . SER A 1 197 ? -17.812 18.266 6.621 1 97.5 197 SER A CA 1
ATOM 1491 C C . SER A 1 197 ? -16.938 18.688 5.453 1 97.5 197 SER A C 1
ATOM 1493 O O . SER A 1 197 ? -16.656 19.875 5.27 1 97.5 197 SER A O 1
ATOM 1495 N N . LEU A 1 198 ? -16.438 17.734 4.641 1 98.12 198 LEU A N 1
ATOM 1496 C CA . LEU A 1 198 ? -15.602 18 3.477 1 98.12 198 LEU A CA 1
ATOM 1497 C C . LEU A 1 198 ? -16.453 18.141 2.217 1 98.12 198 LEU A C 1
ATOM 1499 O O . LEU A 1 198 ? -15.914 18.297 1.117 1 98.12 198 LEU A O 1
ATOM 1503 N N . GLY A 1 199 ? -17.75 18.016 2.354 1 97.38 199 GLY A N 1
ATOM 1504 C CA . GLY A 1 199 ? -18.656 18.109 1.222 1 97.38 199 GLY A CA 1
ATOM 1505 C C . GLY A 1 199 ? -18.891 16.781 0.529 1 97.38 199 GLY A C 1
ATOM 1506 O O . GLY A 1 199 ? -19.438 16.734 -0.573 1 97.38 199 GLY A O 1
ATOM 1507 N N . ILE A 1 200 ? -18.453 15.703 1.108 1 97.44 200 ILE A N 1
ATOM 1508 C CA . ILE A 1 200 ? -18.625 14.367 0.551 1 97.44 200 ILE A CA 1
ATOM 1509 C C . ILE A 1 200 ? -19.859 13.711 1.183 1 97.44 200 ILE A C 1
ATOM 1511 O O . ILE A 1 200 ? -19.781 13.219 2.311 1 97.44 200 ILE A O 1
ATOM 1515 N N . THR A 1 201 ? -20.938 13.672 0.445 1 95 201 THR A N 1
ATOM 1516 C CA . THR A 1 201 ? -22.219 13.242 1.024 1 95 201 THR A CA 1
ATOM 1517 C C . THR A 1 201 ? -22.672 11.922 0.404 1 95 201 THR A C 1
ATOM 1519 O O . THR A 1 201 ? -23.625 11.305 0.881 1 95 201 THR A O 1
ATOM 1522 N N . GLY A 1 202 ? -22 11.461 -0.6 1 95.31 202 GLY A N 1
ATOM 1523 C CA . GLY A 1 202 ? -22.375 10.219 -1.25 1 95.31 202 GLY A CA 1
ATOM 1524 C C . GLY A 1 202 ? -21.297 9.156 -1.194 1 95.31 202 GLY A C 1
ATOM 1525 O O . GLY A 1 202 ? -20.203 9.414 -0.705 1 95.31 202 GLY A O 1
ATOM 1526 N N . GLY A 1 203 ? -21.719 7.977 -1.551 1 97.5 203 GLY A N 1
ATOM 1527 C CA . GLY A 1 203 ? -20.781 6.863 -1.63 1 97.5 203 GLY A CA 1
ATOM 1528 C C . GLY A 1 203 ? -20.844 5.949 -0.418 1 97.5 203 GLY A C 1
ATOM 1529 O O . GLY A 1 203 ? -21.641 6.176 0.498 1 97.5 203 GLY A O 1
ATOM 1530 N N . THR A 1 204 ? -20.062 4.867 -0.471 1 98.69 204 THR A N 1
ATOM 1531 C CA . THR A 1 204 ? -20.031 3.836 0.562 1 98.69 204 THR A CA 1
ATOM 1532 C C . THR A 1 204 ? -18.656 3.814 1.244 1 98.69 204 THR A C 1
ATOM 1534 O O . THR A 1 204 ? -17.625 3.867 0.577 1 98.69 204 THR A O 1
ATOM 1537 N N . MET A 1 205 ? -18.656 3.891 2.568 1 98.81 205 MET A N 1
ATOM 1538 C CA . MET A 1 205 ? -17.422 3.711 3.326 1 98.81 205 MET A CA 1
ATOM 1539 C C . MET A 1 205 ? -17.109 2.23 3.504 1 98.81 205 MET A C 1
ATOM 1541 O O . MET A 1 205 ? -17.969 1.443 3.879 1 98.81 205 MET A O 1
ATOM 1545 N N . ALA A 1 206 ? -15.914 1.815 3.178 1 98.94 206 ALA A N 1
ATOM 1546 C CA . ALA A 1 206 ? -15.484 0.441 3.42 1 98.94 206 ALA A CA 1
ATOM 1547 C C . ALA A 1 206 ? -14.773 0.317 4.762 1 98.94 206 ALA A C 1
ATOM 1549 O O . ALA A 1 206 ? -13.922 1.146 5.102 1 98.94 206 ALA A O 1
ATOM 1550 N N . VAL A 1 207 ? -15.141 -0.644 5.539 1 98.88 207 VAL A N 1
ATOM 1551 C CA . VAL A 1 207 ? -14.383 -1.021 6.73 1 98.88 207 VAL A CA 1
ATOM 1552 C C . VAL A 1 207 ? -13.445 -2.176 6.398 1 98.88 207 VAL A C 1
ATOM 1554 O O . VAL A 1 207 ? -13.883 -3.246 5.977 1 98.88 207 VAL A O 1
ATOM 1557 N N . ALA A 1 208 ? -12.172 -1.926 6.547 1 98.81 208 ALA A N 1
ATOM 1558 C CA . ALA A 1 208 ? -11.18 -2.957 6.266 1 98.81 208 ALA A CA 1
ATOM 1559 C C . ALA A 1 208 ? -11.289 -4.117 7.25 1 98.81 208 ALA A C 1
ATOM 1561 O O . ALA A 1 208 ? -11.688 -3.922 8.398 1 98.81 208 ALA A O 1
ATOM 1562 N N . GLY A 1 209 ? -10.977 -5.332 6.797 1 98.62 209 GLY A N 1
ATOM 1563 C CA . GLY A 1 209 ? -10.781 -6.426 7.738 1 98.62 209 GLY A CA 1
ATOM 1564 C C . GLY A 1 209 ? -9.523 -6.273 8.578 1 98.62 209 GLY A C 1
ATOM 1565 O O . GLY A 1 209 ? -8.656 -5.457 8.258 1 98.62 209 GLY A O 1
ATOM 1566 N N . LEU A 1 210 ? -9.5 -6.969 9.672 1 98.5 210 LEU A N 1
ATOM 1567 C CA . LEU A 1 210 ? -8.336 -6.969 10.562 1 98.5 210 LEU A CA 1
ATOM 1568 C C . LEU A 1 210 ? -7.348 -8.055 10.164 1 98.5 210 LEU A C 1
ATOM 1570 O O . LEU A 1 210 ? -6.148 -7.793 10.031 1 98.5 210 LEU A O 1
ATOM 1574 N N . ASN A 1 211 ? -7.859 -9.258 9.953 1 98.12 211 ASN A N 1
ATOM 1575 C CA . ASN A 1 211 ? -7.059 -10.445 9.672 1 98.12 211 ASN A CA 1
ATOM 1576 C C . ASN A 1 211 ? -7.012 -10.75 8.18 1 98.12 211 ASN A C 1
ATOM 1578 O O . ASN A 1 211 ? -7.855 -10.273 7.418 1 98.12 211 ASN A O 1
ATOM 1582 N N . PRO A 1 212 ? -5.973 -11.516 7.75 1 96.19 212 PRO A N 1
ATOM 1583 C CA . PRO A 1 212 ? -5.973 -11.969 6.355 1 96.19 212 PRO A CA 1
ATOM 1584 C C . PRO A 1 212 ? -7.316 -12.555 5.93 1 96.19 212 PRO A C 1
ATOM 1586 O O . PRO A 1 212 ? -7.949 -13.289 6.695 1 96.19 212 PRO A O 1
ATOM 1589 N N . HIS A 1 213 ? -7.738 -12.203 4.742 1 94.19 213 HIS A N 1
ATOM 1590 C CA . HIS A 1 213 ? -8.992 -12.703 4.191 1 94.19 213 HIS A CA 1
ATOM 1591 C C . HIS A 1 213 ? -10.172 -12.367 5.105 1 94.19 213 HIS A C 1
ATOM 1593 O O . HIS A 1 213 ? -11.117 -13.148 5.219 1 94.19 213 HIS A O 1
ATOM 1599 N N . SER A 1 214 ? -10.008 -11.344 5.914 1 94.75 214 SER A N 1
ATOM 1600 C CA . SER A 1 214 ? -11.023 -10.891 6.855 1 94.75 214 SER A CA 1
ATOM 1601 C C . SER A 1 214 ? -11.438 -12.008 7.809 1 94.75 214 SER A C 1
ATOM 1603 O O . SER A 1 214 ? -12.625 -12.234 8.039 1 94.75 214 SER A O 1
ATOM 1605 N N . GLY A 1 215 ? -10.5 -12.703 8.195 1 91.19 215 GLY A N 1
ATOM 1606 C CA . GLY A 1 215 ? -10.711 -13.727 9.203 1 91.19 215 GLY A CA 1
ATOM 1607 C C . GLY A 1 215 ? -11.086 -15.078 8.617 1 91.19 215 GLY A C 1
ATOM 1608 O O . GLY A 1 215 ? -11.008 -16.094 9.305 1 91.19 215 GLY A O 1
ATOM 1609 N N . ASP A 1 216 ? -11.477 -15.125 7.336 1 89.69 216 ASP A N 1
ATOM 1610 C CA . ASP A 1 216 ? -11.852 -16.359 6.656 1 89.69 216 ASP A CA 1
ATOM 1611 C C . ASP A 1 216 ? -12.781 -17.203 7.523 1 89.69 216 ASP A C 1
ATOM 1613 O O . ASP A 1 216 ? -12.5 -18.375 7.793 1 89.69 216 ASP A O 1
ATOM 1617 N N . ASN A 1 217 ? -13.828 -16.594 8 1 86.44 217 ASN A N 1
ATOM 1618 C CA . ASN A 1 217 ? -14.867 -17.219 8.812 1 86.44 217 ASN A CA 1
ATOM 1619 C C . ASN A 1 217 ? -14.297 -17.812 10.094 1 86.44 217 ASN A C 1
ATOM 1621 O O . ASN A 1 217 ? -14.648 -18.922 10.477 1 86.44 217 ASN A O 1
ATOM 1625 N N . GLY A 1 218 ? -13.359 -17.109 10.664 1 86.62 218 GLY A N 1
ATOM 1626 C CA . GLY A 1 218 ? -12.844 -17.5 11.969 1 86.62 218 GLY A CA 1
ATOM 1627 C C . GLY A 1 218 ? -11.555 -18.297 11.891 1 86.62 218 GLY A C 1
ATOM 1628 O O . GLY A 1 218 ? -10.859 -18.469 12.891 1 86.62 218 GLY A O 1
ATOM 1629 N N . LEU A 1 219 ? -11.094 -18.75 10.758 1 86 219 LEU A N 1
ATOM 1630 C CA . LEU A 1 219 ? -9.906 -19.578 10.57 1 86 219 LEU A CA 1
ATOM 1631 C C . LEU A 1 219 ? -8.641 -18.766 10.859 1 86 219 LEU A C 1
ATOM 1633 O O . LEU A 1 219 ? -7.66 -19.312 11.375 1 86 219 LEU A O 1
ATOM 1637 N N . PHE A 1 220 ? -8.688 -17.484 10.578 1 90.75 220 PHE A N 1
ATOM 1638 C CA . PHE A 1 220 ? -7.512 -16.641 10.758 1 90.75 220 PHE A CA 1
ATOM 1639 C C . PHE A 1 220 ? -7.754 -15.602 11.836 1 90.75 220 PHE A C 1
ATOM 1641 O O . PHE A 1 220 ? -7.141 -14.531 11.8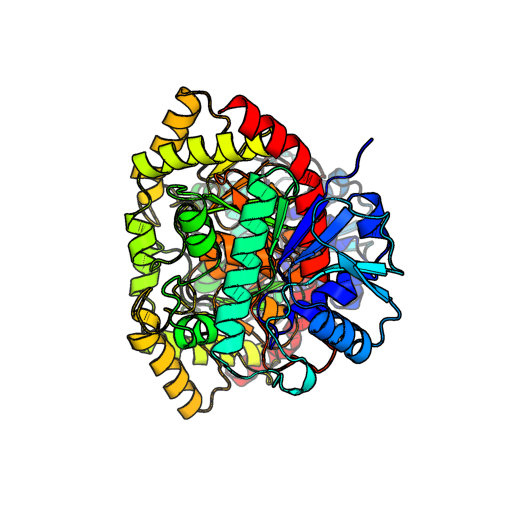28 1 90.75 220 PHE A O 1
ATOM 1648 N N . GLY A 1 221 ? -8.672 -15.828 12.75 1 90.25 221 GLY A N 1
ATOM 1649 C CA . GLY A 1 221 ? -9.023 -14.898 13.82 1 90.25 221 GLY A CA 1
ATOM 1650 C C . GLY A 1 221 ? -10.516 -14.664 13.93 1 90.25 221 GLY A C 1
ATOM 1651 O O . GLY A 1 221 ? -11.25 -14.828 12.961 1 90.25 221 GLY A O 1
ATOM 1652 N N . VAL A 1 222 ? -10.883 -14.258 15.039 1 94.19 222 VAL A N 1
ATOM 1653 C CA . VAL A 1 222 ? -12.312 -14.211 15.297 1 94.19 222 VAL A CA 1
ATOM 1654 C C . VAL A 1 222 ? -12.773 -12.766 15.445 1 94.19 222 VAL A C 1
ATOM 1656 O O . VAL A 1 222 ? -13.969 -12.5 15.594 1 94.19 222 VAL A O 1
ATOM 1659 N N . GLU A 1 223 ? -11.906 -11.805 15.375 1 96.5 223 GLU A N 1
ATOM 1660 C CA . GLU A 1 223 ? -12.266 -10.398 15.562 1 96.5 223 GLU A CA 1
ATOM 1661 C C . GLU A 1 223 ? -13.312 -9.961 14.539 1 96.5 223 GLU A C 1
ATOM 1663 O O . GLU A 1 223 ? -14.195 -9.164 14.859 1 96.5 223 GLU A O 1
ATOM 1668 N N . GLU A 1 224 ? -13.188 -10.453 13.305 1 97.75 224 GLU A N 1
ATOM 1669 C CA . GLU A 1 224 ? -14.148 -10.117 12.258 1 97.75 224 GLU A CA 1
ATOM 1670 C C . GLU A 1 224 ? -15.555 -10.57 12.641 1 97.75 224 GLU A C 1
ATOM 1672 O O . GLU A 1 224 ? -16.5 -9.781 12.57 1 97.75 224 GLU A O 1
ATOM 1677 N N . CYS A 1 225 ? -15.672 -11.797 13.078 1 96.69 225 CYS A N 1
ATOM 1678 C CA . CYS A 1 225 ? -16.984 -12.375 13.375 1 96.69 225 CYS A CA 1
ATOM 1679 C C . CYS A 1 225 ? -17.547 -11.805 14.664 1 96.69 225 CYS A C 1
ATOM 1681 O O . CYS A 1 225 ? -18.766 -11.617 14.789 1 96.69 225 CYS A O 1
ATOM 1683 N N . GLU A 1 226 ? -16.719 -11.477 15.609 1 97.06 226 GLU A N 1
ATOM 1684 C CA . GLU A 1 226 ? -17.156 -11.102 16.938 1 97.06 226 GLU A CA 1
ATOM 1685 C C . GLU A 1 226 ? -17.422 -9.594 17.031 1 97.06 226 GLU A C 1
ATOM 1687 O O . GLU A 1 226 ? -18.297 -9.156 17.781 1 97.06 226 GLU A O 1
ATOM 1692 N N . ASN A 1 227 ? -16.656 -8.805 16.297 1 98.06 227 ASN A N 1
ATOM 1693 C CA . ASN A 1 227 ? -16.719 -7.367 16.516 1 98.06 227 ASN A CA 1
ATOM 1694 C C . ASN A 1 227 ? -17.016 -6.617 15.219 1 98.06 227 ASN A C 1
ATOM 1696 O O . ASN A 1 227 ? -17.938 -5.805 15.156 1 98.06 227 ASN A O 1
ATOM 1700 N N . ILE A 1 228 ? -16.344 -6.895 14.148 1 98.62 228 ILE A N 1
ATOM 1701 C CA . ILE A 1 228 ? -16.375 -6.055 12.953 1 98.62 228 ILE A CA 1
ATOM 1702 C C . ILE A 1 228 ? -17.688 -6.25 12.211 1 98.62 228 ILE A C 1
ATOM 1704 O O . ILE A 1 228 ? -18.391 -5.281 11.922 1 98.62 228 ILE A O 1
ATOM 1708 N N . THR A 1 229 ? -18.016 -7.508 11.914 1 98.5 229 THR A N 1
ATOM 1709 C CA . THR A 1 229 ? -19.234 -7.793 11.172 1 98.5 229 THR A CA 1
ATOM 1710 C C . THR A 1 229 ? -20.469 -7.281 11.938 1 98.5 229 THR A C 1
ATOM 1712 O O . THR A 1 229 ? -21.312 -6.594 11.367 1 98.5 229 THR A O 1
ATOM 1715 N N . PRO A 1 230 ? -20.562 -7.582 13.266 1 98.5 230 PRO A N 1
ATOM 1716 C CA . PRO A 1 230 ? -21.703 -7.051 14.016 1 98.5 230 PRO A CA 1
ATOM 1717 C C . PRO A 1 230 ? -21.766 -5.523 13.992 1 98.5 230 PRO A C 1
ATOM 1719 O O . PRO A 1 230 ? -22.859 -4.949 13.93 1 98.5 230 PRO A O 1
ATOM 1722 N N . ALA A 1 231 ? -20.656 -4.828 14.078 1 98.75 231 ALA A N 1
ATOM 1723 C CA . ALA A 1 231 ? -20.625 -3.369 14.016 1 98.75 231 ALA A CA 1
ATOM 1724 C C . ALA A 1 231 ? -21.156 -2.857 12.688 1 98.75 231 ALA A C 1
ATOM 1726 O O . ALA A 1 231 ? -21.922 -1.884 12.648 1 98.75 231 ALA A O 1
ATOM 1727 N N . ILE A 1 232 ? -20.797 -3.477 11.578 1 98.69 232 ILE A N 1
ATOM 1728 C CA . ILE A 1 232 ? -21.219 -3.07 10.242 1 98.69 232 ILE A CA 1
ATOM 1729 C C . ILE A 1 232 ? -22.719 -3.254 10.094 1 98.69 232 ILE A C 1
ATOM 1731 O O . ILE A 1 232 ? -23.422 -2.371 9.586 1 98.69 232 ILE A O 1
ATOM 1735 N N . VAL A 1 233 ? -23.172 -4.406 10.539 1 98.56 233 VAL A N 1
ATOM 1736 C CA . VAL A 1 233 ? -24.594 -4.684 10.484 1 98.56 233 VAL A CA 1
ATOM 1737 C C . VAL A 1 233 ? -25.375 -3.611 11.25 1 98.56 233 VAL A C 1
ATOM 1739 O O . VAL A 1 233 ? -26.344 -3.062 10.742 1 98.56 233 VAL A O 1
ATOM 1742 N N . GLU A 1 234 ? -24.922 -3.336 12.445 1 98.69 234 GLU A N 1
ATOM 1743 C CA . GLU A 1 234 ? -25.578 -2.322 13.266 1 98.69 234 GLU A CA 1
ATOM 1744 C C . GLU A 1 234 ? -25.484 -0.943 12.617 1 98.69 234 GLU A C 1
ATOM 1746 O O . GLU A 1 234 ? -26.438 -0.167 12.656 1 98.69 234 GLU A O 1
ATOM 1751 N N . ALA A 1 235 ? -24.344 -0.585 12.055 1 98.75 235 ALA A N 1
ATOM 1752 C CA . ALA A 1 235 ? -24.172 0.698 11.383 1 98.75 235 ALA A CA 1
ATOM 1753 C C . ALA A 1 235 ? -25.156 0.853 10.227 1 98.75 235 ALA A C 1
ATOM 1755 O O . ALA A 1 235 ? -25.766 1.914 10.062 1 98.75 235 ALA A O 1
ATOM 1756 N N . LYS A 1 236 ? -25.312 -0.207 9.477 1 98.56 236 LYS A N 1
ATOM 1757 C CA . LYS A 1 236 ? -26.266 -0.188 8.375 1 98.56 236 LYS A CA 1
ATOM 1758 C C . LYS A 1 236 ? -27.688 -0.008 8.891 1 98.56 236 LYS A C 1
ATOM 1760 O O . LYS A 1 236 ? -28.484 0.736 8.305 1 98.56 236 LYS A O 1
ATOM 1765 N N . ARG A 1 237 ? -27.969 -0.703 9.945 1 98.38 237 ARG A N 1
ATOM 1766 C CA . ARG A 1 237 ? -29.281 -0.569 10.562 1 98.38 237 ARG A CA 1
ATOM 1767 C C . ARG A 1 237 ? -29.547 0.872 10.992 1 98.38 237 ARG A C 1
ATOM 1769 O O . ARG A 1 237 ? -30.688 1.353 10.906 1 98.38 237 ARG A O 1
ATOM 1776 N N . ARG A 1 238 ? -28.531 1.547 11.414 1 98.12 238 ARG A N 1
ATOM 1777 C CA . ARG A 1 238 ? -28.641 2.93 11.867 1 98.12 238 ARG A CA 1
ATOM 1778 C C . ARG A 1 238 ? -28.656 3.895 10.688 1 98.12 238 ARG A C 1
ATOM 1780 O O . ARG A 1 238 ? -28.781 5.105 10.867 1 98.12 238 ARG A O 1
ATOM 1787 N N . GLY A 1 239 ? -28.438 3.385 9.453 1 98 239 GLY A N 1
ATOM 1788 C CA . GLY A 1 239 ? -28.625 4.199 8.266 1 98 239 GLY A CA 1
ATOM 1789 C C . GLY A 1 239 ? -27.312 4.613 7.613 1 98 239 GLY A C 1
ATOM 1790 O O . GLY A 1 239 ? -27.312 5.375 6.645 1 98 239 GLY A O 1
ATOM 1791 N N . PHE A 1 240 ? -26.219 4.141 8.102 1 98.38 240 PHE A N 1
ATOM 1792 C CA . PHE A 1 240 ? -24.938 4.473 7.496 1 98.38 240 PHE A CA 1
ATOM 1793 C C . PHE A 1 240 ? -24.688 3.633 6.25 1 98.38 240 PHE A C 1
ATOM 1795 O O . PHE A 1 240 ? -25.031 2.447 6.219 1 98.38 240 PHE A O 1
ATOM 1802 N N . ASN A 1 241 ? -24.172 4.246 5.219 1 98.38 241 ASN A N 1
ATOM 1803 C CA . ASN A 1 241 ? -23.75 3.521 4.023 1 98.38 241 ASN A CA 1
ATOM 1804 C C . ASN A 1 241 ? -22.344 2.953 4.184 1 98.38 241 ASN A C 1
ATOM 1806 O O . ASN A 1 241 ? -21.359 3.6 3.811 1 98.38 241 ASN A O 1
ATOM 1810 N N . VAL A 1 242 ? -22.266 1.813 4.711 1 98.62 242 VAL A N 1
ATOM 1811 C CA . VAL A 1 242 ? -20.984 1.183 5.031 1 98.62 242 VAL A CA 1
ATOM 1812 C C . VAL A 1 242 ? -20.984 -0.261 4.531 1 98.62 242 VAL A C 1
ATOM 1814 O O . VAL A 1 242 ? -22.047 -0.885 4.41 1 98.62 242 VAL A O 1
ATOM 1817 N N . GLU A 1 243 ? -19.828 -0.753 4.102 1 98.56 243 GLU A N 1
ATOM 1818 C CA . GLU A 1 243 ? -19.625 -2.137 3.682 1 98.56 243 GLU A CA 1
ATOM 1819 C C . GLU A 1 243 ? -18.391 -2.732 4.348 1 98.56 243 GLU A C 1
ATOM 1821 O O . GLU A 1 243 ? -17.406 -2.023 4.609 1 98.56 243 GLU A O 1
ATOM 1826 N N . GLY A 1 244 ? -18.422 -4.09 4.586 1 98 244 GLY A N 1
ATOM 1827 C CA . GLY A 1 244 ? -17.266 -4.789 5.117 1 98 244 GLY A CA 1
ATOM 1828 C C . GLY A 1 244 ? -17.625 -5.984 5.977 1 98 244 GLY A C 1
ATOM 1829 O O . GLY A 1 244 ? -18.797 -6.379 6.035 1 98 244 GLY A O 1
ATOM 1830 N N . PRO A 1 245 ? -16.75 -6.484 6.691 1 98.44 245 PRO A N 1
ATOM 1831 C CA . PRO A 1 245 ? -15.32 -6.227 6.469 1 98.44 245 PRO A CA 1
ATOM 1832 C C . PRO A 1 245 ? -14.867 -6.602 5.059 1 98.44 245 PRO A C 1
ATOM 1834 O O . PRO A 1 245 ? -15.258 -7.648 4.539 1 98.44 245 PRO A O 1
ATOM 1837 N N . VAL A 1 246 ? -14.133 -5.68 4.41 1 98.31 246 VAL A N 1
ATOM 1838 C CA . VAL A 1 246 ? -13.555 -5.93 3.094 1 98.31 246 VAL A CA 1
ATOM 1839 C C . VAL A 1 246 ? -12.117 -6.414 3.242 1 98.31 246 VAL A C 1
ATOM 1841 O O . VAL A 1 246 ? -11.383 -5.941 4.117 1 98.31 246 VAL A O 1
ATOM 1844 N N . GLY A 1 247 ? -11.688 -7.395 2.457 1 97.62 247 GLY A N 1
ATOM 1845 C CA . GLY A 1 247 ? -10.336 -7.918 2.553 1 97.62 247 GLY A CA 1
ATOM 1846 C C . GLY A 1 247 ? -9.273 -6.836 2.596 1 97.62 247 GLY A C 1
ATOM 1847 O O . GLY A 1 247 ? -9.242 -5.949 1.739 1 97.62 247 GLY A O 1
ATOM 1848 N N . PRO A 1 248 ? -8.367 -6.898 3.631 1 97.62 248 PRO A N 1
ATOM 1849 C CA . PRO A 1 248 ? -7.379 -5.832 3.787 1 97.62 248 PRO A CA 1
ATOM 1850 C C . PRO A 1 248 ? -6.449 -5.707 2.58 1 97.62 248 PRO A C 1
ATOM 1852 O O . PRO A 1 248 ? -5.957 -4.617 2.285 1 97.62 248 PRO A O 1
ATOM 1855 N N . ASP A 1 249 ? -6.238 -6.773 1.93 1 96.5 249 ASP A N 1
ATOM 1856 C CA . ASP A 1 249 ? -5.301 -6.766 0.81 1 96.5 249 ASP A CA 1
ATOM 1857 C C . ASP A 1 249 ? -5.898 -6.051 -0.401 1 96.5 249 ASP A C 1
ATOM 1859 O O . ASP A 1 249 ? -5.164 -5.555 -1.259 1 96.5 249 ASP A O 1
ATOM 1863 N N . SER A 1 250 ? -7.23 -5.98 -0.483 1 97 250 SER A N 1
ATOM 1864 C CA . SER A 1 250 ? -7.828 -5.484 -1.72 1 97 250 SER A CA 1
ATOM 1865 C C . SER A 1 250 ? -8.594 -4.188 -1.485 1 97 250 SER A C 1
ATOM 1867 O O . SER A 1 250 ? -8.875 -3.447 -2.432 1 97 250 SER A O 1
ATOM 1869 N N . VAL A 1 251 ? -8.961 -3.855 -0.256 1 98.69 251 VAL A N 1
ATOM 1870 C CA . VAL A 1 251 ? -9.898 -2.787 0.073 1 98.69 251 VAL A CA 1
ATOM 1871 C C . VAL A 1 251 ? -9.359 -1.452 -0.434 1 98.69 251 VAL A C 1
ATOM 1873 O O . VAL A 1 251 ? -10.117 -0.623 -0.945 1 98.69 251 VAL A O 1
ATOM 1876 N N . PHE A 1 252 ? -8.086 -1.199 -0.397 1 98.81 252 PHE A N 1
ATOM 1877 C CA . PHE A 1 252 ? -7.508 0.083 -0.778 1 98.81 252 PHE A CA 1
ATOM 1878 C C . PHE A 1 252 ? -7.477 0.234 -2.295 1 98.81 252 PHE A C 1
ATOM 1880 O O . PHE A 1 252 ? -7.715 1.323 -2.82 1 98.81 252 PHE A O 1
ATOM 1887 N N . HIS A 1 253 ? -7.191 -0.863 -2.957 1 98 253 HIS A N 1
ATOM 1888 C CA . HIS A 1 253 ? -7.293 -0.832 -4.414 1 98 253 HIS A CA 1
ATOM 1889 C C . HIS A 1 253 ? -8.719 -0.545 -4.859 1 98 253 HIS A C 1
ATOM 1891 O O . HIS A 1 253 ? -8.945 0.251 -5.773 1 98 253 HIS A O 1
ATOM 1897 N N . LEU A 1 254 ? -9.68 -1.223 -4.23 1 97.81 254 LEU A N 1
ATOM 1898 C CA . LEU A 1 254 ? -11.086 -1.028 -4.57 1 97.81 254 LEU A CA 1
ATOM 1899 C C . LEU A 1 254 ? -11.508 0.419 -4.34 1 97.81 254 LEU A C 1
ATOM 1901 O O . LEU A 1 254 ? -12.266 0.984 -5.133 1 97.81 254 LEU A O 1
ATOM 1905 N N . ALA A 1 255 ? -11.023 1.006 -3.287 1 98.56 255 ALA A N 1
ATOM 1906 C CA . ALA A 1 255 ? -11.297 2.416 -3.025 1 98.56 255 ALA A CA 1
ATOM 1907 C C . ALA A 1 255 ? -10.656 3.307 -4.082 1 98.56 255 ALA A C 1
ATOM 1909 O O . ALA A 1 255 ? -11.258 4.281 -4.539 1 98.56 255 ALA A O 1
ATOM 1910 N N . LEU A 1 256 ? -9.445 3.008 -4.457 1 98 256 LEU A N 1
ATOM 1911 C CA . LEU A 1 256 ? -8.688 3.781 -5.434 1 98 256 LEU A CA 1
ATOM 1912 C C . LEU A 1 256 ? -9.414 3.83 -6.773 1 98 256 LEU A C 1
ATOM 1914 O O . LEU A 1 256 ? -9.391 4.855 -7.457 1 98 256 LEU A O 1
ATOM 1918 N N . ILE A 1 257 ? -10.133 2.746 -7.109 1 96.75 257 ILE A N 1
ATOM 1919 C CA . ILE A 1 257 ? -10.789 2.699 -8.414 1 96.75 257 ILE A CA 1
ATOM 1920 C C . ILE A 1 257 ? -12.234 3.168 -8.281 1 96.75 257 ILE A C 1
ATOM 1922 O O . ILE A 1 257 ? -13.031 3.018 -9.211 1 96.75 257 ILE A O 1
ATOM 1926 N N . GLY A 1 258 ? -12.664 3.645 -7.09 1 97.19 258 GLY A N 1
ATOM 1927 C CA . GLY A 1 258 ? -13.898 4.406 -6.965 1 97.19 258 GLY A CA 1
ATOM 1928 C C . GLY A 1 258 ? -15.039 3.6 -6.371 1 97.19 258 GLY A C 1
ATOM 1929 O O . GLY A 1 258 ? -16.156 4.098 -6.25 1 97.19 258 GLY A O 1
ATOM 1930 N N . ARG A 1 259 ? -14.773 2.35 -5.969 1 97.69 259 ARG A N 1
ATOM 1931 C CA . ARG A 1 259 ? -15.836 1.539 -5.391 1 97.69 259 ARG A CA 1
ATOM 1932 C C . ARG A 1 259 ? -16.297 2.115 -4.055 1 97.69 259 ARG A C 1
ATOM 1934 O O . ARG A 1 259 ? -17.469 1.982 -3.689 1 97.69 259 ARG A O 1
ATOM 1941 N N . TYR A 1 260 ? -15.398 2.713 -3.309 1 98.69 260 TYR A N 1
ATOM 1942 C CA . TYR A 1 260 ? -15.695 3.271 -1.995 1 98.69 260 TYR A CA 1
ATOM 1943 C C . TYR A 1 260 ? -15.289 4.738 -1.92 1 98.69 260 TYR A C 1
ATOM 1945 O O . TYR A 1 260 ? -14.305 5.148 -2.539 1 98.69 260 TYR A O 1
ATOM 1953 N N . ASN A 1 261 ? -16.031 5.535 -1.184 1 98.44 261 ASN A N 1
ATOM 1954 C CA . ASN A 1 261 ? -15.68 6.941 -1.03 1 98.44 261 ASN A CA 1
ATOM 1955 C C . ASN A 1 261 ? -14.602 7.133 0.036 1 98.44 261 ASN A C 1
ATOM 1957 O O . ASN A 1 261 ? -13.969 8.188 0.104 1 98.44 261 ASN A O 1
ATOM 1961 N N . SER A 1 262 ? -14.422 6.082 0.864 1 98.81 262 SER A N 1
ATOM 1962 C CA . SER A 1 262 ? -13.398 6.102 1.904 1 98.81 262 SER A CA 1
ATOM 1963 C C . SER A 1 262 ? -13.188 4.711 2.496 1 98.81 262 SER A C 1
ATOM 1965 O O . SER A 1 262 ? -13.992 3.805 2.271 1 98.81 262 SER A O 1
ATOM 1967 N N . VAL A 1 263 ? -12.102 4.543 3.166 1 98.94 263 VAL A N 1
ATOM 1968 C CA . VAL A 1 263 ? -11.789 3.307 3.869 1 98.94 263 VAL A CA 1
ATOM 1969 C C . VAL A 1 263 ? -11.5 3.607 5.34 1 98.94 263 VAL A C 1
ATOM 1971 O O . VAL A 1 263 ? -10.766 4.543 5.656 1 98.94 263 VAL A O 1
ATOM 1974 N N . LEU A 1 264 ? -12.125 2.9 6.238 1 98.88 264 LEU A N 1
ATOM 1975 C CA . LEU A 1 264 ? -11.727 2.879 7.645 1 98.88 264 LEU A CA 1
ATOM 1976 C C . LEU A 1 264 ? -10.719 1.768 7.906 1 98.88 264 LEU A C 1
ATOM 1978 O O . LEU A 1 264 ? -11.086 0.595 7.992 1 98.88 264 LEU A O 1
ATOM 1982 N N . SER A 1 265 ? -9.453 2.18 7.938 1 98.81 265 SER A N 1
ATOM 1983 C CA . SER A 1 265 ? -8.383 1.264 8.328 1 98.81 265 SER A CA 1
ATOM 1984 C C . SER A 1 265 ? -8.438 0.962 9.82 1 98.81 265 SER A C 1
ATOM 1986 O O . SER A 1 265 ? -8.812 1.821 10.625 1 98.81 265 SER A O 1
ATOM 1988 N N . LEU A 1 266 ? -8.016 -0.187 10.195 1 98.75 266 LEU A N 1
ATOM 1989 C CA . LEU A 1 266 ? -8.234 -0.589 11.578 1 98.75 266 LEU A CA 1
ATOM 1990 C C . LEU A 1 266 ? -6.98 -0.369 12.414 1 98.75 266 LEU A C 1
ATOM 1992 O O . LEU A 1 266 ? -7.047 -0.315 13.648 1 98.75 266 LEU A O 1
ATOM 1996 N N . TYR A 1 267 ? -5.84 -0.334 11.812 1 98.38 267 TYR A N 1
ATOM 1997 C CA . TYR A 1 267 ? -4.609 -0.04 12.547 1 98.38 267 TYR A CA 1
ATOM 1998 C C . TYR A 1 267 ? -3.686 0.85 11.727 1 98.38 267 TYR A C 1
ATOM 2000 O O . TYR A 1 267 ? -3.906 1.046 10.523 1 98.38 267 TYR A O 1
ATOM 2008 N N . HIS A 1 268 ? -2.686 1.41 12.328 1 97.88 268 HIS A N 1
ATOM 2009 C CA . HIS A 1 268 ? -1.827 2.473 11.82 1 97.88 268 HIS A CA 1
ATOM 2010 C C . HIS A 1 268 ? -1.229 2.098 10.469 1 97.88 268 HIS A C 1
ATOM 2012 O O . HIS A 1 268 ? -1.484 2.768 9.469 1 97.88 268 HIS A O 1
ATOM 2018 N N . ASP A 1 269 ? -0.54 1.014 10.359 1 98.25 269 ASP A N 1
ATOM 2019 C CA . ASP A 1 269 ? 0.251 0.705 9.172 1 98.25 269 ASP A CA 1
ATOM 2020 C C . ASP A 1 269 ? -0.625 0.126 8.062 1 98.25 269 ASP A C 1
ATOM 2022 O O . ASP A 1 269 ? -0.208 0.062 6.906 1 98.25 269 ASP A O 1
ATOM 2026 N N . GLN A 1 270 ? -1.862 -0.355 8.422 1 98.62 270 GLN A N 1
ATOM 2027 C CA . GLN A 1 270 ? -2.768 -0.842 7.387 1 98.62 270 GLN A CA 1
ATOM 2028 C C . GLN A 1 270 ? -3.041 0.239 6.348 1 98.62 270 GLN A C 1
ATOM 2030 O O . GLN A 1 270 ? -2.893 0.003 5.145 1 98.62 270 GLN A O 1
ATOM 2035 N N . GLY A 1 271 ? -3.371 1.401 6.84 1 98.69 271 GLY A N 1
ATOM 2036 C CA . GLY A 1 271 ? -3.631 2.52 5.945 1 98.69 271 GLY A CA 1
ATOM 2037 C C . GLY A 1 271 ? -2.367 3.193 5.449 1 98.69 271 GLY A C 1
ATOM 2038 O O . GLY A 1 271 ? -2.285 3.592 4.285 1 98.69 271 GLY A O 1
ATOM 2039 N N . HIS A 1 272 ? -1.372 3.324 6.301 1 98.5 272 HIS A N 1
ATOM 2040 C CA . HIS A 1 272 ? -0.15 4.031 5.938 1 98.5 272 HIS A CA 1
ATOM 2041 C C . HIS A 1 272 ? 0.595 3.311 4.82 1 98.5 272 HIS A C 1
ATOM 2043 O O . HIS A 1 272 ? 1.108 3.947 3.898 1 98.5 272 HIS A O 1
ATOM 2049 N N . ILE A 1 273 ? 0.67 2.02 4.887 1 98.69 273 ILE A N 1
ATOM 2050 C CA . ILE A 1 273 ? 1.35 1.24 3.857 1 98.69 273 ILE A CA 1
ATOM 2051 C C . ILE A 1 273 ? 0.66 1.452 2.512 1 98.69 273 ILE A C 1
ATOM 2053 O O . ILE A 1 273 ? 1.318 1.723 1.506 1 98.69 273 ILE A O 1
ATOM 2057 N N . ALA A 1 274 ? -0.667 1.372 2.525 1 98.75 274 ALA A N 1
ATOM 2058 C CA . ALA A 1 274 ? -1.44 1.518 1.295 1 98.75 274 ALA A CA 1
ATOM 2059 C C . ALA A 1 274 ? -1.188 2.875 0.646 1 98.75 274 ALA A C 1
ATOM 2061 O O . ALA A 1 274 ? -0.85 2.951 -0.539 1 98.75 274 ALA A O 1
ATOM 2062 N N . THR A 1 275 ? -1.228 3.9 1.418 1 98.62 275 THR A N 1
ATOM 2063 C CA . THR A 1 275 ? -1.183 5.258 0.881 1 98.62 275 THR A CA 1
ATOM 2064 C C . THR A 1 275 ? 0.24 5.633 0.479 1 98.62 275 THR A C 1
ATOM 2066 O O . THR A 1 275 ? 0.471 6.109 -0.633 1 98.62 275 THR A O 1
ATOM 2069 N N . LYS A 1 276 ? 1.207 5.352 1.336 1 98.19 276 LYS A N 1
ATOM 2070 C CA . LYS A 1 276 ? 2.576 5.801 1.1 1 98.19 276 LYS A CA 1
ATOM 2071 C C . LYS A 1 276 ? 3.254 4.957 0.024 1 98.19 276 LYS A C 1
ATOM 2073 O O . LYS A 1 276 ? 4.121 5.449 -0.703 1 98.19 276 LYS A O 1
ATOM 2078 N N . THR A 1 277 ? 2.898 3.684 -0.087 1 98.31 277 THR A N 1
ATOM 2079 C CA . THR A 1 277 ? 3.432 2.883 -1.184 1 98.31 277 THR A CA 1
ATOM 2080 C C . THR A 1 277 ? 2.867 3.357 -2.521 1 98.31 277 THR A C 1
ATOM 2082 O O . THR A 1 277 ? 3.584 3.395 -3.523 1 98.31 277 THR A O 1
ATOM 2085 N N . LEU A 1 278 ? 1.582 3.697 -2.547 1 98.12 278 LEU A N 1
ATOM 2086 C CA . LEU A 1 278 ? 0.915 4.164 -3.756 1 98.12 278 LEU A CA 1
ATOM 2087 C C . LEU A 1 278 ? 1.546 5.457 -4.262 1 98.12 278 LEU A C 1
ATOM 2089 O O . LEU A 1 278 ? 1.873 5.574 -5.445 1 98.12 278 LEU A O 1
ATOM 2093 N N . ASP A 1 279 ? 1.712 6.422 -3.426 1 97.69 279 ASP A N 1
ATOM 2094 C CA . ASP A 1 279 ? 2.27 7.73 -3.752 1 97.69 279 ASP A CA 1
ATOM 2095 C C . ASP A 1 279 ? 2.785 8.438 -2.5 1 97.69 279 ASP A C 1
ATOM 2097 O O . ASP A 1 279 ? 2.025 9.117 -1.81 1 97.69 279 ASP A O 1
ATOM 2101 N N . PHE A 1 280 ? 4.062 8.305 -2.258 1 96.44 280 PHE A N 1
ATOM 2102 C CA . PHE A 1 280 ? 4.676 8.773 -1.022 1 96.44 280 PHE A CA 1
ATOM 2103 C C . PHE A 1 280 ? 4.539 10.289 -0.89 1 96.44 280 PHE A C 1
ATOM 2105 O O . PHE A 1 280 ? 4.18 10.797 0.176 1 96.44 280 PHE A O 1
ATOM 2112 N N . GLU A 1 281 ? 4.746 11 -1.875 1 95.88 281 GLU A N 1
ATOM 2113 C CA . GLU A 1 281 ? 4.805 12.453 -1.825 1 95.88 281 GLU A CA 1
ATOM 2114 C C . GLU A 1 281 ? 3.408 13.062 -1.825 1 95.88 281 GLU A C 1
ATOM 2116 O O . GLU A 1 281 ? 3.197 14.141 -1.269 1 95.88 281 GLU A O 1
ATOM 2121 N N . ARG A 1 282 ? 2.449 12.414 -2.371 1 97.38 282 ARG A N 1
ATOM 2122 C CA . ARG A 1 282 ? 1.135 13.031 -2.516 1 97.38 282 ARG A CA 1
ATOM 2123 C C . ARG A 1 282 ? 0.166 12.516 -1.456 1 97.38 282 ARG A C 1
ATOM 2125 O O . ARG A 1 282 ? -1.025 12.828 -1.492 1 97.38 282 ARG A O 1
ATOM 2132 N N . THR A 1 283 ? 0.656 11.68 -0.568 1 98.31 283 THR A N 1
ATOM 2133 C CA . THR A 1 283 ? -0.14 11.305 0.593 1 98.31 283 THR A CA 1
ATOM 2134 C C . THR A 1 283 ? -0.205 12.445 1.602 1 98.31 283 THR A C 1
ATOM 2136 O O . THR A 1 283 ? 0.809 12.812 2.203 1 98.31 283 THR A O 1
ATOM 2139 N N . ILE A 1 284 ? -1.415 12.984 1.773 1 98.62 284 ILE A N 1
ATOM 2140 C CA . ILE A 1 284 ? -1.583 14.156 2.621 1 98.62 284 ILE A CA 1
ATOM 2141 C C . ILE A 1 284 ? -2.461 13.805 3.82 1 98.62 284 ILE A C 1
ATOM 2143 O O . ILE A 1 284 ? -3.467 13.109 3.68 1 98.62 284 ILE A O 1
ATOM 2147 N N . ALA A 1 285 ? -2.012 14.258 4.965 1 98 285 ALA A N 1
ATOM 2148 C CA . ALA A 1 285 ? -2.816 14.117 6.176 1 98 285 ALA A CA 1
ATOM 2149 C C . ALA A 1 285 ? -3.799 15.281 6.316 1 98 285 ALA A C 1
ATOM 2151 O O . ALA A 1 285 ? -3.455 16.422 6.039 1 98 285 ALA A O 1
ATOM 2152 N N . ILE A 1 286 ? -4.984 15.008 6.629 1 98.12 286 ILE A N 1
ATOM 2153 C CA . ILE A 1 286 ? -6.035 15.984 6.898 1 98.12 286 ILE A CA 1
ATOM 2154 C C . ILE A 1 286 ? -6.562 15.797 8.32 1 98.12 286 ILE A C 1
ATOM 2156 O O . ILE A 1 286 ? -6.871 14.672 8.727 1 98.12 286 ILE A O 1
ATOM 2160 N N . THR A 1 287 ? -6.555 16.828 9.07 1 96.81 287 THR A N 1
ATOM 2161 C CA . THR A 1 287 ? -7.094 16.797 10.43 1 96.81 287 THR A CA 1
ATOM 2162 C C . THR A 1 287 ? -8.492 17.406 10.469 1 96.81 287 THR A C 1
ATOM 2164 O O . THR A 1 287 ? -8.68 18.562 10.078 1 96.81 287 THR A O 1
ATOM 2167 N N . LEU A 1 288 ? -9.406 16.625 10.914 1 95.94 288 LEU A N 1
ATOM 2168 C CA . LEU A 1 288 ? -10.805 17.031 10.984 1 95.94 288 LEU A CA 1
ATOM 2169 C C . LEU A 1 288 ? -11.266 17.141 12.43 1 95.94 288 LEU A C 1
ATOM 2171 O O . LEU A 1 288 ? -10.617 16.609 13.336 1 95.94 288 LEU A O 1
ATOM 2175 N N . GLY A 1 289 ? -12.32 17.875 12.703 1 94.25 289 GLY A N 1
ATOM 2176 C CA . GLY A 1 289 ? -12.836 18.062 14.047 1 94.25 289 GLY A CA 1
ATOM 2177 C C . GLY A 1 289 ? -12.391 19.359 14.68 1 94.25 289 GLY A C 1
ATOM 2178 O O . GLY A 1 289 ? -12.906 19.766 15.727 1 94.25 289 GLY A O 1
ATOM 2179 N N . LEU A 1 290 ? -11.414 20.062 14.086 1 95.81 290 LEU A N 1
ATOM 2180 C CA . LEU A 1 290 ? -10.977 21.391 14.516 1 95.81 290 LEU A CA 1
ATOM 2181 C C . LEU A 1 290 ? -11.938 22.469 14.031 1 95.81 290 LEU A C 1
ATOM 2183 O O . LEU A 1 290 ? -12.742 22.234 13.133 1 95.81 290 LEU A O 1
ATOM 2187 N N . PRO A 1 291 ? -11.922 23.672 14.641 1 95.88 291 PRO A N 1
ATOM 2188 C CA . PRO A 1 291 ? -12.766 24.75 14.156 1 95.88 291 PRO A CA 1
ATOM 2189 C C . PRO A 1 291 ? -12.359 25.25 12.773 1 95.88 291 PRO A C 1
ATOM 2191 O O . PRO A 1 291 ? -13.047 26.094 12.188 1 95.88 291 PRO A O 1
ATOM 2194 N N . PHE A 1 292 ? -11.289 24.812 12.227 1 96.38 292 PHE A N 1
ATOM 2195 C CA . PHE A 1 292 ? -10.805 25.047 10.875 1 96.38 292 PHE A CA 1
ATOM 2196 C C . PHE A 1 292 ? -10.18 23.781 10.289 1 96.38 292 PHE A C 1
ATOM 2198 O O . PHE A 1 292 ? -9.891 22.828 11.023 1 96.38 292 PHE A O 1
ATOM 2205 N N . LEU A 1 293 ? -10.023 23.734 8.953 1 97.5 293 LEU A N 1
ATOM 2206 C CA . LEU A 1 293 ? -9.414 22.594 8.281 1 97.5 293 LEU A CA 1
ATOM 2207 C C . LEU A 1 293 ? -7.891 22.672 8.359 1 97.5 293 LEU A C 1
ATOM 2209 O O . LEU A 1 293 ? -7.309 23.75 8.188 1 97.5 293 LEU A O 1
ATOM 2213 N N . ARG A 1 294 ? -7.285 21.562 8.617 1 98.25 294 ARG A N 1
ATOM 2214 C CA . ARG A 1 294 ? -5.828 21.484 8.586 1 98.25 294 ARG A CA 1
ATOM 2215 C C . ARG A 1 294 ? -5.355 20.359 7.68 1 98.25 294 ARG A C 1
ATOM 2217 O O . ARG A 1 294 ? -5.816 19.219 7.809 1 98.25 294 ARG A O 1
ATOM 2224 N N . THR A 1 295 ? -4.535 20.625 6.754 1 98.56 295 THR A N 1
ATOM 2225 C CA . THR A 1 295 ? -3.803 19.641 5.965 1 98.56 295 THR A CA 1
ATOM 2226 C C . THR A 1 295 ? -2.316 19.656 6.309 1 98.56 295 THR A C 1
ATOM 2228 O O . THR A 1 295 ? -1.824 20.641 6.883 1 98.56 295 THR A O 1
ATOM 2231 N N . SER A 1 296 ? -1.637 18.578 6.047 1 98.19 296 SER A N 1
ATOM 2232 C CA . SER A 1 296 ? -0.225 18.516 6.41 1 98.19 296 SER A CA 1
ATOM 2233 C C . SER A 1 296 ? 0.54 17.578 5.477 1 98.19 296 SER A C 1
ATOM 2235 O O . SER A 1 296 ? 0.007 16.562 5.035 1 98.19 296 SER A O 1
ATOM 2237 N N . VAL A 1 297 ? 1.76 17.984 5.18 1 96.94 297 VAL A N 1
ATOM 2238 C CA . VAL A 1 297 ? 2.668 17.031 4.547 1 96.94 297 VAL A CA 1
ATOM 2239 C C . VAL A 1 297 ? 2.912 15.844 5.48 1 96.94 297 VAL A C 1
ATOM 2241 O O . VAL A 1 297 ? 2.709 15.953 6.691 1 96.94 297 VAL A O 1
ATOM 2244 N N . ASP A 1 298 ? 3.24 14.703 4.941 1 92.31 298 ASP A N 1
ATOM 2245 C CA . ASP A 1 298 ? 3.414 13.5 5.754 1 92.31 298 ASP A CA 1
ATOM 2246 C C . ASP A 1 298 ? 4.879 13.078 5.805 1 92.31 298 ASP A C 1
ATOM 2248 O O . ASP A 1 298 ? 5.195 11.891 5.672 1 92.31 298 ASP A O 1
ATOM 2252 N N . HIS A 1 299 ? 5.77 13.977 5.926 1 90.88 299 HIS A N 1
ATOM 2253 C CA . HIS A 1 299 ? 7.191 13.734 6.145 1 90.88 299 HIS A CA 1
ATOM 2254 C C . HIS A 1 299 ? 7.762 14.695 7.184 1 90.88 299 HIS A C 1
ATOM 2256 O O . HIS A 1 299 ? 7.07 15.609 7.637 1 90.88 299 HIS A O 1
ATOM 2262 N N . GLY A 1 300 ? 8.992 14.5 7.578 1 92.62 300 GLY A N 1
ATOM 2263 C CA . GLY A 1 300 ? 9.602 15.281 8.641 1 92.62 300 GLY A CA 1
ATOM 2264 C C . GLY A 1 300 ? 10.406 16.453 8.125 1 92.62 300 GLY A C 1
ATOM 2265 O O . GLY A 1 300 ? 10.195 16.922 7.008 1 92.62 300 GLY A O 1
ATOM 2266 N N . THR A 1 301 ? 11.273 16.969 9.008 1 96.81 301 THR A N 1
ATOM 2267 C CA . THR A 1 301 ? 12 18.219 8.742 1 96.81 301 THR A CA 1
ATOM 2268 C C . THR A 1 301 ? 13.156 17.953 7.785 1 96.81 301 THR A C 1
ATOM 2270 O O . THR A 1 301 ? 13.75 18.906 7.258 1 96.81 301 THR A O 1
ATOM 2273 N N . ALA A 1 302 ? 13.523 16.688 7.609 1 95.81 302 ALA A N 1
ATOM 2274 C CA . ALA A 1 302 ? 14.602 16.312 6.699 1 95.81 302 ALA A CA 1
ATOM 2275 C C . ALA A 1 302 ? 15.844 17.172 6.926 1 95.81 302 ALA A C 1
ATOM 2277 O O . ALA A 1 302 ? 16.375 17.766 5.984 1 95.81 302 ALA A O 1
ATOM 2278 N N . TYR A 1 303 ? 16.344 17.141 8.094 1 96.62 303 TYR A N 1
ATOM 2279 C CA . TYR A 1 303 ? 17.469 17.953 8.539 1 96.62 303 TYR A CA 1
ATOM 2280 C C . TYR A 1 303 ? 18.719 17.672 7.695 1 96.62 303 TYR A C 1
ATOM 2282 O O . TYR A 1 303 ? 19.547 18.562 7.492 1 96.62 303 TYR A O 1
ATOM 2290 N N . ASP A 1 304 ? 18.797 16.531 7.176 1 95.81 304 ASP A N 1
ATOM 2291 C CA . ASP A 1 304 ? 19.984 16.094 6.438 1 95.81 304 ASP A CA 1
ATOM 2292 C C . ASP A 1 304 ? 20.094 16.812 5.094 1 95.81 304 ASP A C 1
ATOM 2294 O O . ASP A 1 304 ? 21.188 16.953 4.539 1 95.81 304 ASP A O 1
ATOM 2298 N N . ILE A 1 305 ? 18.984 17.281 4.57 1 97.44 305 ILE A N 1
ATOM 2299 C CA . ILE A 1 305 ? 19.047 17.938 3.268 1 97.44 305 ILE A CA 1
ATOM 2300 C C . ILE A 1 305 ? 18.609 19.391 3.4 1 97.44 305 ILE A C 1
ATOM 2302 O O . ILE A 1 305 ? 18.547 20.125 2.406 1 97.44 305 ILE A O 1
ATOM 2306 N N . ALA A 1 306 ? 18.312 19.828 4.605 1 98.06 306 ALA A N 1
ATOM 2307 C CA . ALA A 1 306 ? 17.891 21.203 4.836 1 98.06 306 ALA A CA 1
ATOM 2308 C C . ALA A 1 306 ? 18.984 22.188 4.434 1 98.06 306 ALA A C 1
ATOM 2310 O O . ALA A 1 306 ? 20.172 21.953 4.719 1 98.06 306 ALA A O 1
ATOM 2311 N N . GLY A 1 307 ? 18.625 23.203 3.783 1 97.69 307 GLY A N 1
ATOM 2312 C CA . GLY A 1 307 ? 19.562 24.219 3.379 1 97.69 307 GLY A CA 1
ATOM 2313 C C . GLY A 1 307 ? 20.281 23.906 2.076 1 97.69 307 GLY A C 1
ATOM 2314 O O . GLY A 1 307 ? 21.094 24.703 1.593 1 97.69 307 GLY A O 1
ATOM 2315 N N . LYS A 1 308 ? 19.938 22.812 1.508 1 98.06 308 LYS A N 1
ATOM 2316 C CA . LYS A 1 308 ? 20.641 22.375 0.3 1 98.06 308 LYS A CA 1
ATOM 2317 C C . LYS A 1 308 ? 19.812 22.672 -0.948 1 98.06 308 LYS A C 1
ATOM 2319 O O . LYS A 1 308 ? 20.297 22.547 -2.07 1 98.06 308 LYS A O 1
ATOM 2324 N N . GLY A 1 309 ? 18.562 23 -0.785 1 98 309 GLY A N 1
ATOM 2325 C CA . GLY A 1 309 ? 17.719 23.391 -1.9 1 98 309 GLY A CA 1
ATOM 2326 C C . GLY A 1 309 ? 17.234 22.219 -2.727 1 98 309 GLY A C 1
ATOM 2327 O O . GLY A 1 309 ? 16.766 22.406 -3.85 1 98 309 GLY A O 1
ATOM 2328 N N . ILE A 1 310 ? 17.25 20.969 -2.174 1 97.62 310 ILE A N 1
ATOM 2329 C CA . ILE A 1 310 ? 16.969 19.812 -3.012 1 97.62 310 ILE A CA 1
ATOM 2330 C C . ILE A 1 310 ? 15.672 19.156 -2.561 1 97.62 310 ILE A C 1
ATOM 2332 O O . ILE A 1 310 ? 15.203 18.203 -3.184 1 97.62 310 ILE A O 1
ATOM 2336 N N . ALA A 1 311 ? 15.039 19.641 -1.533 1 97.06 311 ALA A N 1
ATOM 2337 C CA . ALA A 1 311 ? 13.789 19.047 -1.052 1 97.06 311 ALA A CA 1
ATOM 2338 C C . ALA A 1 311 ? 12.68 19.188 -2.094 1 97.06 311 ALA A C 1
ATOM 2340 O O . ALA A 1 311 ? 12.562 20.219 -2.75 1 97.06 311 ALA A O 1
ATOM 2341 N N . SER A 1 312 ? 11.883 18.141 -2.295 1 97.31 312 SER A N 1
ATOM 2342 C CA . SER A 1 312 ? 10.758 18.156 -3.225 1 97.31 312 SER A CA 1
ATOM 2343 C C . SER A 1 312 ? 9.57 18.922 -2.639 1 97.31 312 SER A C 1
ATOM 2345 O O . SER A 1 312 ? 9.227 18.734 -1.469 1 97.31 312 SER A O 1
ATOM 2347 N N . GLU A 1 313 ? 8.93 19.75 -3.408 1 97.94 313 GLU A N 1
ATOM 2348 C CA . GLU A 1 313 ? 7.809 20.562 -2.953 1 97.94 313 GLU A CA 1
ATOM 2349 C C . GLU A 1 313 ? 6.477 19.859 -3.221 1 97.94 313 GLU A C 1
ATOM 2351 O O . GLU A 1 313 ? 5.414 20.375 -2.869 1 97.94 313 GLU A O 1
ATOM 2356 N N . ILE A 1 314 ? 6.465 18.703 -3.803 1 97.81 314 ILE A N 1
ATOM 2357 C CA . ILE A 1 314 ? 5.254 18.062 -4.305 1 97.81 314 ILE A CA 1
ATOM 2358 C C . ILE A 1 314 ? 4.254 17.891 -3.168 1 97.81 314 ILE A C 1
ATOM 2360 O O . ILE A 1 314 ? 3.072 18.219 -3.316 1 97.81 314 ILE A O 1
ATOM 2364 N N . SER A 1 315 ? 4.703 17.406 -2.039 1 98.12 315 SER A N 1
ATOM 2365 C CA . SER A 1 315 ? 3.82 17.188 -0.901 1 98.12 315 SER A CA 1
ATOM 2366 C C . SER A 1 315 ? 3.203 18.484 -0.411 1 98.12 315 SER A C 1
ATOM 2368 O O . SER A 1 315 ? 2.021 18.531 -0.06 1 98.12 315 SER A O 1
ATOM 2370 N N . MET A 1 316 ? 3.984 19.578 -0.366 1 98.56 316 MET A N 1
ATOM 2371 C CA . MET A 1 316 ? 3.492 20.875 0.09 1 98.56 316 MET A CA 1
ATOM 2372 C C . MET A 1 316 ? 2.443 21.422 -0.868 1 98.56 316 MET A C 1
ATOM 2374 O O . MET A 1 316 ? 1.405 21.938 -0.436 1 98.56 316 MET A O 1
ATOM 2378 N N . SER A 1 317 ? 2.783 21.328 -2.17 1 98.5 317 SER A N 1
ATOM 2379 C CA . SER A 1 317 ? 1.81 21.75 -3.17 1 98.5 317 SER A CA 1
ATOM 2380 C C . SER A 1 317 ? 0.486 21.016 -3.002 1 98.5 317 SER A C 1
ATOM 2382 O O . SER A 1 317 ? -0.581 21.625 -3.006 1 98.5 317 SER A O 1
ATOM 2384 N N . GLU A 1 318 ? 0.588 19.688 -2.811 1 98.25 318 GLU A N 1
ATOM 2385 C CA . GLU A 1 318 ? -0.612 18.875 -2.664 1 98.25 318 GLU A CA 1
ATOM 2386 C C . GLU A 1 318 ? -1.38 19.234 -1.398 1 98.25 318 GLU A C 1
ATOM 2388 O O . GLU A 1 318 ? -2.613 19.266 -1.401 1 98.25 318 GLU A O 1
ATOM 2393 N N . ALA A 1 319 ? -0.696 19.5 -0.311 1 98.62 319 ALA A N 1
ATOM 2394 C CA . ALA A 1 319 ? -1.33 19.891 0.946 1 98.62 319 ALA A CA 1
ATOM 2395 C C . ALA A 1 319 ? -2.111 21.188 0.786 1 98.62 319 ALA A C 1
ATOM 2397 O O . ALA A 1 319 ? -3.234 21.312 1.282 1 98.62 319 ALA A O 1
ATOM 2398 N N . ILE A 1 320 ? -1.527 22.172 0.086 1 98.38 320 ILE A N 1
ATOM 2399 C CA . ILE A 1 320 ? -2.168 23.469 -0.139 1 98.38 320 ILE A CA 1
ATOM 2400 C C . ILE A 1 320 ? -3.393 23.281 -1.033 1 98.38 320 ILE A C 1
ATOM 2402 O O . ILE A 1 320 ? -4.461 23.844 -0.754 1 98.38 320 ILE A O 1
ATOM 2406 N N . LEU A 1 321 ? -3.268 22.5 -2.062 1 98.19 321 LEU A N 1
ATOM 2407 C CA . LEU A 1 321 ? -4.359 22.281 -3.002 1 98.19 321 LEU A CA 1
ATOM 2408 C C . LEU A 1 321 ? -5.543 21.609 -2.311 1 98.19 321 LEU A C 1
ATOM 2410 O O . LEU A 1 321 ? -6.695 22 -2.535 1 98.19 321 LEU A O 1
ATOM 2414 N N . LEU A 1 322 ? -5.262 20.656 -1.465 1 98.31 322 LEU A N 1
ATOM 2415 C CA . LEU A 1 322 ? -6.332 19.969 -0.754 1 98.31 322 LEU A CA 1
ATOM 2416 C C . LEU A 1 322 ? -6.992 20.891 0.265 1 98.31 322 LEU A C 1
ATOM 2418 O O . LEU A 1 322 ? -8.203 20.828 0.471 1 98.31 322 LEU A O 1
ATOM 2422 N N . ALA A 1 323 ? -6.152 21.688 0.911 1 98.38 323 ALA A N 1
ATOM 2423 C CA . ALA A 1 323 ? -6.715 22.672 1.815 1 98.38 323 ALA A CA 1
ATOM 2424 C C . ALA A 1 323 ? -7.688 23.594 1.081 1 98.38 323 ALA A C 1
ATOM 2426 O O . ALA A 1 323 ? -8.781 23.875 1.576 1 98.38 323 ALA A O 1
ATOM 2427 N N . ALA A 1 324 ? -7.277 24.031 -0.071 1 97.62 324 ALA A N 1
ATOM 2428 C CA . ALA A 1 324 ? -8.133 24.906 -0.878 1 97.62 324 ALA A CA 1
ATOM 2429 C C . ALA A 1 324 ? -9.406 24.188 -1.307 1 97.62 324 ALA A C 1
ATOM 2431 O O . ALA A 1 324 ? -10.5 24.75 -1.229 1 97.62 324 ALA A O 1
ATOM 2432 N N . LYS A 1 325 ? -9.258 22.969 -1.708 1 97.75 325 LYS A N 1
ATOM 2433 C CA . LYS A 1 325 ? -10.367 22.156 -2.201 1 97.75 325 LYS A CA 1
ATOM 2434 C C . LYS A 1 325 ? -11.453 22 -1.139 1 97.75 325 LYS A C 1
ATOM 2436 O O . LYS A 1 325 ? -12.641 22.125 -1.439 1 97.75 325 LYS A O 1
ATOM 2441 N N . TYR A 1 326 ? -11.031 21.812 0.126 1 98.25 326 TYR A N 1
ATOM 2442 C CA . TYR A 1 326 ? -11.984 21.391 1.149 1 98.25 326 TYR A CA 1
ATOM 2443 C C . TYR A 1 326 ? -12.344 22.547 2.068 1 98.25 326 TYR A C 1
ATOM 2445 O O . TYR A 1 326 ? -13.25 22.438 2.9 1 98.25 326 TYR A O 1
ATOM 2453 N N . SER A 1 327 ? -11.703 23.703 1.928 1 96.94 327 SER A N 1
ATOM 2454 C CA . SER A 1 327 ? -11.859 24.797 2.881 1 96.94 327 SER A CA 1
ATOM 2455 C C . SER A 1 327 ? -13.289 25.328 2.891 1 96.94 327 SER A C 1
ATOM 2457 O O . SER A 1 327 ? -13.852 25.594 3.955 1 96.94 327 SER A O 1
ATOM 2459 N N . VAL A 1 328 ? -13.945 25.422 1.736 1 94.88 328 VAL A N 1
ATOM 2460 C CA . VAL A 1 328 ? -15.273 26.031 1.644 1 94.88 328 VAL A CA 1
ATOM 2461 C C . VAL A 1 328 ? -16.312 25.109 2.271 1 94.88 328 VAL A C 1
ATOM 2463 O O . VAL A 1 328 ? -17.016 25.5 3.201 1 94.88 328 VAL A O 1
ATOM 2466 N N . PRO A 1 329 ? -16.328 23.922 1.806 1 96.62 329 PRO A N 1
ATOM 2467 C CA . PRO A 1 329 ? -17.328 23.062 2.445 1 96.62 329 PRO A CA 1
ATOM 2468 C C . PRO A 1 329 ? -17.078 22.875 3.941 1 96.62 329 PRO A C 1
ATOM 2470 O O . PRO A 1 329 ? -18.016 22.797 4.727 1 96.62 329 PRO A O 1
ATOM 2473 N N . TYR A 1 330 ? -15.906 22.797 4.32 1 97.44 330 TYR A N 1
ATOM 2474 C CA . TYR A 1 330 ? -15.594 22.609 5.734 1 97.44 330 TYR A CA 1
ATOM 2475 C C . TYR A 1 330 ? -16.062 23.797 6.562 1 97.44 330 TYR A C 1
ATOM 2477 O O . TYR A 1 330 ? -16.656 23.625 7.629 1 97.44 330 TYR A O 1
ATOM 2485 N N . SER A 1 331 ? -15.766 25 6.09 1 95 331 SER A N 1
ATOM 2486 C CA . SER A 1 331 ? -16.188 26.219 6.793 1 95 331 SER A CA 1
ATOM 2487 C C . SER A 1 331 ? -17.703 26.281 6.918 1 95 331 SER A C 1
ATOM 2489 O O . SER A 1 331 ? -18.234 26.688 7.953 1 95 331 SER A O 1
ATOM 2491 N N . GLN A 1 332 ? -18.391 25.906 5.875 1 94.44 332 GLN A N 1
ATOM 2492 C CA . GLN A 1 332 ? -19.844 25.891 5.895 1 94.44 332 GLN A CA 1
ATOM 2493 C C . GLN A 1 332 ? -20.375 24.891 6.918 1 94.44 332 GLN A C 1
ATOM 2495 O O . GLN A 1 332 ? -21.359 25.156 7.609 1 94.44 332 GLN A O 1
ATOM 2500 N N . TRP A 1 333 ? -19.688 23.797 6.996 1 94.44 333 TRP A N 1
ATOM 2501 C CA . TRP A 1 333 ? -20.078 22.75 7.938 1 94.44 333 TRP A CA 1
ATOM 2502 C C . TRP A 1 333 ? -19.891 23.219 9.375 1 94.44 333 TRP A C 1
ATOM 2504 O O . TRP A 1 333 ? -20.766 23.016 10.219 1 94.44 333 TRP A O 1
ATOM 2514 N N . VAL A 1 334 ? -18.75 23.797 9.672 1 92.56 334 VAL A N 1
ATOM 2515 C CA . VAL A 1 334 ? -18.406 24.266 11.016 1 92.56 334 VAL A CA 1
ATOM 2516 C C . VAL A 1 334 ? -19.422 25.312 11.469 1 92.56 334 VAL A C 1
ATOM 2518 O O . VAL A 1 334 ? -19.859 25.312 12.617 1 92.56 334 VAL A O 1
ATOM 2521 N N . LYS A 1 335 ? -19.891 26.188 10.609 1 87.44 335 LYS A N 1
ATOM 2522 C CA . LYS A 1 335 ? -20.844 27.234 10.93 1 87.44 335 LYS A CA 1
ATOM 2523 C C . LYS A 1 335 ? -22.219 26.641 11.258 1 87.44 335 LYS A C 1
ATOM 2525 O O . LYS A 1 335 ? -22.953 27.188 12.086 1 87.44 335 LYS A O 1
ATOM 2530 N N . ARG A 1 336 ? -22.438 25.609 10.656 1 83.31 336 ARG A N 1
ATOM 2531 C CA . ARG A 1 336 ? -23.734 24.984 10.859 1 83.31 336 ARG A CA 1
ATOM 2532 C C . ARG A 1 336 ? -23.781 24.25 12.195 1 83.31 336 ARG A C 1
ATOM 2534 O O . ARG A 1 336 ? -24.859 24.094 12.789 1 83.31 336 ARG A O 1
ATOM 2541 N N . THR A 1 337 ? -22.75 23.797 12.625 1 73.44 337 THR A N 1
ATOM 2542 C CA . THR A 1 337 ? -22.719 22.969 13.82 1 73.44 337 THR A CA 1
ATOM 2543 C C . THR A 1 337 ? -22.469 23.812 15.062 1 73.44 337 THR A C 1
ATOM 2545 O O . THR A 1 337 ? -22.656 23.359 16.188 1 73.44 337 THR A O 1
ATOM 2548 N N . ASP A 1 338 ? -22.016 25.031 14.961 1 66.12 338 ASP A N 1
ATOM 2549 C CA . ASP A 1 338 ? -21.875 25.984 16.062 1 66.12 338 ASP A CA 1
ATOM 2550 C C . ASP A 1 338 ? -23.219 26.625 16.406 1 66.12 338 ASP A C 1
ATOM 2552 O O . ASP A 1 338 ? -24.016 26.922 15.508 1 66.12 338 ASP A O 1
ATOM 2556 N N . MET B 1 1 ? 19.734 -17.516 -29.047 1 51.38 1 MET B N 1
ATOM 2557 C CA . MET B 1 1 ? 19.656 -18.203 -27.75 1 51.38 1 MET B CA 1
ATOM 2558 C C . MET B 1 1 ? 18.266 -18.828 -27.562 1 51.38 1 MET B C 1
ATOM 2560 O O . MET B 1 1 ? 17.281 -18.328 -28.078 1 51.38 1 MET B O 1
ATOM 2564 N N . HIS B 1 2 ? 18.125 -20.25 -27.109 1 80.75 2 HIS B N 1
ATOM 2565 C CA . HIS B 1 2 ? 16.891 -21.031 -27.047 1 80.75 2 HIS B CA 1
ATOM 2566 C C . HIS B 1 2 ? 15.93 -20.438 -26.016 1 80.75 2 HIS B C 1
ATOM 2568 O O . HIS B 1 2 ? 16.312 -20.188 -24.875 1 80.75 2 HIS B O 1
ATOM 2574 N N . LYS B 1 3 ? 14.797 -19.875 -26.375 1 90.94 3 LYS B N 1
ATOM 2575 C CA . LYS B 1 3 ? 13.773 -19.312 -25.5 1 90.94 3 LYS B CA 1
ATOM 2576 C C . LYS B 1 3 ? 13.227 -20.359 -24.547 1 90.94 3 LYS B C 1
ATOM 2578 O O . LYS B 1 3 ? 13.008 -21.516 -24.953 1 90.94 3 LYS B O 1
ATOM 2583 N N . PRO B 1 4 ? 13.102 -20 -23.312 1 94.69 4 PRO B N 1
ATOM 2584 C CA . PRO B 1 4 ? 12.547 -20.969 -22.359 1 94.69 4 PRO B CA 1
ATOM 2585 C C . PRO B 1 4 ? 11.109 -21.359 -22.688 1 94.69 4 PRO B C 1
ATOM 2587 O O . PRO B 1 4 ? 10.352 -20.547 -23.234 1 94.69 4 PRO B O 1
ATOM 2590 N N . VAL B 1 5 ? 10.773 -22.641 -22.422 1 95.12 5 VAL B N 1
ATOM 2591 C CA . VAL B 1 5 ? 9.398 -23.109 -22.547 1 95.12 5 VAL B CA 1
ATOM 2592 C C . VAL B 1 5 ? 8.648 -22.891 -21.234 1 95.12 5 VAL B C 1
ATOM 2594 O O . VAL B 1 5 ? 9.023 -23.453 -20.203 1 95.12 5 VAL B O 1
ATOM 2597 N N . ILE B 1 6 ? 7.613 -22.062 -21.25 1 96.88 6 ILE B N 1
ATOM 2598 C CA . ILE B 1 6 ? 6.828 -21.781 -20.047 1 96.88 6 ILE B CA 1
ATOM 2599 C C . ILE B 1 6 ? 5.516 -22.562 -20.109 1 96.88 6 ILE B C 1
ATOM 2601 O O . ILE B 1 6 ? 4.695 -22.359 -21 1 96.88 6 ILE B O 1
ATOM 2605 N N . GLY B 1 7 ? 5.367 -23.531 -19.203 1 97.44 7 GLY B N 1
ATOM 2606 C CA . GLY B 1 7 ? 4.113 -24.266 -19.078 1 97.44 7 GLY B CA 1
ATOM 2607 C C . GLY B 1 7 ? 3.02 -23.453 -18.406 1 97.44 7 GLY B C 1
ATOM 2608 O O . GLY B 1 7 ? 3.264 -22.781 -17.406 1 97.44 7 GLY B O 1
ATOM 2609 N N . ILE B 1 8 ? 1.812 -23.5 -18.938 1 98.44 8 ILE B N 1
ATOM 2610 C CA . ILE B 1 8 ? 0.68 -22.734 -18.422 1 98.44 8 ILE B CA 1
ATOM 2611 C C . ILE B 1 8 ? -0.508 -23.672 -18.203 1 98.44 8 ILE B C 1
ATOM 2613 O O . ILE B 1 8 ? -1.325 -23.875 -19.094 1 98.44 8 ILE B O 1
ATOM 2617 N N . PRO B 1 9 ? -0.562 -24.312 -17.031 1 98.69 9 PRO B N 1
ATOM 2618 C CA . PRO B 1 9 ? -1.812 -25.016 -16.734 1 98.69 9 PRO B CA 1
ATOM 2619 C C . PRO B 1 9 ? -3.031 -24.109 -16.781 1 98.69 9 PRO B C 1
ATOM 2621 O O . PRO B 1 9 ? -3.025 -23.031 -16.156 1 98.69 9 PRO B O 1
ATOM 2624 N N . MET B 1 10 ? -4.059 -24.469 -17.469 1 98.31 10 MET B N 1
ATOM 2625 C CA . MET B 1 10 ? -5.117 -23.547 -17.828 1 98.31 10 MET B CA 1
ATOM 2626 C C . MET B 1 10 ? -6.023 -23.25 -16.641 1 98.31 10 MET B C 1
ATOM 2628 O O . MET B 1 10 ? -6.824 -22.312 -16.672 1 98.31 10 MET B O 1
ATOM 2632 N N . GLY B 1 11 ? -5.898 -24.031 -15.5 1 98.19 11 GLY B N 1
ATOM 2633 C CA . GLY B 1 11 ? -6.715 -23.781 -14.32 1 98.19 11 GLY B CA 1
ATOM 2634 C C . GLY B 1 11 ? -8.125 -24.328 -14.445 1 98.19 11 GLY B C 1
ATOM 2635 O O . GLY B 1 11 ? -8.344 -25.344 -15.117 1 98.19 11 GLY B O 1
ATOM 2636 N N . ASP B 1 12 ? -9 -23.781 -13.719 1 98.5 12 ASP B N 1
ATOM 2637 C CA . ASP B 1 12 ? -10.391 -24.234 -13.758 1 98.5 12 ASP B CA 1
ATOM 2638 C C . ASP B 1 12 ? -11.047 -23.875 -15.086 1 98.5 12 ASP B C 1
ATOM 2640 O O . ASP B 1 12 ? -11.18 -22.688 -15.422 1 98.5 12 ASP B O 1
ATOM 2644 N N . PRO B 1 13 ? -11.562 -24.875 -15.773 1 98.44 13 PRO B N 1
ATOM 2645 C CA . PRO B 1 13 ? -12.148 -24.609 -17.094 1 98.44 13 PRO B CA 1
ATOM 2646 C C . PRO B 1 13 ? -13.352 -23.688 -17.016 1 98.44 13 PRO B C 1
ATOM 2648 O O . PRO B 1 13 ? -13.664 -23 -18 1 98.44 13 PRO B O 1
ATOM 2651 N N . ALA B 1 14 ? -13.992 -23.656 -15.898 1 98.19 14 ALA B N 1
ATOM 2652 C CA . ALA B 1 14 ? -15.211 -22.875 -15.758 1 98.19 14 ALA B CA 1
ATOM 2653 C C . ALA B 1 14 ? -14.898 -21.453 -15.273 1 98.19 14 ALA B C 1
ATOM 2655 O O . ALA B 1 14 ? -15.805 -20.625 -15.133 1 98.19 14 ALA B O 1
ATOM 2656 N N . GLY B 1 15 ? -13.672 -21.188 -15.008 1 98.38 15 GLY B N 1
ATOM 2657 C CA . GLY B 1 15 ? -13.234 -19.875 -14.602 1 98.38 15 GLY B CA 1
ATOM 2658 C C . GLY B 1 15 ? -12.664 -19.047 -15.734 1 98.38 15 GLY B C 1
ATOM 2659 O O . GLY B 1 15 ? -12.828 -19.391 -16.906 1 98.38 15 GLY B O 1
ATOM 2660 N N . ILE B 1 16 ? -11.953 -17.984 -15.391 1 98.62 16 ILE B N 1
ATOM 2661 C CA . ILE B 1 16 ? -11.477 -17.047 -16.406 1 98.62 16 ILE B CA 1
ATOM 2662 C C . ILE B 1 16 ? -10.109 -17.5 -16.906 1 98.62 16 ILE B C 1
ATOM 2664 O O . ILE B 1 16 ? -9.531 -16.875 -17.797 1 98.62 16 ILE B O 1
ATOM 2668 N N . GLY B 1 17 ? -9.531 -18.578 -16.391 1 98.62 17 GLY B N 1
ATOM 2669 C CA . GLY B 1 17 ? -8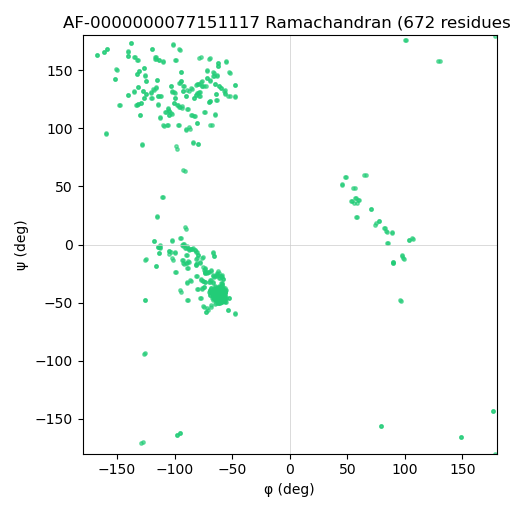.211 -19.062 -16.766 1 98.62 17 GLY B CA 1
ATOM 2670 C C . GLY B 1 17 ? -8.008 -19.125 -18.266 1 98.62 17 GLY B C 1
ATOM 2671 O O . GLY B 1 17 ? -7.121 -18.469 -18.797 1 98.62 17 GLY B O 1
ATOM 2672 N N . PRO B 1 18 ? -8.844 -19.906 -18.953 1 98.75 18 PRO B N 1
ATOM 2673 C CA . PRO B 1 18 ? -8.727 -20 -20.422 1 98.75 18 PRO B CA 1
ATOM 2674 C C . PRO B 1 18 ? -8.797 -18.641 -21.109 1 98.75 18 PRO B C 1
ATOM 2676 O O . PRO B 1 18 ? -8.016 -18.375 -22.031 1 98.75 18 PRO B O 1
ATOM 2679 N N . GLU B 1 19 ? -9.641 -17.734 -20.656 1 98.75 19 GLU B N 1
ATOM 2680 C CA . GLU B 1 19 ? -9.812 -16.422 -21.281 1 98.75 19 GLU B CA 1
ATOM 2681 C C . GLU B 1 19 ? -8.547 -15.578 -21.141 1 98.75 19 GLU B C 1
ATOM 2683 O O . GLU B 1 19 ? -8.094 -14.969 -22.109 1 98.75 19 GLU B O 1
ATOM 2688 N N . ILE B 1 20 ? -7.969 -15.57 -19.922 1 98.75 20 ILE B N 1
ATOM 2689 C CA . ILE B 1 20 ? -6.809 -14.711 -19.719 1 98.75 20 ILE B CA 1
ATOM 2690 C C . ILE B 1 20 ? -5.59 -15.297 -20.422 1 98.75 20 ILE B C 1
ATOM 2692 O O . ILE B 1 20 ? -4.695 -14.57 -20.844 1 98.75 20 ILE B O 1
ATOM 2696 N N . ILE B 1 21 ? -5.562 -16.594 -20.641 1 98.69 21 ILE B N 1
ATOM 2697 C CA . ILE B 1 21 ? -4.48 -17.234 -21.375 1 98.69 21 ILE B CA 1
ATOM 2698 C C . ILE B 1 21 ? -4.523 -16.812 -22.844 1 98.69 21 ILE B C 1
ATOM 2700 O O . ILE B 1 21 ? -3.521 -16.344 -23.375 1 98.69 21 ILE B O 1
ATOM 2704 N N . VAL B 1 22 ? -5.703 -16.969 -23.484 1 98.38 22 VAL B N 1
ATOM 2705 C CA . VAL B 1 22 ? -5.781 -16.688 -24.922 1 98.38 22 VAL B CA 1
ATOM 2706 C C . VAL B 1 22 ? -5.52 -15.203 -25.172 1 98.38 22 VAL B C 1
ATOM 2708 O O . VAL B 1 22 ? -4.887 -14.836 -26.156 1 98.38 22 VAL B O 1
ATOM 2711 N N . LYS B 1 23 ? -5.992 -14.352 -24.281 1 98.5 23 LYS B N 1
ATOM 2712 C CA . LYS B 1 23 ? -5.742 -12.914 -24.406 1 98.5 23 LYS B CA 1
ATOM 2713 C C . LYS B 1 23 ? -4.262 -12.594 -24.234 1 98.5 23 LYS B C 1
ATOM 2715 O O . LYS B 1 23 ? -3.703 -11.789 -24.984 1 98.5 23 LYS B O 1
ATOM 2720 N N . ALA B 1 24 ? -3.633 -13.195 -23.203 1 98.31 24 ALA B N 1
ATOM 2721 C CA . ALA B 1 24 ? -2.209 -12.977 -22.953 1 98.31 24 ALA B CA 1
ATOM 2722 C C . ALA B 1 24 ? -1.374 -13.438 -24.156 1 98.31 24 ALA B C 1
ATOM 2724 O O . ALA B 1 24 ? -0.439 -12.75 -24.562 1 98.31 24 ALA B O 1
ATOM 2725 N N . LEU B 1 25 ? -1.732 -14.562 -24.75 1 97.81 25 LEU B N 1
ATOM 2726 C CA . LEU B 1 25 ? -0.942 -15.164 -25.812 1 97.81 25 LEU B CA 1
ATOM 2727 C C . LEU B 1 25 ? -1.244 -14.508 -27.156 1 97.81 25 LEU B C 1
ATOM 2729 O O . LEU B 1 25 ? -0.614 -14.828 -28.172 1 97.81 25 LEU B O 1
ATOM 2733 N N . ALA B 1 26 ? -2.211 -13.594 -27.141 1 97.19 26 ALA B N 1
ATOM 2734 C CA . ALA B 1 26 ? -2.455 -12.789 -28.328 1 97.19 26 ALA B CA 1
ATOM 2735 C C . ALA B 1 26 ? -1.444 -11.648 -28.438 1 97.19 26 ALA B C 1
ATOM 2737 O O . ALA B 1 26 ? -1.356 -10.977 -29.469 1 97.19 26 ALA B O 1
ATOM 2738 N N . AS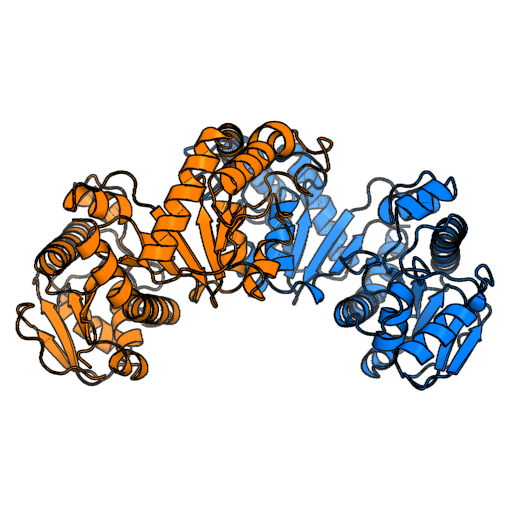N B 1 27 ? -0.685 -11.461 -27.422 1 94.38 27 ASN B N 1
ATOM 2739 C CA . ASN B 1 27 ? 0.34 -10.422 -27.391 1 94.38 27 ASN B CA 1
ATOM 2740 C C . ASN B 1 27 ? 1.679 -10.93 -27.906 1 94.38 27 ASN B C 1
ATOM 2742 O O . ASN B 1 27 ? 2.289 -11.82 -27.297 1 94.38 27 ASN B O 1
ATOM 2746 N N . ASN B 1 28 ? 2.277 -10.297 -28.812 1 92.44 28 ASN B N 1
ATOM 2747 C CA . ASN B 1 28 ? 3.516 -10.711 -29.469 1 92.44 28 ASN B CA 1
ATOM 2748 C C . ASN B 1 28 ? 4.711 -10.609 -28.531 1 92.44 28 ASN B C 1
ATOM 2750 O O . ASN B 1 28 ? 5.703 -11.312 -28.703 1 92.44 28 ASN B O 1
ATOM 2754 N N . GLU B 1 29 ? 4.59 -9.789 -27.562 1 94.19 29 GLU B N 1
ATOM 2755 C CA . GLU B 1 29 ? 5.695 -9.555 -26.641 1 94.19 29 GLU B CA 1
ATOM 2756 C C . GLU B 1 29 ? 6.051 -10.828 -25.875 1 94.19 29 GLU B C 1
ATOM 2758 O O . GLU B 1 29 ? 7.211 -11.039 -25.5 1 94.19 29 GLU B O 1
ATOM 2763 N N . ILE B 1 30 ? 5.082 -11.688 -25.719 1 96.75 30 ILE B N 1
ATOM 2764 C CA . ILE B 1 30 ? 5.277 -12.938 -25 1 96.75 30 ILE B CA 1
ATOM 2765 C C . ILE B 1 30 ? 6.242 -13.836 -25.781 1 96.75 30 ILE B C 1
ATOM 2767 O O . ILE B 1 30 ? 7.16 -14.422 -25.203 1 96.75 30 ILE B O 1
ATOM 2771 N N . TYR B 1 31 ? 6.148 -13.867 -27.047 1 95.06 31 TYR B N 1
ATOM 2772 C CA . TYR B 1 31 ? 6.883 -14.789 -27.906 1 95.06 31 TYR B CA 1
ATOM 2773 C C . TYR B 1 31 ? 8.312 -14.305 -28.141 1 95.06 31 TYR B C 1
ATOM 2775 O O . TYR B 1 31 ? 9.156 -15.062 -28.625 1 95.06 31 TYR B O 1
ATOM 2783 N N . LYS B 1 32 ? 8.57 -13.07 -27.766 1 95.12 32 LYS B N 1
ATOM 2784 C CA . LYS B 1 32 ? 9.93 -12.539 -27.859 1 95.12 32 LYS B CA 1
ATOM 2785 C C . LYS B 1 32 ? 10.828 -13.133 -26.766 1 95.12 32 LYS B C 1
ATOM 2787 O O . LYS B 1 32 ? 12.039 -13.227 -26.953 1 95.12 32 LYS B O 1
ATOM 2792 N N . VAL B 1 33 ? 10.164 -13.625 -25.734 1 95.5 33 VAL B N 1
ATOM 2793 C CA . VAL B 1 33 ? 11.023 -13.945 -24.594 1 95.5 33 VAL B CA 1
ATOM 2794 C C . VAL B 1 33 ? 10.82 -15.398 -24.188 1 95.5 33 VAL B C 1
ATOM 2796 O O . VAL B 1 33 ? 11.617 -15.953 -23.438 1 95.5 33 VAL B O 1
ATOM 2799 N N . CYS B 1 34 ? 9.75 -16.047 -24.719 1 95.31 34 CYS B N 1
ATOM 2800 C CA . CYS B 1 34 ? 9.539 -17.438 -24.328 1 95.31 34 CYS B CA 1
ATOM 2801 C C . CYS B 1 34 ? 8.672 -18.156 -25.344 1 95.31 34 CYS B C 1
ATOM 2803 O O . CYS B 1 34 ? 8.203 -17.562 -26.312 1 95.31 34 CYS B O 1
ATOM 2805 N N . ASN B 1 35 ? 8.641 -19.469 -25.203 1 94.75 35 ASN B N 1
ATOM 2806 C CA . ASN B 1 35 ? 7.699 -20.359 -25.875 1 94.75 35 ASN B CA 1
ATOM 2807 C C . ASN B 1 35 ? 6.629 -20.875 -24.922 1 94.75 35 ASN B C 1
ATOM 2809 O O . ASN B 1 35 ? 6.871 -21.812 -24.172 1 94.75 35 ASN B O 1
ATOM 2813 N N . PRO B 1 36 ? 5.434 -20.281 -25.031 1 96.31 36 PRO B N 1
ATOM 2814 C CA . PRO B 1 36 ? 4.379 -20.719 -24.125 1 96.31 36 PRO B CA 1
ATOM 2815 C C . PRO B 1 36 ? 3.762 -22.062 -24.531 1 96.31 36 PRO B C 1
ATOM 2817 O O . PRO B 1 36 ? 3.605 -22.328 -25.734 1 96.31 36 PRO B O 1
ATOM 2820 N N . LEU B 1 37 ? 3.484 -22.891 -23.594 1 96.38 37 LEU B N 1
ATOM 2821 C CA . LEU B 1 37 ? 2.807 -24.172 -23.766 1 96.38 37 LEU B CA 1
ATOM 2822 C C . LEU B 1 37 ? 1.654 -24.328 -22.781 1 96.38 37 LEU B C 1
ATOM 2824 O O . LEU B 1 37 ? 1.879 -24.438 -21.578 1 96.38 37 LEU B O 1
ATOM 2828 N N . VAL B 1 38 ? 0.464 -24.312 -23.312 1 97.56 38 VAL B N 1
ATOM 2829 C CA . VAL B 1 38 ? -0.708 -24.469 -22.469 1 97.56 38 VAL B CA 1
ATOM 2830 C C . VAL B 1 38 ? -0.928 -25.938 -22.141 1 97.56 38 VAL B C 1
ATOM 2832 O O . VAL B 1 38 ? -0.81 -26.797 -23.031 1 97.56 38 VAL B O 1
ATOM 2835 N N . ILE B 1 39 ? -1.117 -26.281 -20.906 1 98.06 39 ILE B N 1
ATOM 2836 C CA . ILE B 1 39 ? -1.521 -27.609 -20.469 1 98.06 39 ILE B CA 1
ATOM 2837 C C . ILE B 1 39 ? -2.99 -27.594 -20.062 1 98.06 39 ILE B C 1
ATOM 2839 O O . ILE B 1 39 ? -3.355 -26.953 -19.062 1 98.06 39 ILE B O 1
ATOM 2843 N N . GLY B 1 40 ? -3.816 -28.219 -20.766 1 98.12 40 GLY B N 1
ATOM 2844 C CA . GLY B 1 40 ? -5.254 -28.172 -20.547 1 98.12 40 GLY B CA 1
ATOM 2845 C C . GLY B 1 40 ? -6.043 -28.953 -21.578 1 98.12 40 GLY B C 1
ATOM 2846 O O . GLY B 1 40 ? -5.684 -30.078 -21.922 1 98.12 40 GLY B O 1
ATOM 2847 N N . ASP B 1 41 ? -7.207 -28.422 -21.953 1 98.25 41 ASP B N 1
ATOM 2848 C CA . ASP B 1 41 ? -8.062 -29 -22.984 1 98.25 41 ASP B CA 1
ATOM 2849 C C . ASP B 1 41 ? -8.148 -28.062 -24.203 1 98.25 41 ASP B C 1
ATOM 2851 O O . ASP B 1 41 ? -8.648 -26.938 -24.094 1 98.25 41 ASP B O 1
ATOM 2855 N N . ALA B 1 42 ? -7.707 -28.594 -25.359 1 97.25 42 ALA B N 1
ATOM 2856 C CA . ALA B 1 42 ? -7.652 -27.797 -26.578 1 97.25 42 ALA B CA 1
ATOM 2857 C C . ALA B 1 42 ? -9.016 -27.203 -26.906 1 97.25 42 ALA B C 1
ATOM 2859 O O . ALA B 1 42 ? -9.117 -26.031 -27.297 1 97.25 42 ALA B O 1
ATOM 2860 N N . GLY B 1 43 ? -10.055 -28 -26.719 1 97.69 43 GLY B N 1
ATOM 2861 C CA . GLY B 1 43 ? -11.398 -27.547 -27.016 1 97.69 43 GLY B CA 1
ATOM 2862 C C . GLY B 1 43 ? -11.836 -26.375 -26.156 1 97.69 43 GLY B C 1
ATOM 2863 O O . GLY B 1 43 ? -12.539 -25.469 -26.625 1 97.69 43 GLY B O 1
ATOM 2864 N N . VAL B 1 44 ? -11.453 -26.375 -24.891 1 98.5 44 VAL B N 1
ATOM 2865 C CA . VAL B 1 44 ? -11.797 -25.312 -23.969 1 98.5 44 VAL B CA 1
ATOM 2866 C C . VAL B 1 44 ? -11.047 -24.031 -24.359 1 98.5 44 VAL B C 1
ATOM 2868 O O . VAL B 1 44 ? -11.609 -22.938 -24.328 1 98.5 44 VAL B O 1
ATOM 2871 N N . ILE B 1 45 ? -9.797 -24.141 -24.75 1 98.44 45 ILE B N 1
ATOM 2872 C CA . ILE B 1 45 ? -8.984 -23.016 -25.172 1 98.44 45 ILE B CA 1
ATOM 2873 C C . ILE B 1 45 ? -9.555 -22.422 -26.453 1 98.44 45 ILE B C 1
ATOM 2875 O O . ILE B 1 45 ? -9.633 -21.188 -26.609 1 98.44 45 ILE B O 1
ATOM 2879 N N . GLU B 1 46 ? -9.984 -23.25 -27.406 1 98 46 GLU B N 1
ATOM 2880 C CA . GLU B 1 46 ? -10.617 -22.781 -28.641 1 98 46 GLU B CA 1
ATOM 2881 C C . GLU B 1 46 ? -11.891 -21.984 -28.344 1 98 46 GLU B C 1
ATOM 2883 O O . GLU B 1 46 ? -12.117 -20.938 -28.922 1 98 46 GLU B O 1
ATOM 2888 N N . LYS B 1 47 ? -12.641 -22.562 -27.484 1 98.19 47 LYS B N 1
ATOM 2889 C CA . LYS B 1 47 ? -13.875 -21.891 -27.078 1 98.19 47 LYS B CA 1
ATOM 2890 C C . LYS B 1 47 ? -13.586 -20.531 -26.453 1 98.19 47 LYS B C 1
ATOM 2892 O O . LYS B 1 47 ? -14.273 -19.547 -26.734 1 98.19 47 LYS B O 1
ATOM 2897 N N . ALA B 1 48 ? -12.609 -20.453 -25.578 1 98.44 48 ALA B N 1
ATOM 2898 C CA . ALA B 1 48 ? -12.211 -19.203 -24.953 1 98.44 48 ALA B CA 1
ATOM 2899 C C . ALA B 1 48 ? -11.766 -18.172 -25.984 1 98.44 48 ALA B C 1
ATOM 2901 O O . ALA B 1 48 ? -12.094 -17 -25.891 1 98.44 48 ALA B O 1
ATOM 2902 N N . ALA B 1 49 ? -10.984 -18.609 -27.016 1 98.19 49 ALA B N 1
ATOM 2903 C CA . ALA B 1 49 ? -10.539 -17.719 -28.094 1 98.19 49 ALA B CA 1
ATOM 2904 C C . ALA B 1 49 ? -11.727 -17.109 -28.828 1 98.19 49 ALA B C 1
ATOM 2906 O O . ALA B 1 49 ? -11.75 -15.914 -29.109 1 98.19 49 ALA B O 1
ATOM 2907 N N . ARG B 1 50 ? -12.727 -17.938 -29.062 1 97.88 50 ARG B N 1
ATOM 2908 C CA . ARG B 1 50 ? -13.938 -17.484 -29.734 1 97.88 50 ARG B CA 1
ATOM 2909 C C . ARG B 1 50 ? -14.688 -16.469 -28.891 1 97.88 50 ARG B C 1
ATOM 2911 O O . ARG B 1 50 ? -15.086 -15.406 -29.391 1 97.88 50 ARG B O 1
ATOM 2918 N N . ILE B 1 51 ? -14.82 -16.766 -27.672 1 98.12 51 ILE B N 1
ATOM 2919 C CA . ILE B 1 51 ? -15.539 -15.906 -26.734 1 98.12 51 ILE B CA 1
ATOM 2920 C C . ILE B 1 51 ? -14.859 -14.539 -26.672 1 98.12 51 ILE B C 1
ATOM 2922 O O . ILE B 1 51 ? -15.523 -13.508 -26.625 1 98.12 51 ILE B O 1
ATOM 2926 N N . CYS B 1 52 ? -13.539 -14.516 -26.688 1 98.25 52 CYS B N 1
ATOM 2927 C CA . CYS B 1 52 ? -12.766 -13.289 -26.516 1 98.25 52 CYS B CA 1
ATOM 2928 C C . CYS B 1 52 ? -12.562 -12.594 -27.859 1 98.25 52 CYS B C 1
ATOM 2930 O O . CYS B 1 52 ? -11.977 -11.508 -27.922 1 98.25 52 CYS B O 1
ATOM 2932 N N . GLY B 1 53 ? -13.008 -13.203 -28.906 1 97.94 53 GLY B N 1
ATOM 2933 C CA . GLY B 1 53 ? -12.852 -12.625 -30.234 1 97.94 53 GLY B CA 1
ATOM 2934 C C . GLY B 1 53 ? -11.422 -12.633 -30.734 1 97.94 53 GLY B C 1
ATOM 2935 O O . GLY B 1 53 ? -11 -11.719 -31.453 1 97.94 53 GLY B O 1
ATOM 2936 N N . ILE B 1 54 ? -10.68 -13.578 -30.328 1 97.25 54 ILE B N 1
ATOM 2937 C CA . ILE B 1 54 ? -9.273 -13.664 -30.703 1 97.25 54 ILE B CA 1
ATOM 2938 C C . ILE B 1 54 ? -9.094 -14.664 -31.844 1 97.25 54 ILE B C 1
ATOM 2940 O O . ILE B 1 54 ? -9.516 -15.82 -31.734 1 97.25 54 ILE B O 1
ATOM 2944 N N . GLN B 1 55 ? -8.484 -14.203 -32.875 1 95.19 55 GLN B N 1
ATOM 2945 C CA . GLN B 1 55 ? -8.211 -15.07 -34.031 1 95.19 55 GLN B CA 1
ATOM 2946 C C . GLN B 1 55 ? -6.887 -15.812 -33.844 1 95.19 55 GLN B C 1
ATOM 2948 O O . GLN B 1 55 ? -5.812 -15.242 -34.031 1 95.19 55 GLN B O 1
ATOM 2953 N N . THR B 1 56 ? -6.969 -17.016 -33.469 1 94.94 56 THR B N 1
ATOM 2954 C CA . THR B 1 56 ? -5.797 -17.859 -33.281 1 94.94 56 THR B CA 1
ATOM 2955 C C . THR B 1 56 ? -6.137 -19.328 -33.531 1 94.94 56 THR B C 1
ATOM 2957 O O . THR B 1 56 ? -7.305 -19.719 -33.438 1 94.94 56 THR B O 1
ATOM 2960 N N . LYS B 1 57 ? -5.18 -20.125 -33.969 1 94.75 57 LYS B N 1
ATOM 2961 C CA . LYS B 1 57 ? -5.324 -21.578 -34.094 1 94.75 57 LYS B CA 1
ATOM 2962 C C . LYS B 1 57 ? -4.836 -22.297 -32.844 1 94.75 57 LYS B C 1
ATOM 2964 O O . LYS B 1 57 ? -3.844 -21.891 -32.25 1 94.75 57 LYS B O 1
ATOM 2969 N N . VAL B 1 58 ? -5.555 -23.234 -32.406 1 95.38 58 VAL B N 1
ATOM 2970 C CA . VAL B 1 58 ? -5.129 -24.078 -31.281 1 95.38 58 VAL B CA 1
ATOM 2971 C C . VAL B 1 58 ? -4.523 -25.375 -31.812 1 95.38 58 VAL B C 1
ATOM 2973 O O . VAL B 1 58 ? -5.172 -26.109 -32.562 1 95.38 58 VAL B O 1
ATOM 2976 N N . ASN B 1 59 ? -3.309 -25.594 -31.484 1 93.75 59 ASN B N 1
ATOM 2977 C CA . ASN B 1 59 ? -2.547 -26.734 -31.969 1 93.75 59 ASN B CA 1
ATOM 2978 C C . ASN B 1 59 ? -2.295 -27.75 -30.859 1 93.75 59 ASN B C 1
ATOM 2980 O O . ASN B 1 59 ? -1.412 -27.562 -30.016 1 93.75 59 ASN B O 1
ATOM 2984 N N . PRO B 1 60 ? -3.039 -28.875 -30.797 1 93 60 PRO B N 1
ATOM 2985 C CA . PRO B 1 60 ? -2.74 -29.922 -29.812 1 93 60 PRO B CA 1
ATOM 2986 C C . PRO B 1 60 ? -1.371 -30.562 -30.031 1 93 60 PRO B C 1
ATOM 2988 O O . PRO B 1 60 ? -1.011 -30.891 -31.156 1 93 60 PRO B O 1
ATOM 2991 N N . VAL B 1 61 ? -0.61 -30.625 -28.953 1 88.88 61 VAL B N 1
ATOM 2992 C CA . VAL B 1 61 ? 0.729 -31.203 -29.047 1 88.88 61 VAL B CA 1
ATOM 2993 C C . VAL B 1 61 ? 0.935 -32.188 -27.906 1 88.88 61 VAL B C 1
ATOM 2995 O O . VAL B 1 61 ? 0.176 -32.219 -26.938 1 88.88 61 VAL B O 1
ATOM 2998 N N . ALA B 1 62 ? 1.945 -33.25 -27.969 1 75.62 62 ALA B N 1
ATOM 2999 C CA . ALA B 1 62 ? 2.242 -34.25 -26.938 1 75.62 62 ALA B CA 1
ATOM 3000 C C . ALA B 1 62 ? 3.312 -33.719 -25.984 1 75.62 62 ALA B C 1
ATOM 3002 O O . ALA B 1 62 ? 3.592 -34.344 -24.953 1 75.62 62 ALA B O 1
ATOM 3003 N N . GLY B 1 63 ? 3.729 -32.438 -25.891 1 63.09 63 GLY B N 1
ATOM 3004 C CA . GLY B 1 63 ? 4.684 -31.859 -24.953 1 63.09 63 GLY B CA 1
ATOM 3005 C C . GLY B 1 63 ? 6.082 -31.75 -25.531 1 63.09 63 GLY B C 1
ATOM 3006 O O . GLY B 1 63 ? 6.801 -30.781 -25.25 1 63.09 63 GLY B O 1
ATOM 3007 N N . ALA B 1 64 ? 6.715 -32.812 -26.188 1 55.22 64 ALA B N 1
ATOM 3008 C CA . ALA B 1 64 ? 8.117 -32.969 -26.562 1 55.22 64 ALA B CA 1
ATOM 3009 C C . ALA B 1 64 ? 8.477 -32.062 -27.719 1 55.22 64 ALA B C 1
ATOM 3011 O O . ALA B 1 64 ? 9.555 -31.469 -27.734 1 55.22 64 ALA B O 1
ATOM 3012 N N . ASP B 1 65 ? 7.836 -32.156 -28.812 1 58.81 65 ASP B N 1
ATOM 3013 C CA . ASP B 1 65 ? 8.219 -31.469 -30.031 1 58.81 65 ASP B CA 1
ATOM 3014 C C . ASP B 1 65 ? 7.398 -30.188 -30.203 1 58.81 65 ASP B C 1
ATOM 3016 O O . ASP B 1 65 ? 6.18 -30.25 -30.406 1 58.81 65 ASP B O 1
ATOM 3020 N N . MET B 1 66 ? 7.855 -29.062 -29.484 1 64.69 66 MET B N 1
ATOM 3021 C CA . MET B 1 66 ? 7.07 -27.828 -29.562 1 64.69 66 MET B CA 1
ATOM 3022 C C . MET B 1 66 ? 7.375 -27.062 -30.844 1 64.69 66 MET B C 1
ATOM 3024 O O . MET B 1 66 ? 8.523 -26.672 -31.078 1 64.69 66 MET B O 1
ATOM 3028 N N . PRO B 1 67 ? 6.422 -27.125 -31.844 1 61.81 67 PRO B N 1
ATOM 3029 C CA . PRO B 1 67 ? 6.629 -26.25 -33 1 61.81 67 PRO B CA 1
ATOM 3030 C C . PRO B 1 67 ? 6.77 -24.781 -32.594 1 61.81 67 PRO B C 1
ATOM 3032 O O . PRO B 1 67 ? 6.391 -24.406 -31.469 1 61.81 67 PRO B O 1
ATOM 3035 N N . ALA B 1 68 ? 7.402 -24.031 -33.469 1 68 68 ALA B N 1
ATOM 3036 C CA . ALA B 1 68 ? 7.5 -22.594 -33.312 1 68 68 ALA B CA 1
ATOM 3037 C C . ALA B 1 68 ? 6.125 -21.969 -33.094 1 68 68 ALA B C 1
ATOM 3039 O O . ALA B 1 68 ? 5.148 -22.391 -33.719 1 68 68 ALA B O 1
ATOM 3040 N N . SER B 1 69 ? 6.031 -21.156 -32 1 73.94 69 SER B N 1
ATOM 3041 C CA . SER B 1 69 ? 4.734 -20.562 -31.688 1 73.94 69 SER B CA 1
ATOM 3042 C C . SER B 1 69 ? 4.793 -19.047 -31.766 1 73.94 69 SER B C 1
ATOM 3044 O O . SER B 1 69 ? 5.84 -18.453 -31.484 1 73.94 69 SER B O 1
ATOM 3046 N N . ASP B 1 70 ? 3.768 -18.469 -32.469 1 84.56 70 ASP B N 1
ATOM 3047 C CA . ASP B 1 70 ? 3.465 -17.047 -32.406 1 84.56 70 ASP B CA 1
ATOM 3048 C C . ASP B 1 70 ? 1.995 -16.812 -32.062 1 84.56 70 ASP B C 1
ATOM 3050 O O . ASP B 1 70 ? 1.304 -17.719 -31.594 1 84.56 70 ASP B O 1
ATOM 3054 N N . LYS B 1 71 ? 1.608 -15.547 -32.188 1 87 71 LYS B N 1
ATOM 3055 C CA . LYS B 1 71 ? 0.261 -15.203 -31.734 1 87 71 LYS B CA 1
ATOM 3056 C C . LYS B 1 71 ? -0.795 -15.883 -32.594 1 87 71 LYS B C 1
ATOM 3058 O O . LYS B 1 71 ? -1.97 -15.938 -32.219 1 87 71 LYS B O 1
ATOM 3063 N N . SER B 1 72 ? -0.423 -16.484 -33.688 1 92.44 72 SER B N 1
ATOM 3064 C CA . SER B 1 72 ? -1.395 -17.094 -34.594 1 92.44 72 SER B CA 1
ATOM 3065 C C . SER B 1 72 ? -1.695 -18.531 -34.188 1 92.44 72 SER B C 1
ATOM 3067 O O . SER B 1 72 ? -2.668 -19.125 -34.656 1 92.44 72 SER B O 1
ATOM 3069 N N . THR B 1 73 ? -0.881 -19.125 -33.344 1 93.69 73 THR B N 1
ATOM 3070 C CA . THR B 1 73 ? -1.071 -20.516 -32.938 1 93.69 73 THR B CA 1
ATOM 3071 C C . THR B 1 73 ? -0.772 -20.688 -31.438 1 93.69 73 THR B C 1
ATOM 3073 O O . THR B 1 73 ? 0.271 -20.25 -30.953 1 93.69 73 THR B O 1
ATOM 3076 N N . ILE B 1 74 ? -1.686 -21.281 -30.734 1 95 74 ILE B N 1
ATOM 3077 C CA . ILE B 1 74 ? -1.486 -21.625 -29.328 1 95 74 ILE B CA 1
ATOM 3078 C C . ILE B 1 74 ? -1.264 -23.141 -29.203 1 95 74 ILE B C 1
ATOM 3080 O O . ILE B 1 74 ? -2.131 -23.938 -29.578 1 95 74 ILE B O 1
ATOM 3084 N N . ASN B 1 75 ? -0.08 -23.516 -28.75 1 95.31 75 ASN B N 1
ATOM 3085 C CA . ASN B 1 75 ? 0.202 -24.922 -28.5 1 95.31 75 ASN B CA 1
ATOM 3086 C C . ASN B 1 75 ? -0.414 -25.391 -27.188 1 95.31 75 ASN B C 1
ATOM 3088 O O . ASN B 1 75 ? -0.276 -24.734 -26.156 1 95.31 75 ASN B O 1
ATOM 3092 N N . VAL B 1 76 ? -1.135 -26.547 -27.25 1 96.31 76 VAL B N 1
ATOM 3093 C CA . VAL B 1 76 ? -1.832 -27.062 -26.062 1 96.31 76 VAL B CA 1
ATOM 3094 C C . VAL B 1 76 ? -1.544 -28.547 -25.891 1 96.31 76 VAL B C 1
ATOM 3096 O O . VAL B 1 76 ? -1.748 -29.328 -26.828 1 96.31 76 VAL B O 1
ATOM 3099 N N . VAL B 1 77 ? -0.962 -28.891 -24.766 1 96.75 77 VAL B N 1
ATOM 3100 C CA . VAL B 1 77 ? -1.017 -30.297 -24.391 1 96.75 77 VAL B CA 1
ATOM 3101 C C . VAL B 1 77 ? -2.449 -30.688 -24.016 1 96.75 77 VAL B C 1
ATOM 3103 O O . VAL B 1 77 ? -2.922 -30.375 -22.922 1 96.75 77 VAL B O 1
ATOM 3106 N N . ASP B 1 78 ? -3.084 -31.359 -24.938 1 96.69 78 ASP B N 1
ATOM 3107 C CA . ASP B 1 78 ? -4.516 -31.641 -24.844 1 96.69 78 ASP B CA 1
ATOM 3108 C C . ASP B 1 78 ? -4.777 -32.906 -24.016 1 96.69 78 ASP B C 1
ATOM 3110 O O . ASP B 1 78 ? -4.508 -34 -24.484 1 96.69 78 ASP B O 1
ATOM 3114 N N . LEU B 1 79 ? -5.383 -32.688 -22.828 1 97.38 79 LEU B N 1
ATOM 3115 C CA . LEU B 1 79 ? -5.633 -33.844 -21.969 1 97.38 79 LEU B CA 1
ATOM 3116 C C . LEU B 1 79 ? -7.027 -34.406 -22.203 1 97.38 79 LEU B C 1
ATOM 3118 O O . LEU B 1 79 ? -7.336 -35.5 -21.766 1 97.38 79 LEU B O 1
ATOM 3122 N N . LYS B 1 80 ? -7.883 -33.719 -22.875 1 96.62 80 LYS B N 1
ATOM 3123 C CA . LYS B 1 80 ? -9.203 -34.156 -23.328 1 96.62 80 LYS B CA 1
ATOM 3124 C C . LYS B 1 80 ? -10.055 -34.625 -22.141 1 96.62 80 LYS B C 1
ATOM 3126 O O . LYS B 1 80 ? -10.641 -35.719 -22.188 1 96.62 80 LYS B O 1
ATOM 3131 N N . ILE B 1 81 ? -10.086 -33.812 -21.125 1 97.75 81 ILE B N 1
ATOM 3132 C CA . ILE B 1 81 ? -10.852 -34.156 -19.922 1 97.75 81 ILE B CA 1
ATOM 3133 C C . ILE B 1 81 ? -12.242 -33.531 -20 1 97.75 81 ILE B C 1
ATOM 3135 O O . ILE B 1 81 ? -13.242 -34.188 -19.688 1 97.75 81 ILE B O 1
ATOM 3139 N N . ILE B 1 82 ? -12.297 -32.312 -20.469 1 97.69 82 ILE B N 1
ATOM 3140 C CA . ILE B 1 82 ? -13.523 -31.531 -20.438 1 97.69 82 ILE B CA 1
ATOM 3141 C C . ILE B 1 82 ? -14.164 -31.516 -21.812 1 97.69 82 ILE B C 1
ATOM 3143 O O . ILE B 1 82 ? -13.484 -31.312 -22.828 1 97.69 82 ILE B O 1
ATOM 3147 N N . ASN B 1 83 ? -15.438 -31.797 -21.859 1 96.25 83 ASN B N 1
ATOM 3148 C CA . ASN B 1 83 ? -16.234 -31.5 -23.047 1 96.25 83 ASN B CA 1
ATOM 3149 C C . ASN B 1 83 ? -16.688 -30.031 -23.078 1 96.25 83 ASN B C 1
ATOM 3151 O O . ASN B 1 83 ? -17.531 -29.625 -22.297 1 96.25 83 ASN B O 1
ATOM 3155 N N . PRO B 1 84 ? -16.125 -29.266 -24.016 1 95.12 84 PRO B N 1
ATOM 3156 C CA . PRO B 1 84 ? -16.422 -27.828 -24.016 1 95.12 84 PRO B CA 1
ATOM 3157 C C . PRO B 1 84 ? -17.922 -27.531 -24.172 1 95.12 84 PRO B C 1
ATOM 3159 O O . PRO B 1 84 ? -18.391 -26.5 -23.703 1 95.12 84 PRO B O 1
ATOM 3162 N N . ASP B 1 85 ? -18.656 -28.359 -24.766 1 93.5 85 ASP B N 1
ATOM 3163 C CA . ASP B 1 85 ? -20.078 -28.141 -25.031 1 93.5 85 ASP B CA 1
ATOM 3164 C C . ASP B 1 85 ? -20.906 -28.297 -23.75 1 93.5 85 ASP B C 1
ATOM 3166 O O . ASP B 1 85 ? -22.031 -27.797 -23.672 1 93.5 85 ASP B O 1
ATOM 3170 N N . ARG B 1 86 ? -20.375 -28.984 -22.812 1 93.88 86 ARG B N 1
ATOM 3171 C CA . ARG B 1 86 ? -21.094 -29.219 -21.562 1 93.88 86 ARG B CA 1
ATOM 3172 C C . ARG B 1 86 ? -20.578 -28.328 -20.438 1 93.88 86 ARG B C 1
ATOM 3174 O O . ARG B 1 86 ? -21.125 -28.328 -19.344 1 93.88 86 ARG B O 1
ATOM 3181 N N . LEU B 1 87 ? -19.562 -27.656 -20.75 1 95.62 87 LEU B N 1
ATOM 3182 C CA . LEU B 1 87 ? -18.938 -26.781 -19.75 1 95.62 87 LEU B CA 1
ATOM 3183 C C . LEU B 1 87 ? -19.891 -25.672 -19.344 1 95.62 87 LEU B C 1
ATOM 3185 O O . LEU B 1 87 ? -20.438 -24.969 -20.203 1 95.62 87 LEU B O 1
ATOM 3189 N N . GLU B 1 88 ? -20.188 -25.516 -18.047 1 97.38 88 GLU B N 1
ATOM 3190 C CA . GLU B 1 88 ? -20.984 -24.422 -17.5 1 97.38 88 GLU B CA 1
ATOM 3191 C C . GLU B 1 88 ? -20.109 -23.406 -16.781 1 97.38 88 GLU B C 1
ATOM 3193 O O . GLU B 1 88 ? -19.578 -23.703 -15.703 1 97.38 88 GLU B O 1
ATOM 3198 N N . TYR B 1 89 ? -20.062 -22.203 -17.328 1 97.94 89 TYR B N 1
ATOM 3199 C CA . TYR B 1 89 ? -19.203 -21.172 -16.766 1 97.94 89 TYR B CA 1
ATOM 3200 C C . TYR B 1 89 ? -19.719 -20.719 -15.406 1 97.94 89 TYR B C 1
ATOM 3202 O O . TYR B 1 89 ? -20.938 -20.609 -15.203 1 97.94 89 TYR B O 1
ATOM 3210 N N . GLY B 1 90 ? -18.812 -20.484 -14.539 1 97.25 90 GLY B N 1
ATOM 3211 C CA . GLY B 1 90 ? -19.141 -19.875 -13.258 1 97.25 90 GLY B CA 1
ATOM 3212 C C . GLY B 1 90 ? -19.828 -20.828 -12.297 1 97.25 90 GLY B C 1
ATOM 3213 O O . GLY B 1 90 ? -20.484 -20.391 -11.344 1 97.25 90 GLY B O 1
ATOM 3214 N N . LYS B 1 91 ? -19.75 -22.109 -12.539 1 97.31 91 LYS B N 1
ATOM 3215 C CA . LYS B 1 91 ? -20.375 -23.094 -11.672 1 97.31 91 LYS B CA 1
ATOM 3216 C C . LYS B 1 91 ? -19.344 -24.125 -11.195 1 97.31 91 LYS B C 1
ATOM 3218 O O . LYS B 1 91 ? -18.484 -24.547 -11.961 1 97.31 91 LYS B O 1
ATOM 3223 N N . VAL B 1 92 ? -19.547 -24.453 -9.922 1 96.75 92 VAL B N 1
ATOM 3224 C CA . VAL B 1 92 ? -18.703 -25.5 -9.344 1 96.75 92 VAL B CA 1
ATOM 3225 C C . VAL B 1 92 ? -19.078 -26.859 -9.945 1 96.75 92 VAL B C 1
ATOM 3227 O O . VAL B 1 92 ? -20.234 -27.25 -9.953 1 96.75 92 VAL B O 1
ATOM 3230 N N . GLN B 1 93 ? -18.078 -27.484 -10.523 1 96.38 93 GLN B N 1
ATOM 3231 C CA . GLN B 1 93 ? -18.234 -28.828 -11.094 1 96.38 93 GLN B CA 1
ATOM 3232 C C . GLN B 1 93 ? -17.062 -29.734 -10.711 1 96.38 93 GLN B C 1
ATOM 3234 O O . GLN B 1 93 ? -15.906 -29.344 -10.852 1 96.38 93 GLN B O 1
ATOM 3239 N N . ALA B 1 94 ? -17.406 -30.938 -10.242 1 96.88 94 ALA B N 1
ATOM 3240 C CA . ALA B 1 94 ? -16.375 -31.891 -9.828 1 96.88 94 ALA B CA 1
ATOM 3241 C C . ALA B 1 94 ? -15.406 -32.156 -10.977 1 96.88 94 ALA B C 1
ATOM 3243 O O . ALA B 1 94 ? -14.195 -32.281 -10.75 1 96.88 94 ALA B O 1
ATOM 3244 N N . GLU B 1 95 ? -15.922 -32.281 -12.141 1 97.62 95 GLU B N 1
ATOM 3245 C CA . GLU B 1 95 ? -15.094 -32.594 -13.297 1 97.62 95 GLU B CA 1
ATOM 3246 C C . GLU B 1 95 ? -14.047 -31.484 -13.523 1 97.62 95 GLU B C 1
ATOM 3248 O O . GLU B 1 95 ? -12.922 -31.766 -13.938 1 97.62 95 GLU B O 1
ATOM 3253 N N . ASN B 1 96 ? -14.43 -30.219 -13.258 1 97.81 96 ASN B N 1
ATOM 3254 C CA . ASN B 1 96 ? -13.508 -29.109 -13.414 1 97.81 96 ASN B CA 1
ATOM 3255 C C . ASN B 1 96 ? -12.391 -29.141 -12.375 1 97.81 96 ASN B C 1
ATO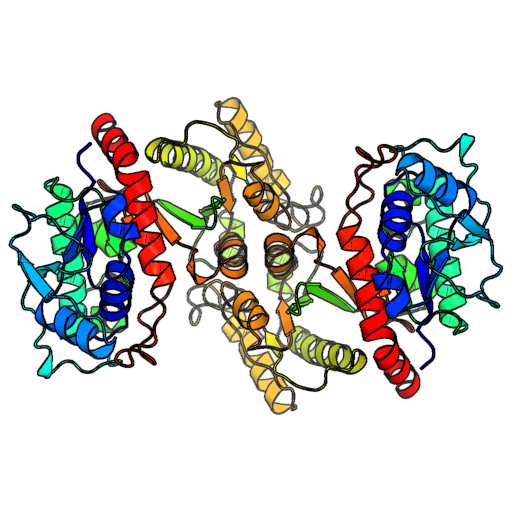M 3257 O O . ASN B 1 96 ? -11.258 -28.766 -12.656 1 97.81 96 ASN B O 1
ATOM 3261 N N . GLY B 1 97 ? -12.773 -29.547 -11.156 1 97.44 97 GLY B N 1
ATOM 3262 C CA . GLY B 1 97 ? -11.766 -29.734 -10.125 1 97.44 97 GLY B CA 1
ATOM 3263 C C . GLY B 1 97 ? -10.75 -30.812 -10.477 1 97.44 97 GLY B C 1
ATOM 3264 O O . GLY B 1 97 ? -9.547 -30.609 -10.32 1 97.44 97 GLY B O 1
ATOM 3265 N N . ARG B 1 98 ? -11.258 -31.922 -10.93 1 97.56 98 ARG B N 1
ATOM 3266 C CA . ARG B 1 98 ? -10.391 -33 -11.359 1 97.56 98 ARG B CA 1
ATOM 3267 C C . ARG B 1 98 ? -9.477 -32.562 -12.5 1 97.56 98 ARG B C 1
ATOM 3269 O O . ARG B 1 98 ? -8.273 -32.844 -12.477 1 97.56 98 ARG B O 1
ATOM 3276 N N . ALA B 1 99 ? -10.055 -31.906 -13.469 1 98.31 99 ALA B N 1
ATOM 3277 C CA . ALA B 1 99 ? -9.289 -31.438 -14.617 1 98.31 99 ALA B CA 1
ATOM 3278 C C . ALA B 1 99 ? -8.18 -30.484 -14.18 1 98.31 99 ALA B C 1
ATOM 3280 O O . ALA B 1 99 ? -7.035 -30.609 -14.625 1 98.31 99 ALA B O 1
ATOM 3281 N N . SER B 1 100 ? -8.531 -29.516 -13.328 1 98.19 100 SER B N 1
ATOM 3282 C CA . SER B 1 100 ? -7.555 -28.562 -12.82 1 98.19 100 SER B CA 1
ATOM 3283 C C . SER B 1 100 ? -6.355 -29.266 -12.211 1 98.19 100 SER B C 1
ATOM 3285 O O . SER B 1 100 ? -5.207 -28.906 -12.477 1 98.19 100 SER B O 1
ATOM 3287 N N . PHE B 1 101 ? -6.637 -30.266 -11.398 1 98.19 101 PHE B N 1
ATOM 3288 C CA . PHE B 1 101 ? -5.578 -31.031 -10.75 1 98.19 101 PHE B CA 1
ATOM 3289 C C . PHE B 1 101 ? -4.715 -31.75 -11.781 1 98.19 101 PHE B C 1
ATOM 3291 O O . PHE B 1 101 ? -3.484 -31.734 -11.688 1 98.19 101 PHE B O 1
ATOM 3298 N N . GLU B 1 102 ? -5.316 -32.344 -12.719 1 98.25 102 GLU B N 1
ATOM 3299 C CA . GLU B 1 102 ? -4.598 -33.094 -13.734 1 98.25 102 GLU B CA 1
ATOM 3300 C C . GLU B 1 102 ? -3.717 -32.188 -14.578 1 98.25 102 GLU B C 1
ATOM 3302 O O . GLU B 1 102 ? -2.625 -32.562 -15 1 98.25 102 GLU B O 1
ATOM 3307 N N . TYR B 1 103 ? -4.238 -30.953 -14.898 1 98.5 103 TYR B N 1
ATOM 3308 C CA . TYR B 1 103 ? -3.424 -29.984 -15.633 1 98.5 103 TYR B CA 1
ATOM 3309 C C . TYR B 1 103 ? -2.148 -29.656 -14.867 1 98.5 103 TYR B C 1
ATOM 3311 O O . TYR B 1 103 ? -1.065 -29.578 -15.453 1 98.5 103 TYR B O 1
ATOM 3319 N N . ILE B 1 104 ? -2.283 -29.406 -13.562 1 98.38 104 ILE B N 1
ATOM 3320 C CA . ILE B 1 104 ? -1.14 -29.078 -12.719 1 98.38 104 ILE B CA 1
ATOM 3321 C C . ILE B 1 104 ? -0.191 -30.281 -12.648 1 98.38 104 ILE B C 1
ATOM 3323 O O . ILE B 1 104 ? 1.021 -30.125 -12.812 1 98.38 104 ILE B O 1
ATOM 3327 N N . LYS B 1 105 ? -0.756 -31.469 -12.43 1 98.06 105 LYS B N 1
ATOM 3328 C CA . LYS B 1 105 ? 0.039 -32.688 -12.344 1 98.06 105 LYS B CA 1
ATOM 3329 C C . LYS B 1 105 ? 0.858 -32.906 -13.617 1 98.06 105 LYS B C 1
ATOM 3331 O O . LYS B 1 105 ? 2.053 -33.188 -13.555 1 98.06 105 LYS B O 1
ATOM 3336 N N . LYS B 1 106 ? 0.213 -32.75 -14.742 1 97.69 106 LYS B N 1
ATOM 3337 C CA . LYS B 1 106 ? 0.907 -32.906 -16.016 1 97.69 106 LYS B CA 1
ATOM 3338 C C . LYS B 1 106 ? 2.002 -31.859 -16.172 1 97.69 106 LYS B C 1
ATOM 3340 O O . LYS B 1 106 ? 3.078 -32.156 -16.703 1 97.69 106 LYS B O 1
ATOM 3345 N N . SER B 1 107 ? 1.72 -30.609 -15.789 1 97.75 107 SER B N 1
ATOM 3346 C CA . SER B 1 107 ? 2.727 -29.562 -15.828 1 97.75 107 SER B CA 1
ATOM 3347 C C . SER B 1 107 ? 3.945 -29.922 -14.984 1 97.75 107 SER B C 1
ATOM 3349 O O . SER B 1 107 ? 5.082 -29.703 -15.406 1 97.75 107 SER B O 1
ATOM 3351 N N . VAL B 1 108 ? 3.711 -30.453 -13.82 1 97.81 108 VAL B N 1
ATOM 3352 C CA . VAL B 1 108 ? 4.785 -30.859 -12.93 1 97.81 108 VAL B CA 1
ATOM 3353 C C . VAL B 1 108 ? 5.602 -31.969 -13.578 1 97.81 108 VAL B C 1
ATOM 3355 O O . VAL B 1 108 ? 6.836 -31.938 -13.555 1 97.81 108 VAL B O 1
ATOM 3358 N N . GLU B 1 109 ? 4.918 -32.969 -14.156 1 97 109 GLU B N 1
ATOM 3359 C CA . GLU B 1 109 ? 5.59 -34.062 -14.852 1 97 109 GLU B CA 1
ATOM 3360 C C . GLU B 1 109 ? 6.523 -33.531 -15.938 1 97 109 GLU B C 1
ATOM 3362 O O . GLU B 1 109 ? 7.691 -33.906 -16 1 97 109 GLU B O 1
ATOM 3367 N N . LEU B 1 110 ? 5.984 -32.656 -16.75 1 96 110 LEU B N 1
ATOM 3368 C CA . LEU B 1 110 ? 6.762 -32.094 -17.859 1 96 110 LEU B CA 1
ATOM 3369 C C . LEU B 1 110 ? 7.941 -31.297 -17.328 1 96 110 LEU B C 1
ATOM 3371 O O . LEU B 1 110 ? 9.031 -31.328 -17.906 1 96 110 LEU B O 1
ATOM 3375 N N . ALA B 1 111 ? 7.688 -30.516 -16.312 1 96.06 111 ALA B N 1
ATOM 3376 C CA . ALA B 1 111 ? 8.758 -29.719 -15.719 1 96.06 111 ALA B CA 1
ATOM 3377 C C . ALA B 1 111 ? 9.859 -30.625 -15.156 1 96.06 111 ALA B C 1
ATOM 3379 O O . ALA B 1 111 ? 11.047 -30.359 -15.359 1 96.06 111 ALA B O 1
ATOM 3380 N N . MET B 1 112 ? 9.445 -31.703 -14.469 1 95.44 112 MET B N 1
ATOM 3381 C CA . MET B 1 112 ? 10.391 -32.656 -13.867 1 95.44 112 MET B CA 1
ATOM 3382 C C . MET B 1 112 ? 11.195 -33.375 -14.938 1 95.44 112 MET B C 1
ATOM 3384 O O . MET B 1 112 ? 12.336 -33.781 -14.703 1 95.44 112 MET B O 1
ATOM 3388 N N . GLU B 1 113 ? 10.656 -33.5 -16.094 1 93.75 113 GLU B N 1
ATOM 3389 C CA . GLU B 1 113 ? 11.32 -34.125 -17.219 1 93.75 113 GLU B CA 1
ATOM 3390 C C . GLU B 1 113 ? 12.219 -33.156 -17.969 1 93.75 113 GLU B C 1
ATOM 3392 O O . GLU B 1 113 ? 12.883 -33.531 -18.938 1 93.75 113 GLU B O 1
ATOM 3397 N N . GLY B 1 114 ? 12.195 -31.922 -17.531 1 92.38 114 GLY B N 1
ATOM 3398 C CA . GLY B 1 114 ? 13.031 -30.906 -18.156 1 92.38 114 GLY B CA 1
ATOM 3399 C C . GLY B 1 114 ? 12.422 -30.328 -19.422 1 92.38 114 GLY B C 1
ATOM 3400 O O . GLY B 1 114 ? 13.109 -29.641 -20.188 1 92.38 114 GLY B O 1
ATOM 3401 N N . LYS B 1 115 ? 11.188 -30.562 -19.641 1 93.75 115 LYS B N 1
ATOM 3402 C CA . LYS B 1 115 ? 10.523 -30.109 -20.859 1 93.75 115 LYS B CA 1
ATOM 3403 C C . LYS B 1 115 ? 9.953 -28.703 -20.672 1 93.75 115 LYS B C 1
ATOM 3405 O O . LYS B 1 115 ? 9.609 -28.047 -21.656 1 93.75 115 LYS B O 1
ATOM 3410 N N . LEU B 1 116 ? 9.773 -28.328 -19.453 1 95.25 116 LEU B N 1
ATOM 3411 C CA . LEU B 1 116 ? 9.391 -26.953 -19.109 1 95.25 116 LEU B CA 1
ATOM 3412 C C . LEU B 1 116 ? 10.484 -26.266 -18.312 1 95.25 116 LEU B C 1
ATOM 3414 O O . LEU B 1 116 ? 11.125 -26.875 -17.469 1 95.25 116 LEU B O 1
ATOM 3418 N N . SER B 1 117 ? 10.648 -24.984 -18.625 1 95.31 117 SER B N 1
ATOM 3419 C CA . SER B 1 117 ? 11.617 -24.188 -17.875 1 95.31 117 SER B CA 1
ATOM 3420 C C . SER B 1 117 ? 10.992 -23.594 -16.609 1 95.31 117 SER B C 1
ATOM 3422 O O . SER B 1 117 ? 11.688 -23.344 -15.633 1 95.31 117 SER B O 1
ATOM 3424 N N . ALA B 1 118 ? 9.758 -23.312 -16.609 1 97.62 118 ALA B N 1
ATOM 3425 C CA . ALA B 1 118 ? 8.969 -22.781 -15.5 1 97.62 118 ALA B CA 1
ATOM 3426 C C . ALA B 1 118 ? 7.477 -23 -15.734 1 97.62 118 ALA B C 1
ATOM 3428 O O . ALA B 1 118 ? 7.066 -23.406 -16.828 1 97.62 118 ALA B O 1
ATOM 3429 N N . ILE B 1 119 ? 6.738 -22.828 -14.711 1 98.19 119 ILE B N 1
ATOM 3430 C CA . ILE B 1 119 ? 5.289 -22.938 -14.797 1 98.19 119 ILE B CA 1
ATOM 3431 C C . ILE B 1 119 ? 4.645 -21.625 -14.375 1 98.19 119 ILE B C 1
ATOM 3433 O O . ILE B 1 119 ? 5.02 -21.047 -13.352 1 98.19 119 ILE B O 1
ATOM 3437 N N . ALA B 1 120 ? 3.719 -21.109 -15.164 1 98.62 120 ALA B N 1
ATOM 3438 C CA . ALA B 1 120 ? 2.902 -19.938 -14.836 1 98.62 120 ALA B CA 1
ATOM 3439 C C . ALA B 1 120 ? 1.438 -20.328 -14.656 1 98.62 120 ALA B C 1
ATOM 3441 O O . ALA B 1 120 ? 0.726 -20.578 -15.633 1 98.62 120 ALA B O 1
ATOM 3442 N N . THR B 1 121 ? 0.973 -20.281 -13.438 1 98.62 121 THR B N 1
ATOM 3443 C CA . THR B 1 121 ? -0.302 -20.922 -13.133 1 98.62 121 THR B CA 1
ATOM 3444 C C . THR B 1 121 ? -1.447 -19.922 -13.211 1 98.62 121 THR B C 1
ATOM 3446 O O . THR B 1 121 ? -1.259 -18.734 -12.938 1 98.62 121 THR B O 1
ATOM 3449 N N . THR B 1 122 ? -2.594 -20.406 -13.594 1 98.44 122 THR B N 1
ATOM 3450 C CA . THR B 1 122 ? -3.869 -19.703 -13.586 1 98.44 122 THR B CA 1
ATOM 3451 C C . THR B 1 122 ? -4.711 -20.125 -12.383 1 98.44 122 THR B C 1
ATOM 3453 O O . THR B 1 122 ? -4.332 -21.031 -11.641 1 98.44 122 THR B O 1
ATOM 3456 N N . PRO B 1 123 ? -5.82 -19.453 -12.156 1 97.69 123 PRO B N 1
ATOM 3457 C CA . PRO B 1 123 ? -6.602 -19.75 -10.953 1 97.69 123 PRO B CA 1
ATOM 3458 C C . PRO B 1 123 ? -7.316 -21.094 -11.023 1 97.69 123 PRO B C 1
ATOM 3460 O O . PRO B 1 123 ? -7.738 -21.516 -12.102 1 97.69 123 PRO B O 1
ATOM 3463 N N . ILE B 1 124 ? -7.359 -21.719 -9.922 1 97.44 124 ILE B N 1
ATOM 3464 C CA . ILE B 1 124 ? -8.18 -22.922 -9.734 1 97.44 124 ILE B CA 1
ATOM 3465 C C . ILE B 1 124 ? -9.258 -22.641 -8.688 1 97.44 124 ILE B C 1
ATOM 3467 O O . ILE B 1 124 ? -9.18 -21.656 -7.953 1 97.44 124 ILE B O 1
ATOM 3471 N N . ASN B 1 125 ? -10.266 -23.438 -8.672 1 96.12 125 ASN B N 1
ATOM 3472 C CA . ASN B 1 125 ? -11.406 -23.25 -7.781 1 96.12 125 ASN B CA 1
ATOM 3473 C C . ASN B 1 125 ? -11.422 -24.297 -6.664 1 96.12 125 ASN B C 1
ATOM 3475 O O . ASN B 1 125 ? -11.609 -25.484 -6.922 1 96.12 125 ASN B O 1
ATOM 3479 N N . LYS B 1 126 ? -11.242 -23.906 -5.395 1 91.69 126 LYS B N 1
ATOM 3480 C CA . LYS B 1 126 ? -11.125 -24.797 -4.246 1 91.69 126 LYS B CA 1
ATOM 3481 C C . LYS B 1 126 ? -12.367 -25.672 -4.098 1 91.69 126 LYS B C 1
ATOM 3483 O O . LYS B 1 126 ? -12.266 -26.875 -3.908 1 91.69 126 LYS B O 1
ATOM 3488 N N . PRO B 1 127 ? -13.547 -25.031 -4.145 1 93.88 127 PRO B N 1
ATOM 3489 C CA . PRO B 1 127 ? -14.758 -25.859 -4.055 1 93.88 127 PRO B CA 1
ATOM 3490 C C . PRO B 1 127 ? -14.82 -26.938 -5.137 1 93.88 127 PRO B C 1
ATOM 3492 O O . PRO B 1 127 ? -15.281 -28.047 -4.879 1 93.88 127 PRO B O 1
ATOM 3495 N N . SER B 1 128 ? -14.383 -26.625 -6.324 1 96.19 128 SER B N 1
ATOM 3496 C CA . SER B 1 128 ? -14.375 -27.609 -7.402 1 96.19 128 SER B CA 1
ATOM 3497 C C . SER B 1 128 ? -13.398 -28.734 -7.117 1 96.19 128 SER B C 1
ATOM 3499 O O . SER B 1 128 ? -13.672 -29.891 -7.422 1 96.19 128 SER B O 1
ATOM 3501 N N . LEU B 1 129 ? -12.25 -28.391 -6.562 1 96.31 129 LEU B N 1
ATOM 3502 C CA . LEU B 1 129 ? -11.289 -29.406 -6.152 1 96.31 129 LEU B CA 1
ATOM 3503 C C . LEU B 1 129 ? -11.898 -30.344 -5.109 1 96.31 129 LEU B C 1
ATOM 3505 O O . LEU B 1 129 ? -11.805 -31.562 -5.23 1 96.31 129 LEU B O 1
ATOM 3509 N N . LYS B 1 130 ? -12.531 -29.719 -4.141 1 94.62 130 LYS B N 1
ATOM 3510 C CA . LYS B 1 130 ? -13.172 -30.5 -3.086 1 94.62 130 LYS B CA 1
ATOM 3511 C C . LYS B 1 130 ? -14.258 -31.406 -3.658 1 94.62 130 LYS B C 1
ATOM 3513 O O . LYS B 1 130 ? -14.375 -32.562 -3.256 1 94.62 130 LYS B O 1
ATOM 3518 N N . ALA B 1 131 ? -15.047 -30.875 -4.523 1 95.88 131 ALA B N 1
ATOM 3519 C CA . ALA B 1 131 ? -16.109 -31.641 -5.16 1 95.88 131 ALA B CA 1
ATOM 3520 C C . ALA B 1 131 ? -15.555 -32.844 -5.898 1 95.88 131 ALA B C 1
ATOM 3522 O O . ALA B 1 131 ? -16.219 -33.875 -6.016 1 95.88 131 ALA B O 1
ATOM 3523 N N . ALA B 1 132 ? -14.336 -32.75 -6.398 1 96.56 132 ALA B N 1
ATOM 3524 C CA . ALA B 1 132 ? -13.68 -33.844 -7.141 1 96.56 132 ALA B CA 1
ATOM 3525 C C . ALA B 1 132 ? -12.992 -34.812 -6.195 1 96.56 132 ALA B C 1
ATOM 3527 O O . ALA B 1 132 ? -12.383 -35.781 -6.641 1 96.56 132 ALA B O 1
ATOM 3528 N N . GLY B 1 133 ? -12.992 -34.531 -4.879 1 95.06 133 GLY B N 1
ATOM 3529 C CA . GLY B 1 133 ? -12.359 -35.406 -3.896 1 95.06 133 GLY B CA 1
ATOM 3530 C C . GLY B 1 133 ? -10.867 -35.156 -3.75 1 95.06 133 GLY B C 1
ATOM 3531 O O . GLY B 1 133 ? -10.133 -36 -3.248 1 95.06 133 GLY B O 1
ATOM 3532 N N . ILE B 1 134 ? -10.438 -34.094 -4.328 1 93.06 134 ILE B N 1
ATOM 3533 C CA . ILE B 1 134 ? -9.039 -33.719 -4.199 1 93.06 134 ILE B CA 1
ATOM 3534 C C . ILE B 1 134 ? -8.82 -32.969 -2.881 1 93.06 134 ILE B C 1
ATOM 3536 O O . ILE B 1 134 ? -9.469 -31.953 -2.619 1 93.06 134 ILE B O 1
ATOM 3540 N N . GLU B 1 135 ? -7.953 -33.344 -2.072 1 88.62 135 GLU B N 1
ATOM 3541 C CA . GLU B 1 135 ? -7.797 -32.906 -0.692 1 88.62 135 GLU B CA 1
ATOM 3542 C C . GLU B 1 135 ? -6.887 -31.688 -0.608 1 88.62 135 GLU B C 1
ATOM 3544 O O . GLU B 1 135 ? -6.871 -30.984 0.407 1 88.62 135 GLU B O 1
ATOM 3549 N N . PHE B 1 136 ? -6.16 -31.406 -1.622 1 85 136 PHE B N 1
ATOM 3550 C CA . PHE B 1 136 ? -5.293 -30.234 -1.604 1 85 136 PHE B CA 1
ATOM 3551 C C . PHE B 1 136 ? -6.113 -28.953 -1.564 1 85 136 PHE B C 1
ATOM 3553 O O . PHE B 1 136 ? -7.148 -28.859 -2.221 1 85 136 PHE B O 1
ATOM 3560 N N . ILE B 1 137 ? -5.621 -27.938 -0.864 1 80.25 137 ILE B N 1
ATOM 3561 C CA . ILE B 1 137 ? -6.41 -26.734 -0.657 1 80.25 137 ILE B CA 1
ATOM 3562 C C . ILE B 1 137 ? -5.977 -25.656 -1.65 1 80.25 137 ILE B C 1
ATOM 3564 O O . ILE B 1 137 ? -6.621 -24.609 -1.764 1 80.25 137 ILE B O 1
ATOM 3568 N N . GLY B 1 138 ? -4.918 -25.922 -2.396 1 87.25 138 GLY B N 1
ATOM 3569 C CA . GLY B 1 138 ? -4.48 -24.922 -3.352 1 87.25 138 GLY B CA 1
ATOM 3570 C C . GLY B 1 138 ? -3.229 -25.328 -4.109 1 87.25 138 GLY B C 1
ATOM 3571 O O . GLY B 1 138 ? -2.721 -26.438 -3.934 1 87.25 138 GLY B O 1
ATOM 3572 N N . HIS B 1 139 ? -2.789 -24.391 -5.023 1 93.5 139 HIS B N 1
ATOM 3573 C CA . HIS B 1 139 ? -1.65 -24.641 -5.898 1 93.5 139 HIS B CA 1
ATOM 3574 C C . HIS B 1 139 ? -0.407 -25 -5.094 1 93.5 139 HIS B C 1
ATOM 3576 O O . HIS B 1 139 ? 0.278 -25.984 -5.406 1 93.5 139 HIS B O 1
ATOM 3582 N N . THR B 1 140 ? -0.136 -24.234 -4.059 1 89.31 140 THR B N 1
ATOM 3583 C CA . THR B 1 140 ? 1.099 -24.406 -3.301 1 89.31 140 THR B CA 1
ATOM 3584 C C . THR B 1 140 ? 1.16 -25.781 -2.67 1 89.31 140 THR B C 1
ATOM 3586 O O . THR B 1 140 ? 2.189 -26.469 -2.742 1 89.31 140 THR B O 1
ATOM 3589 N N . GLU B 1 141 ? 0.078 -26.219 -2.141 1 90.56 141 GLU B N 1
ATOM 3590 C CA . GLU B 1 141 ? 0.007 -27.547 -1.523 1 90.56 141 GLU B CA 1
ATOM 3591 C C . GLU B 1 141 ? 0.112 -28.641 -2.57 1 90.56 141 GLU B C 1
ATOM 3593 O O . GLU B 1 141 ? 0.771 -29.656 -2.346 1 90.56 141 GLU B O 1
ATOM 3598 N N . ILE B 1 142 ? -0.544 -28.469 -3.695 1 95.19 142 ILE B N 1
ATOM 3599 C CA . ILE B 1 142 ? -0.498 -29.438 -4.777 1 95.19 142 ILE B CA 1
ATOM 3600 C C . ILE B 1 142 ? 0.939 -29.594 -5.27 1 95.19 142 ILE B C 1
ATOM 3602 O O . ILE B 1 142 ? 1.452 -30.719 -5.355 1 95.19 142 ILE B O 1
ATOM 3606 N N . LEU B 1 143 ? 1.574 -28.469 -5.551 1 96.56 143 LEU B N 1
ATOM 3607 C CA . LEU B 1 143 ? 2.934 -28.469 -6.082 1 96.56 143 LEU B CA 1
ATOM 3608 C C . LEU B 1 143 ? 3.908 -29.062 -5.074 1 96.56 143 LEU B C 1
ATOM 3610 O O . LEU B 1 143 ? 4.781 -29.859 -5.438 1 96.56 143 LEU B O 1
ATOM 3614 N N . ALA B 1 144 ? 3.766 -28.656 -3.793 1 94.19 144 ALA B N 1
ATOM 3615 C CA . ALA B 1 144 ? 4.609 -29.203 -2.736 1 94.19 144 ALA B CA 1
ATOM 3616 C C . ALA B 1 144 ? 4.441 -30.719 -2.627 1 94.19 144 ALA B C 1
ATOM 3618 O O . ALA B 1 144 ? 5.422 -31.453 -2.482 1 94.19 144 ALA B O 1
ATOM 3619 N N . GLY B 1 145 ? 3.244 -31.203 -2.674 1 94.31 145 GLY B N 1
ATOM 3620 C CA . GLY B 1 145 ? 2.953 -32.625 -2.598 1 94.31 145 GLY B CA 1
ATOM 3621 C C . GLY B 1 145 ? 3.506 -33.406 -3.77 1 94.31 145 GLY B C 1
ATOM 3622 O O . GLY B 1 145 ? 4.121 -34.469 -3.582 1 94.31 145 GLY B O 1
ATOM 3623 N N . LEU B 1 146 ? 3.271 -32.906 -4.969 1 96.25 146 LEU B N 1
ATOM 3624 C CA . LEU B 1 146 ? 3.664 -33.594 -6.188 1 96.25 146 LEU B CA 1
ATOM 3625 C C . LEU B 1 146 ? 5.184 -33.625 -6.332 1 96.25 146 LEU B C 1
ATOM 3627 O O . LEU B 1 146 ? 5.723 -34.438 -7.082 1 96.25 146 LEU B O 1
ATOM 3631 N N . THR B 1 147 ? 5.938 -32.719 -5.672 1 96.31 147 THR B N 1
ATOM 3632 C CA . THR B 1 147 ? 7.387 -32.625 -5.824 1 96.31 147 THR B CA 1
ATOM 3633 C C . THR B 1 147 ? 8.094 -33.031 -4.531 1 96.31 147 THR B C 1
ATOM 3635 O O . THR B 1 147 ? 9.32 -32.938 -4.438 1 96.31 147 THR B O 1
ATOM 3638 N N . ASP B 1 148 ? 7.332 -33.344 -3.467 1 94.56 148 ASP B N 1
ATOM 3639 C CA . ASP B 1 148 ? 7.871 -33.688 -2.15 1 94.56 148 ASP B CA 1
ATOM 3640 C C . ASP B 1 148 ? 8.742 -32.531 -1.615 1 94.56 148 ASP B C 1
ATOM 3642 O O . ASP B 1 148 ? 9.875 -32.781 -1.178 1 94.56 148 ASP B O 1
ATOM 3646 N N . THR B 1 149 ? 8.344 -31.344 -1.896 1 92.62 149 THR B N 1
ATOM 3647 C CA . THR B 1 149 ? 9.039 -30.141 -1.416 1 92.62 149 THR B CA 1
ATOM 3648 C C . THR B 1 149 ? 8.492 -29.719 -0.058 1 92.62 149 THR B C 1
ATOM 3650 O O . THR B 1 149 ? 7.273 -29.609 0.122 1 92.62 149 THR B O 1
ATOM 3653 N N . LYS B 1 150 ? 9.469 -29.453 0.838 1 89.06 150 LYS B N 1
ATOM 3654 C CA . LYS B 1 150 ? 9.078 -29.031 2.184 1 89.06 150 LYS B CA 1
ATOM 3655 C C . LYS B 1 150 ? 9.031 -27.516 2.297 1 89.06 150 LYS B C 1
ATOM 3657 O O . LYS B 1 150 ? 10.008 -26.828 1.971 1 89.06 150 LYS B O 1
ATOM 3662 N N . ASP B 1 151 ? 8.039 -26.828 2.58 1 87.56 151 ASP B N 1
ATOM 3663 C CA . ASP B 1 151 ? 7.844 -25.438 2.982 1 87.56 151 ASP B CA 1
ATOM 3664 C C . ASP B 1 151 ? 8.258 -24.484 1.87 1 87.56 151 ASP B C 1
ATOM 3666 O O . ASP B 1 151 ? 9.188 -23.688 2.043 1 87.56 151 ASP B O 1
ATOM 3670 N N . PRO B 1 152 ? 7.664 -24.547 0.709 1 91.88 152 PRO B N 1
ATOM 3671 C CA . PRO B 1 152 ? 7.988 -23.609 -0.36 1 91.88 152 PRO B CA 1
ATOM 3672 C C . PRO B 1 152 ? 7.895 -22.156 0.091 1 91.88 152 PRO B C 1
ATOM 3674 O O . PRO B 1 152 ? 7.137 -21.828 1.01 1 91.88 152 PRO B O 1
ATOM 3677 N N . LEU B 1 153 ? 8.727 -21.328 -0.495 1 94.81 153 LEU B N 1
ATOM 3678 C CA . LEU B 1 153 ? 8.805 -19.922 -0.16 1 94.81 153 LEU B CA 1
ATOM 3679 C C . LEU B 1 153 ? 8.055 -19.078 -1.188 1 94.81 153 LEU B C 1
ATOM 3681 O O . LEU B 1 153 ? 8.219 -19.281 -2.395 1 94.81 153 LEU B O 1
ATOM 3685 N N . THR B 1 154 ? 7.203 -18.172 -0.726 1 95.56 154 THR B N 1
ATOM 3686 C CA . THR B 1 154 ? 6.441 -17.297 -1.615 1 95.56 154 THR B CA 1
ATOM 3687 C C . THR B 1 154 ? 7.035 -15.898 -1.639 1 95.56 154 THR B C 1
ATOM 3689 O O . THR B 1 154 ? 7.402 -15.359 -0.595 1 95.56 154 THR B O 1
ATOM 3692 N N . MET B 1 155 ? 7.125 -15.352 -2.811 1 98.31 155 MET B N 1
ATOM 3693 C CA . MET B 1 155 ? 7.551 -13.977 -3.037 1 98.31 155 MET B CA 1
ATOM 3694 C C . MET B 1 155 ? 6.594 -13.258 -3.984 1 98.31 155 MET B C 1
ATOM 3696 O O . MET B 1 155 ? 6.133 -13.844 -4.969 1 98.31 155 MET B O 1
ATOM 3700 N N . PHE B 1 156 ? 6.215 -12.031 -3.672 1 98.69 156 PHE B N 1
ATOM 3701 C CA . PHE B 1 156 ? 5.504 -11.18 -4.617 1 98.69 156 PHE B CA 1
ATOM 3702 C C . PHE B 1 156 ? 6.473 -10.281 -5.367 1 98.69 156 PHE B C 1
ATOM 3704 O O . PHE B 1 156 ? 7.445 -9.789 -4.789 1 98.69 156 PHE B O 1
ATOM 3711 N N . GLU B 1 157 ? 6.227 -10.102 -6.59 1 98.56 157 GLU B N 1
ATOM 3712 C CA . GLU B 1 157 ? 6.938 -9.078 -7.352 1 98.56 157 GLU B CA 1
ATOM 3713 C C . GLU B 1 157 ? 5.965 -8.164 -8.078 1 98.56 157 GLU B C 1
ATOM 3715 O O . GLU B 1 157 ? 4.996 -8.625 -8.68 1 98.56 157 GLU B O 1
ATOM 3720 N N . VAL B 1 158 ? 6.145 -6.875 -7.98 1 98.44 158 VAL B N 1
ATOM 3721 C CA . VAL B 1 158 ? 5.359 -5.863 -8.68 1 98.44 158 VAL B CA 1
ATOM 3722 C C . VAL B 1 158 ? 6.238 -4.656 -9 1 98.44 158 VAL B C 1
ATOM 3724 O O . VAL B 1 158 ? 6.82 -4.047 -8.102 1 98.44 158 VAL B O 1
ATOM 3727 N N . ARG B 1 159 ? 6.406 -4.285 -10.273 1 97.25 159 ARG B N 1
ATOM 3728 C CA . ARG B 1 159 ? 7.207 -3.156 -10.734 1 97.25 159 ARG B CA 1
ATOM 3729 C C . ARG B 1 159 ? 8.625 -3.229 -10.18 1 97.25 159 ARG B C 1
ATOM 3731 O O . ARG B 1 159 ? 9.172 -2.221 -9.727 1 97.25 159 ARG B O 1
ATOM 3738 N N . GLY B 1 160 ? 9.156 -4.371 -10.094 1 96.88 160 GLY B N 1
ATOM 3739 C CA . GLY B 1 160 ? 10.531 -4.566 -9.672 1 96.88 160 GLY B CA 1
ATOM 3740 C C . GLY B 1 160 ? 10.68 -4.73 -8.172 1 96.88 160 GLY B C 1
ATOM 3741 O O . GLY B 1 160 ? 11.742 -5.148 -7.695 1 96.88 160 GLY B O 1
ATOM 3742 N N . MET B 1 161 ? 9.656 -4.363 -7.422 1 98.44 161 MET B N 1
ATOM 3743 C CA . MET B 1 161 ? 9.68 -4.551 -5.973 1 98.44 161 MET B CA 1
ATOM 3744 C C . MET B 1 161 ? 9.391 -6.004 -5.609 1 98.44 161 MET B C 1
ATOM 3746 O O . MET B 1 161 ? 8.414 -6.586 -6.082 1 98.44 161 MET B O 1
ATOM 3750 N N . ARG B 1 162 ? 10.25 -6.613 -4.793 1 98.81 162 ARG B N 1
ATOM 3751 C CA . ARG B 1 162 ? 10.125 -8 -4.359 1 98.81 162 ARG B CA 1
ATOM 3752 C C . ARG B 1 162 ? 9.82 -8.078 -2.867 1 98.81 162 ARG B C 1
ATOM 3754 O O . ARG B 1 162 ? 10.516 -7.48 -2.049 1 98.81 162 ARG B O 1
ATOM 3761 N N . VAL B 1 163 ? 8.773 -8.82 -2.531 1 98.88 163 VAL B N 1
ATOM 3762 C CA . VAL B 1 163 ? 8.32 -8.867 -1.146 1 98.88 163 VAL B CA 1
ATOM 3763 C C . VAL B 1 163 ? 8.164 -10.312 -0.694 1 98.88 163 VAL B C 1
ATOM 3765 O O . VAL B 1 163 ? 7.441 -11.094 -1.323 1 98.88 163 VAL B O 1
ATOM 3768 N N . PHE B 1 164 ? 8.883 -10.688 0.367 1 98.81 164 PHE B N 1
ATOM 3769 C CA . PHE B 1 164 ? 8.727 -11.969 1.057 1 98.81 164 PHE B CA 1
ATOM 3770 C C . PHE B 1 164 ? 7.812 -11.812 2.27 1 98.81 164 PHE B C 1
ATOM 3772 O O . PHE B 1 164 ? 7.512 -10.695 2.691 1 98.81 164 PHE B O 1
ATOM 3779 N N . PHE B 1 165 ? 7.383 -12.969 2.846 1 98.38 165 PHE B N 1
ATOM 3780 C CA . PHE B 1 165 ? 6.453 -12.969 3.971 1 98.38 165 PHE B CA 1
ATOM 3781 C C . PHE B 1 165 ? 6.941 -13.891 5.078 1 98.38 165 PHE B C 1
ATOM 3783 O O . PHE B 1 165 ? 7.102 -15.102 4.863 1 98.38 165 PHE B O 1
ATOM 3790 N N . LEU B 1 166 ? 7.145 -13.344 6.227 1 98.38 166 LEU B N 1
ATOM 3791 C CA . LEU B 1 166 ? 7.523 -14.164 7.371 1 98.38 166 LEU B CA 1
ATOM 3792 C C . LEU B 1 166 ? 6.367 -15.047 7.816 1 98.38 166 LEU B C 1
ATOM 3794 O O . LEU B 1 166 ? 6.578 -16.188 8.234 1 98.38 166 LEU B O 1
ATOM 3798 N N . THR B 1 167 ? 5.188 -14.414 7.844 1 97 167 THR B N 1
ATOM 3799 C CA . THR B 1 167 ? 3.953 -15.141 8.125 1 97 167 THR B CA 1
ATOM 3800 C C . THR B 1 167 ? 2.918 -14.883 7.031 1 97 167 THR B C 1
ATOM 3802 O O . THR B 1 167 ? 2.957 -13.852 6.359 1 97 167 THR B O 1
ATOM 3805 N N . ARG B 1 168 ? 2.057 -15.773 6.797 1 92.31 168 ARG B N 1
ATOM 3806 C CA . ARG B 1 168 ? 1.07 -15.656 5.727 1 92.31 168 ARG B CA 1
ATOM 3807 C C . ARG B 1 168 ? -0.345 -15.844 6.262 1 92.31 168 ARG B C 1
ATOM 3809 O O . ARG B 1 168 ? -0.896 -14.945 6.902 1 92.31 168 ARG B O 1
ATOM 3816 N N . HIS B 1 169 ? -0.932 -17.031 6.258 1 92.12 169 HIS B N 1
ATOM 3817 C CA . HIS B 1 169 ? -2.342 -17.266 6.543 1 92.12 169 HIS B CA 1
ATOM 3818 C C . HIS B 1 169 ? -2.562 -17.578 8.016 1 92.12 169 HIS B C 1
ATOM 3820 O O . HIS B 1 169 ? -3.053 -18.656 8.367 1 92.12 169 HIS B O 1
ATOM 3826 N N . VAL B 1 170 ? -2.289 -16.641 8.906 1 96.06 170 VAL B N 1
ATOM 3827 C CA . VAL B 1 170 ? -2.561 -16.703 10.336 1 96.06 170 VAL B CA 1
ATOM 3828 C C . VAL B 1 170 ? -3.166 -15.375 10.805 1 96.06 170 VAL B C 1
ATOM 3830 O O . VAL B 1 170 ? -3.078 -14.367 10.109 1 96.06 170 VAL B O 1
ATOM 3833 N N . SER B 1 171 ? -3.799 -15.438 11.977 1 97.06 171 SER B N 1
ATOM 3834 C CA . SER B 1 171 ? -4.352 -14.203 12.531 1 97.06 171 SER B CA 1
ATOM 3835 C C . SER B 1 171 ? -3.254 -13.18 12.805 1 97.06 171 SER B C 1
ATOM 3837 O O . SER B 1 171 ? -2.092 -13.547 12.992 1 97.06 171 SER B O 1
ATOM 3839 N N . LEU B 1 172 ? -3.613 -11.906 12.828 1 97.69 172 LEU B N 1
ATOM 3840 C CA . LEU B 1 172 ? -2.645 -10.859 13.125 1 97.69 172 LEU B CA 1
ATOM 3841 C C . LEU B 1 172 ? -2.018 -11.062 14.5 1 97.69 172 LEU B C 1
ATOM 3843 O O . LEU B 1 172 ? -0.817 -10.852 14.68 1 97.69 172 LEU B O 1
ATOM 3847 N N . ARG B 1 173 ? -2.795 -11.484 15.508 1 97 173 ARG B N 1
ATOM 3848 C CA . ARG B 1 173 ? -2.291 -11.766 16.844 1 97 173 ARG B CA 1
ATOM 3849 C C . ARG B 1 173 ? -1.239 -12.867 16.812 1 97 173 ARG B C 1
ATOM 3851 O O . ARG B 1 173 ? -0.175 -12.734 17.422 1 97 173 ARG B O 1
ATOM 3858 N N . LYS B 1 174 ? -1.631 -13.914 16.125 1 97.5 174 LYS B N 1
ATOM 3859 C CA . LYS B 1 174 ? -0.705 -15.031 16.016 1 97.5 174 LYS B CA 1
ATOM 3860 C C . LYS B 1 174 ? 0.558 -14.633 15.258 1 97.5 174 LYS B C 1
ATOM 3862 O O . LYS B 1 174 ? 1.651 -15.109 15.57 1 97.5 174 LYS B O 1
ATOM 3867 N N . ALA B 1 175 ? 0.434 -13.836 14.242 1 98 175 ALA B N 1
ATOM 3868 C CA . ALA B 1 175 ? 1.592 -13.336 13.508 1 98 175 ALA B CA 1
ATOM 3869 C C . ALA B 1 175 ? 2.572 -12.625 14.438 1 98 175 ALA B C 1
ATOM 3871 O O . ALA B 1 175 ? 3.787 -12.797 14.312 1 98 175 ALA B O 1
ATOM 3872 N N . CYS B 1 176 ? 2.057 -11.789 15.344 1 97.75 176 CYS B N 1
ATOM 3873 C CA . CYS B 1 176 ? 2.918 -11.109 16.297 1 97.75 176 CYS B CA 1
ATOM 3874 C C . CYS B 1 176 ? 3.73 -12.109 17.109 1 97.75 176 CYS B C 1
ATOM 3876 O O . CYS B 1 176 ? 4.918 -11.898 17.359 1 97.75 176 CYS B O 1
ATOM 3878 N N . ASP B 1 177 ? 3.068 -13.258 17.516 1 97.62 177 ASP B N 1
ATOM 3879 C CA . ASP B 1 177 ? 3.732 -14.289 18.297 1 97.62 177 ASP B CA 1
ATOM 3880 C C . ASP B 1 177 ? 4.836 -14.969 17.484 1 97.62 177 ASP B C 1
ATOM 3882 O O . ASP B 1 177 ? 5.82 -15.445 18.047 1 97.62 177 ASP B O 1
ATOM 3886 N N . MET B 1 178 ? 4.699 -14.992 16.234 1 98.12 178 MET B N 1
ATOM 3887 C CA . MET B 1 178 ? 5.578 -15.781 15.367 1 98.12 178 MET B CA 1
ATOM 3888 C C . MET B 1 178 ? 6.797 -14.977 14.938 1 98.12 178 MET B C 1
ATOM 3890 O O . MET B 1 178 ? 7.719 -15.516 14.328 1 98.12 178 MET B O 1
ATOM 3894 N N . VAL B 1 179 ? 6.812 -13.688 15.219 1 98.38 179 VAL B N 1
ATOM 3895 C CA . VAL B 1 179 ? 7.977 -12.852 14.93 1 98.38 179 VAL B CA 1
ATOM 3896 C C . VAL B 1 179 ? 9.031 -13.047 16.016 1 98.38 179 VAL B C 1
ATOM 3898 O O . VAL B 1 179 ? 9.055 -12.305 17 1 98.38 179 VAL B O 1
ATOM 3901 N N . THR B 1 180 ? 9.844 -14.008 15.867 1 98.56 180 THR B N 1
ATOM 3902 C CA . THR B 1 180 ? 10.922 -14.312 16.797 1 98.56 180 THR B CA 1
ATOM 3903 C C . THR B 1 180 ? 12.281 -14.148 16.141 1 98.56 180 THR B C 1
ATOM 3905 O O . THR B 1 180 ? 12.383 -14.156 14.906 1 98.56 180 THR B O 1
ATOM 3908 N N . LYS B 1 181 ? 13.297 -13.992 17 1 98.62 181 LYS B N 1
ATOM 3909 C CA . LYS B 1 181 ? 14.664 -13.844 16.484 1 98.62 181 LYS B CA 1
ATOM 3910 C C . LYS B 1 181 ? 15.055 -15.031 15.617 1 98.62 181 LYS B C 1
ATOM 3912 O O . LYS B 1 181 ? 15.578 -14.859 14.516 1 98.62 181 LYS B O 1
ATOM 3917 N N . GLU B 1 182 ? 14.75 -16.234 16.047 1 98.5 182 GLU B N 1
ATOM 3918 C CA . GLU B 1 182 ? 15.117 -17.453 15.352 1 98.5 182 GLU B CA 1
ATOM 3919 C C . GLU B 1 182 ? 14.43 -17.562 14 1 98.5 182 GLU B C 1
ATOM 3921 O O . GLU B 1 182 ? 15.062 -17.891 12.992 1 98.5 182 GLU B O 1
ATOM 3926 N N . ARG B 1 183 ? 13.188 -17.297 13.969 1 98.31 183 ARG B N 1
ATOM 3927 C CA . ARG B 1 183 ? 12.422 -17.375 12.727 1 98.31 183 ARG B CA 1
ATOM 3928 C C . ARG B 1 183 ? 12.906 -16.344 11.719 1 98.31 183 ARG B C 1
ATOM 3930 O O . ARG B 1 183 ? 13.023 -16.641 10.523 1 98.31 183 ARG B O 1
ATOM 3937 N N . LEU B 1 184 ? 13.141 -15.133 12.188 1 98.75 184 LEU B N 1
ATOM 3938 C CA . LEU B 1 184 ? 13.625 -14.07 11.32 1 98.75 184 LEU B CA 1
ATOM 3939 C C . LEU B 1 184 ? 14.961 -14.453 10.695 1 98.75 184 LEU B C 1
ATOM 3941 O O . LEU B 1 184 ? 15.172 -14.258 9.492 1 98.75 184 LEU B O 1
ATOM 3945 N N . LEU B 1 185 ? 15.852 -15 11.516 1 98.69 185 LEU B N 1
ATOM 3946 C CA . LEU B 1 185 ? 17.156 -15.414 11.016 1 98.69 185 LEU B CA 1
ATOM 3947 C C . LEU B 1 185 ? 17.016 -16.5 9.945 1 98.69 185 LEU B C 1
ATOM 3949 O O . LEU B 1 185 ? 17.656 -16.422 8.898 1 98.69 185 LEU B O 1
ATOM 3953 N N . ASP B 1 186 ? 16.188 -17.406 10.234 1 98.19 186 ASP B N 1
ATOM 3954 C CA . ASP B 1 186 ? 15.93 -18.469 9.281 1 98.19 186 ASP B CA 1
ATOM 3955 C C . ASP B 1 186 ? 15.414 -17.906 7.957 1 98.19 186 ASP B C 1
ATOM 3957 O O . ASP B 1 186 ? 15.898 -18.297 6.887 1 98.19 186 ASP B O 1
ATOM 3961 N N . TYR B 1 187 ? 14.516 -16.984 7.969 1 98.44 187 TYR B N 1
ATOM 3962 C CA . TYR B 1 187 ? 13.898 -16.453 6.762 1 98.44 187 TYR B CA 1
ATOM 3963 C C . TYR B 1 187 ? 14.859 -15.531 6.016 1 98.44 187 TYR B C 1
ATOM 3965 O O . TYR B 1 187 ? 14.836 -15.461 4.785 1 98.44 187 TYR B O 1
ATOM 3973 N N . VAL B 1 188 ? 15.648 -14.781 6.762 1 98.62 188 VAL B N 1
ATOM 3974 C CA . VAL B 1 188 ? 16.656 -13.969 6.094 1 98.62 188 VAL B CA 1
ATOM 3975 C C . VAL B 1 188 ? 17.562 -14.859 5.242 1 98.62 188 VAL B C 1
ATOM 3977 O O . VAL B 1 188 ? 17.844 -14.539 4.086 1 98.62 188 VAL B O 1
ATOM 3980 N N . GLU B 1 189 ? 17.953 -15.953 5.824 1 97.94 189 GLU B N 1
ATOM 3981 C CA . GLU B 1 189 ? 18.797 -16.891 5.102 1 97.94 189 GLU B CA 1
ATOM 3982 C C . GLU B 1 189 ? 18.078 -17.484 3.898 1 97.94 189 GLU B C 1
ATOM 3984 O O . GLU B 1 189 ? 18.594 -17.484 2.783 1 97.94 189 GLU B O 1
ATOM 3989 N N . ARG B 1 190 ? 16.891 -17.984 4.109 1 97.31 190 ARG B N 1
ATOM 3990 C CA . ARG B 1 190 ? 16.094 -18.609 3.051 1 97.31 190 ARG B CA 1
ATOM 3991 C C . ARG B 1 190 ? 15.805 -17.609 1.93 1 97.31 190 ARG B C 1
ATOM 3993 O O . ARG B 1 190 ? 15.883 -17.969 0.75 1 97.31 190 ARG B O 1
ATOM 4000 N N . CYS B 1 191 ? 15.422 -16.391 2.295 1 98.38 191 CYS B N 1
ATOM 4001 C CA . CYS B 1 191 ? 15.086 -15.367 1.309 1 98.38 191 CYS B CA 1
ATOM 4002 C C . CYS B 1 191 ? 16.312 -14.969 0.496 1 98.38 191 CYS B C 1
ATOM 4004 O O . CYS B 1 191 ? 16.203 -14.719 -0.707 1 98.38 191 CYS B O 1
ATOM 4006 N N . THR B 1 192 ? 17.406 -14.875 1.175 1 98 192 THR B N 1
ATOM 4007 C CA . THR B 1 192 ? 18.641 -14.57 0.474 1 98 192 THR B CA 1
ATOM 4008 C C . THR B 1 192 ? 18.953 -15.641 -0.57 1 98 192 THR B C 1
ATOM 4010 O O . THR B 1 192 ? 19.281 -15.32 -1.714 1 98 192 THR B O 1
ATOM 4013 N N . GLN B 1 193 ? 18.859 -16.891 -0.187 1 96.62 193 GLN B N 1
ATOM 4014 C CA . GLN B 1 193 ? 19.078 -18 -1.116 1 96.62 193 GLN B CA 1
ATOM 4015 C C . GLN B 1 193 ? 18.078 -17.953 -2.264 1 96.62 193 GLN B C 1
ATOM 4017 O O . GLN B 1 193 ? 18.422 -18.234 -3.414 1 96.62 193 GLN B O 1
ATOM 4022 N N . ALA B 1 194 ? 16.844 -17.625 -1.915 1 97.56 194 ALA B N 1
ATOM 4023 C CA . ALA B 1 194 ? 15.805 -17.516 -2.932 1 97.56 194 ALA B CA 1
ATOM 4024 C C . ALA B 1 194 ? 16.156 -16.453 -3.963 1 97.56 194 ALA B C 1
ATOM 4026 O O . ALA B 1 194 ? 15.984 -16.656 -5.168 1 97.56 194 ALA B O 1
ATOM 4027 N N . LEU B 1 195 ? 16.594 -15.305 -3.496 1 98.38 195 LEU B N 1
ATOM 4028 C CA . LEU B 1 195 ? 17 -14.234 -4.402 1 98.38 195 LEU B CA 1
ATOM 4029 C C . LEU B 1 195 ? 18.141 -14.68 -5.301 1 98.38 195 LEU B C 1
ATOM 4031 O O . LEU B 1 195 ? 18.141 -14.422 -6.504 1 98.38 195 LEU B O 1
ATOM 4035 N N . GLN B 1 196 ? 19.094 -15.391 -4.719 1 97.31 196 GLN B N 1
ATOM 4036 C CA . GLN B 1 196 ? 20.219 -15.914 -5.496 1 97.31 196 GLN B CA 1
ATOM 4037 C C . GLN B 1 196 ? 19.734 -16.875 -6.574 1 97.31 196 GLN B C 1
ATOM 4039 O O . GLN B 1 196 ? 20.266 -16.891 -7.688 1 97.31 196 GLN B O 1
ATOM 4044 N N . SER B 1 197 ? 18.766 -17.703 -6.234 1 97.5 197 SER B N 1
ATOM 4045 C CA . SER B 1 197 ? 18.219 -18.656 -7.191 1 97.5 197 SER B CA 1
ATOM 4046 C C . SER B 1 197 ? 17.578 -17.953 -8.383 1 97.5 197 SER B C 1
ATOM 4048 O O . SER B 1 197 ? 17.438 -18.531 -9.461 1 97.5 197 SER B O 1
ATOM 4050 N N . LEU B 1 198 ? 17.172 -16.688 -8.227 1 98.06 198 LEU B N 1
ATOM 4051 C CA . LEU B 1 198 ? 16.562 -15.891 -9.297 1 98.06 198 LEU B CA 1
ATOM 4052 C C . LEU B 1 198 ? 17.625 -15.078 -10.031 1 98.06 198 LEU B C 1
ATOM 4054 O O . LEU B 1 198 ? 17.297 -14.289 -10.922 1 98.06 198 LEU B O 1
ATOM 4058 N N . GLY B 1 199 ? 18.859 -15.203 -9.625 1 97.38 199 GLY B N 1
ATOM 4059 C CA . GLY B 1 199 ? 19.953 -14.469 -10.242 1 97.38 199 GLY B CA 1
ATOM 4060 C C . GLY B 1 199 ? 20.188 -13.109 -9.602 1 97.38 199 GLY B C 1
ATOM 4061 O O . GLY B 1 199 ? 20.922 -12.281 -10.156 1 97.38 199 GLY B O 1
ATOM 4062 N N . ILE B 1 200 ? 19.578 -12.852 -8.492 1 97.38 200 ILE B N 1
ATOM 4063 C CA . ILE B 1 200 ? 19.734 -11.594 -7.777 1 97.38 200 ILE B CA 1
ATOM 4064 C C . ILE B 1 200 ? 20.781 -11.766 -6.668 1 97.38 200 ILE B C 1
ATOM 4066 O O . ILE B 1 200 ? 20.484 -12.328 -5.613 1 97.38 200 ILE B O 1
ATOM 4070 N N . THR B 1 201 ? 21.984 -11.258 -6.902 1 94.88 201 THR B N 1
ATOM 4071 C CA . THR B 1 201 ? 23.094 -11.539 -5.996 1 94.88 201 THR B CA 1
ATOM 4072 C C . THR B 1 201 ? 23.531 -10.266 -5.277 1 94.88 201 THR B C 1
ATOM 4074 O O . THR B 1 201 ? 24.328 -10.32 -4.336 1 94.88 201 THR B O 1
ATOM 4077 N N . GLY B 1 202 ? 23 -9.141 -5.66 1 95.12 202 GLY B N 1
ATOM 4078 C CA . GLY B 1 202 ? 23.391 -7.891 -5.031 1 95.12 202 GLY B CA 1
ATOM 4079 C C . GLY B 1 202 ? 22.234 -7.172 -4.363 1 95.12 202 GLY B C 1
ATOM 4080 O O . GLY B 1 202 ? 21.094 -7.625 -4.441 1 95.12 202 GLY B O 1
ATOM 4081 N N . GLY B 1 203 ? 22.609 -6.188 -3.602 1 97.44 203 GLY B N 1
ATOM 4082 C CA . GLY B 1 203 ? 21.609 -5.348 -2.955 1 97.44 203 GLY B CA 1
ATOM 4083 C C . GLY B 1 203 ? 21.391 -5.707 -1.498 1 97.44 203 GLY B C 1
ATOM 4084 O O . GLY B 1 203 ? 22.031 -6.621 -0.971 1 97.44 203 GLY B O 1
ATOM 4085 N N . THR B 1 204 ? 20.547 -4.922 -0.827 1 98.69 204 THR B N 1
ATOM 4086 C CA . THR B 1 204 ? 20.25 -5.062 0.592 1 98.69 204 THR B CA 1
ATOM 4087 C C . THR B 1 204 ? 18.781 -5.461 0.794 1 98.69 204 THR B C 1
ATOM 4089 O O . THR B 1 204 ? 17.891 -4.895 0.167 1 98.69 204 THR B O 1
ATOM 4092 N N . MET B 1 205 ? 18.562 -6.523 1.553 1 98.81 205 MET B N 1
ATOM 4093 C CA . MET B 1 205 ? 17.203 -6.895 1.944 1 98.81 205 MET B CA 1
ATOM 4094 C C . MET B 1 205 ? 16.734 -6.066 3.139 1 98.81 205 MET B C 1
ATOM 4096 O O . MET B 1 205 ? 17.469 -5.93 4.125 1 98.81 205 MET B O 1
ATOM 4100 N N . ALA B 1 206 ? 15.602 -5.457 3.053 1 98.94 206 ALA B N 1
ATOM 4101 C CA . ALA B 1 206 ? 15.023 -4.738 4.188 1 98.94 206 ALA B CA 1
ATOM 4102 C C . ALA B 1 206 ? 14.078 -5.637 4.98 1 98.94 206 ALA B C 1
ATOM 4104 O O . ALA B 1 206 ? 13.258 -6.348 4.402 1 98.94 206 ALA B O 1
ATOM 4105 N N . VAL B 1 207 ? 14.227 -5.648 6.258 1 98.88 207 VAL B N 1
ATOM 4106 C CA . VAL B 1 207 ? 13.25 -6.27 7.148 1 98.88 207 VAL B CA 1
ATOM 4107 C C . VAL B 1 207 ? 12.281 -5.211 7.676 1 98.88 207 VAL B C 1
ATOM 4109 O O . VAL B 1 207 ? 12.703 -4.246 8.32 1 98.88 207 VAL B O 1
ATOM 4112 N N . ALA B 1 208 ? 11.031 -5.383 7.355 1 98.81 208 ALA B N 1
ATOM 4113 C CA . ALA B 1 208 ? 10.023 -4.434 7.801 1 98.81 208 ALA B CA 1
ATOM 4114 C C . ALA B 1 208 ? 9.867 -4.473 9.32 1 98.81 208 ALA B C 1
ATOM 4116 O O . ALA B 1 208 ? 10.07 -5.516 9.945 1 98.81 208 ALA B O 1
ATOM 4117 N N . GLY B 1 209 ? 9.531 -3.318 9.93 1 98.62 209 GLY B N 1
ATOM 4118 C CA . GLY B 1 209 ? 9.094 -3.34 11.312 1 98.62 209 GLY B CA 1
ATOM 4119 C C . GLY B 1 209 ? 7.727 -3.98 11.492 1 98.62 209 GLY B C 1
ATOM 4120 O O . GLY B 1 209 ? 6.992 -4.172 10.523 1 98.62 209 GLY B O 1
ATOM 4121 N N . LEU B 1 210 ? 7.465 -4.395 12.703 1 98.5 210 LEU B N 1
ATOM 4122 C CA . LEU B 1 210 ? 6.176 -4.984 13.047 1 98.5 210 LEU B CA 1
ATOM 4123 C C . LEU B 1 210 ? 5.18 -3.91 13.469 1 98.5 210 LEU B C 1
ATOM 4125 O O . LEU B 1 210 ? 4.043 -3.887 12.984 1 98.5 210 LEU B O 1
ATOM 4129 N N . ASN B 1 211 ? 5.617 -3.021 14.359 1 98.19 211 ASN B N 1
ATOM 4130 C CA . ASN B 1 211 ? 4.777 -1.992 14.961 1 98.19 211 ASN B CA 1
ATOM 4131 C C . ASN B 1 211 ? 4.965 -0.642 14.281 1 98.19 211 ASN B C 1
ATOM 4133 O O . ASN B 1 211 ? 5.965 -0.424 13.594 1 98.19 211 ASN B O 1
ATOM 4137 N N . PRO B 1 212 ? 3.959 0.253 14.43 1 96.31 212 PRO B N 1
ATOM 4138 C CA . PRO B 1 212 ? 4.16 1.617 13.93 1 96.31 212 PRO B CA 1
ATOM 4139 C C . PRO B 1 212 ? 5.5 2.207 14.359 1 96.31 212 PRO B C 1
ATOM 4141 O O . PRO B 1 212 ? 5.93 2.02 15.5 1 96.31 212 PRO B O 1
ATOM 4144 N N . HIS B 1 213 ? 6.148 2.861 13.43 1 94.38 213 HIS B N 1
ATOM 4145 C CA . HIS B 1 213 ? 7.434 3.496 13.703 1 94.38 213 HIS B CA 1
ATOM 4146 C C . HIS B 1 213 ? 8.453 2.48 14.195 1 94.38 213 HIS B C 1
ATOM 4148 O O . HIS B 1 213 ? 9.305 2.805 15.031 1 94.38 213 HIS B O 1
ATOM 4154 N N . SER B 1 214 ? 8.258 1.231 13.875 1 95.06 214 SER B N 1
ATOM 4155 C CA . SER B 1 214 ? 9.125 0.132 14.273 1 95.06 214 SER B CA 1
ATOM 4156 C C . SER B 1 214 ? 9.273 0.065 15.789 1 95.06 214 SER B C 1
ATOM 4158 O O . SER B 1 214 ? 10.383 -0.074 16.312 1 95.06 214 SER B O 1
ATOM 4160 N N . GLY B 1 215 ? 8.227 0.28 16.406 1 91.88 215 GLY B N 1
ATOM 4161 C CA . GLY B 1 215 ? 8.18 0.13 17.844 1 91.88 215 GLY B CA 1
ATOM 4162 C C . GLY B 1 215 ? 8.531 1.404 18.594 1 91.88 215 GLY B C 1
ATOM 4163 O O . GLY B 1 215 ? 8.258 1.528 19.781 1 91.88 215 GLY B O 1
ATOM 4164 N N . ASP B 1 216 ? 9.133 2.389 17.906 1 90.19 216 ASP B N 1
ATOM 4165 C CA . ASP B 1 216 ? 9.516 3.664 18.5 1 90.19 216 ASP B CA 1
ATOM 4166 C C . ASP B 1 216 ? 10.211 3.455 19.844 1 90.19 216 ASP B C 1
ATOM 4168 O O . ASP B 1 216 ? 9.781 4.012 20.859 1 90.19 216 ASP B O 1
ATOM 4172 N N . ASN B 1 217 ? 11.203 2.617 19.859 1 86.81 217 ASN B N 1
ATOM 4173 C CA . ASN B 1 217 ? 12.031 2.305 21.016 1 86.81 217 ASN B CA 1
ATOM 4174 C C . ASN B 1 217 ? 11.195 1.735 22.156 1 86.81 217 ASN B C 1
ATOM 4176 O O . ASN B 1 217 ? 11.383 2.119 23.312 1 86.81 217 ASN B O 1
ATOM 4180 N N . GLY B 1 218 ? 10.242 0.938 21.828 1 86.94 218 GLY B N 1
ATOM 4181 C CA . GLY B 1 218 ? 9.477 0.221 22.828 1 86.94 218 GLY B CA 1
ATOM 4182 C C . GLY B 1 218 ? 8.164 0.894 23.172 1 86.94 218 GLY B C 1
ATOM 4183 O O . GLY B 1 218 ? 7.285 0.281 23.797 1 86.94 218 GLY B O 1
ATOM 4184 N N . LEU B 1 219 ? 7.867 2.086 22.734 1 86.31 219 LEU B N 1
ATOM 4185 C CA . LEU B 1 219 ? 6.66 2.848 23.047 1 86.31 219 LEU B CA 1
ATOM 4186 C C . LEU B 1 219 ? 5.438 2.219 22.391 1 86.31 219 LEU B C 1
ATOM 4188 O O . LEU B 1 219 ? 4.34 2.252 22.953 1 86.31 219 LEU B O 1
ATOM 4192 N N . PHE B 1 220 ? 5.641 1.616 21.234 1 90.94 220 PHE B N 1
ATOM 4193 C CA . PHE B 1 220 ? 4.527 1.04 20.5 1 90.94 220 PHE B CA 1
ATOM 4194 C C . PHE B 1 220 ? 4.668 -0.473 20.391 1 90.94 220 PHE B C 1
ATOM 4196 O O . PHE B 1 220 ? 4.164 -1.088 19.453 1 90.94 220 PHE B O 1
ATOM 4203 N N . GLY B 1 221 ? 5.375 -1.103 21.297 1 90.5 221 GLY B N 1
ATOM 4204 C CA . GLY B 1 221 ? 5.613 -2.537 21.297 1 90.5 221 GLY B CA 1
ATOM 4205 C C . GLY B 1 221 ? 7.082 -2.898 21.438 1 90.5 221 GLY B C 1
ATOM 4206 O O . GLY B 1 221 ? 7.957 -2.105 21.078 1 90.5 221 GLY B O 1
ATOM 4207 N N . VAL B 1 222 ? 7.289 -4.051 21.875 1 94.25 222 VAL B N 1
ATOM 4208 C CA . VAL B 1 222 ? 8.664 -4.391 22.234 1 94.25 222 VAL B CA 1
ATOM 4209 C C . VAL B 1 222 ? 9.203 -5.457 21.281 1 94.25 222 VAL B C 1
ATOM 4211 O O . VAL B 1 222 ? 10.367 -5.844 21.375 1 94.25 222 VAL B O 1
ATOM 4214 N N . GLU B 1 223 ? 8.438 -5.938 20.359 1 96.5 223 GLU B N 1
ATOM 4215 C CA . GLU B 1 223 ? 8.875 -6.996 19.438 1 96.5 223 GLU B CA 1
ATOM 4216 C C . GLU B 1 223 ? 10.117 -6.574 18.656 1 96.5 223 GLU B C 1
ATOM 4218 O O . GLU B 1 223 ? 10.992 -7.398 18.391 1 96.5 223 GLU B O 1
ATOM 4223 N N . GLU B 1 224 ? 10.156 -5.297 18.266 1 97.81 224 GLU B N 1
ATOM 4224 C CA . GLU B 1 224 ? 11.305 -4.785 17.531 1 97.81 224 GLU B CA 1
ATOM 4225 C C . GLU B 1 224 ? 12.594 -4.91 18.344 1 97.81 224 GLU B C 1
ATOM 4227 O O . GLU B 1 224 ? 13.594 -5.438 17.859 1 97.81 224 GLU B O 1
ATOM 4232 N N . CYS B 1 225 ? 12.531 -4.473 19.578 1 96.75 225 CYS B N 1
ATOM 4233 C CA . CYS B 1 225 ? 13.719 -4.445 20.422 1 96.75 225 CYS B CA 1
ATOM 4234 C C . CYS B 1 225 ? 14.102 -5.852 20.875 1 96.75 225 CYS B C 1
ATOM 4236 O O . CYS B 1 225 ? 15.281 -6.164 21.016 1 96.75 225 CYS B O 1
ATOM 4238 N N . GLU B 1 226 ? 13.148 -6.715 21.062 1 97.12 226 GLU B N 1
ATOM 4239 C CA . GLU B 1 226 ? 13.391 -8.023 21.656 1 97.12 226 GLU B CA 1
ATOM 4240 C C . GLU B 1 226 ? 13.75 -9.062 20.594 1 97.12 226 GLU B C 1
ATOM 4242 O O . GLU B 1 226 ? 14.508 -9.992 20.875 1 97.12 226 GLU B O 1
ATOM 4247 N N . ASN B 1 227 ? 13.195 -8.922 19.422 1 98.06 227 ASN B N 1
ATOM 4248 C CA . ASN B 1 227 ? 13.336 -10 18.453 1 98.06 227 ASN B CA 1
ATOM 4249 C C . ASN B 1 227 ? 13.906 -9.5 17.125 1 98.06 227 ASN B C 1
ATOM 4251 O O . ASN B 1 227 ? 14.898 -10.047 16.625 1 98.06 227 ASN B O 1
ATOM 4255 N N . ILE B 1 228 ? 13.406 -8.445 16.562 1 98.62 228 ILE B N 1
ATOM 4256 C CA . ILE B 1 228 ? 13.703 -8.055 15.195 1 98.62 228 ILE B CA 1
ATOM 4257 C C . ILE B 1 228 ? 15.109 -7.473 15.117 1 98.62 228 ILE B C 1
ATOM 4259 O O . ILE B 1 228 ? 15.93 -7.914 14.312 1 98.62 228 ILE B O 1
ATOM 4263 N N . THR B 1 229 ? 15.375 -6.469 15.953 1 98.5 229 THR B N 1
ATOM 4264 C CA . THR B 1 229 ? 16.688 -5.82 15.93 1 98.5 229 THR B CA 1
ATOM 4265 C C . THR B 1 229 ? 17.797 -6.824 16.219 1 98.5 229 THR B C 1
ATOM 4267 O O . THR B 1 229 ? 18.781 -6.891 15.484 1 98.5 229 THR B O 1
ATOM 4270 N N . PRO B 1 230 ? 17.641 -7.668 17.281 1 98.5 230 PRO B N 1
ATOM 4271 C CA . PRO B 1 230 ? 18.688 -8.672 17.531 1 98.5 230 PRO B CA 1
ATOM 4272 C C . PRO B 1 230 ? 18.875 -9.625 16.344 1 98.5 230 PRO B C 1
ATOM 4274 O O . PRO B 1 230 ? 20 -10.031 16.047 1 98.5 230 PRO B O 1
ATOM 4277 N N . ALA B 1 231 ? 17.828 -10.047 15.664 1 98.75 231 ALA B N 1
ATOM 4278 C CA . ALA B 1 231 ? 17.922 -10.914 14.5 1 98.75 231 ALA B CA 1
ATOM 4279 C C . ALA B 1 231 ? 18.719 -10.258 13.383 1 98.75 231 ALA B C 1
ATOM 4281 O O . ALA B 1 231 ? 19.547 -10.906 12.742 1 98.75 231 ALA B O 1
ATOM 4282 N N . ILE B 1 232 ? 18.5 -8.984 13.117 1 98.69 232 ILE B N 1
ATOM 4283 C CA . ILE B 1 232 ? 19.172 -8.242 12.062 1 98.69 232 ILE B CA 1
ATOM 4284 C C . ILE B 1 232 ? 20.672 -8.141 12.367 1 98.69 232 ILE B C 1
ATOM 4286 O O . ILE B 1 232 ? 21.5 -8.359 11.492 1 98.69 232 ILE B O 1
ATOM 4290 N N . VAL B 1 233 ? 20.938 -7.785 13.609 1 98.56 233 VAL B N 1
ATOM 4291 C CA . VAL B 1 233 ? 22.328 -7.684 14.039 1 98.56 233 VAL B CA 1
ATOM 4292 C C . VAL B 1 233 ? 23.031 -9.016 13.812 1 98.56 233 VAL B C 1
ATOM 4294 O O . VAL B 1 233 ? 24.125 -9.055 13.242 1 98.56 233 VAL B O 1
ATOM 4297 N N . GLU B 1 234 ? 22.406 -10.078 14.258 1 98.69 234 GLU B N 1
ATOM 4298 C CA . GLU B 1 234 ? 23 -11.406 14.094 1 98.69 234 GLU B CA 1
ATOM 4299 C C . GLU B 1 234 ? 23.125 -11.766 12.617 1 98.69 234 GLU B C 1
ATOM 4301 O O . GLU B 1 234 ? 24.125 -12.367 12.203 1 98.69 234 GLU B O 1
ATOM 4306 N N . ALA B 1 235 ? 22.141 -11.469 11.797 1 98.75 235 ALA B N 1
ATOM 4307 C CA . ALA B 1 235 ? 22.188 -11.742 10.367 1 98.75 235 ALA B CA 1
ATOM 4308 C C . ALA B 1 235 ? 23.375 -11.039 9.711 1 98.75 235 ALA B C 1
ATOM 4310 O O . ALA B 1 235 ? 24.078 -11.625 8.898 1 98.75 235 ALA B O 1
ATOM 4311 N N . LYS B 1 236 ? 23.562 -9.789 10.094 1 98.56 236 LYS B N 1
ATOM 4312 C CA . LYS B 1 236 ? 24.703 -9.039 9.57 1 98.56 236 LYS B CA 1
ATOM 4313 C C . LYS B 1 236 ? 26.016 -9.672 9.992 1 98.56 236 LYS B C 1
ATOM 4315 O O . LYS B 1 236 ? 26.953 -9.758 9.195 1 98.56 236 LYS B O 1
ATOM 4320 N N . ARG B 1 237 ? 26.047 -10.07 11.227 1 98.31 237 ARG B N 1
ATOM 4321 C CA . ARG B 1 237 ? 27.25 -10.742 11.734 1 98.31 237 ARG B CA 1
ATOM 4322 C C . ARG B 1 237 ? 27.547 -12 10.93 1 98.31 237 ARG B C 1
ATOM 4324 O O . ARG B 1 237 ? 28.719 -12.336 10.703 1 98.31 237 ARG B O 1
ATOM 4331 N N . ARG B 1 238 ? 26.547 -12.664 10.484 1 98.12 238 ARG B N 1
ATOM 4332 C CA . ARG B 1 238 ? 26.688 -13.898 9.719 1 98.12 238 ARG B CA 1
ATOM 4333 C C . ARG B 1 238 ? 26.984 -13.602 8.258 1 98.12 238 ARG B C 1
ATOM 4335 O O . ARG B 1 238 ? 27.188 -14.516 7.453 1 98.12 238 ARG B O 1
ATOM 4342 N N . GLY B 1 239 ? 26.938 -12.312 7.852 1 97.94 239 GLY B N 1
ATOM 4343 C CA . GLY B 1 239 ? 27.391 -11.922 6.527 1 97.94 239 GLY B CA 1
ATOM 4344 C C . GLY B 1 239 ? 26.25 -11.578 5.582 1 97.94 239 GLY B C 1
ATOM 4345 O O . GLY B 1 239 ? 26.484 -11.32 4.398 1 97.94 239 GLY B O 1
ATOM 4346 N N . PHE B 1 240 ? 25.062 -11.562 6.051 1 98.38 240 PHE B N 1
ATOM 4347 C CA . PHE B 1 240 ? 23.922 -11.203 5.199 1 98.38 240 PHE B CA 1
ATOM 4348 C C . PHE B 1 240 ? 23.828 -9.688 5.043 1 98.38 240 PHE B C 1
ATOM 4350 O O . PHE B 1 240 ? 24.062 -8.945 5.996 1 98.38 240 PHE B O 1
ATOM 4357 N N . ASN B 1 241 ? 23.547 -9.242 3.848 1 98.31 241 ASN B N 1
ATOM 4358 C CA . ASN B 1 241 ? 23.281 -7.828 3.604 1 98.31 241 ASN B CA 1
ATOM 4359 C C . ASN B 1 241 ? 21.828 -7.477 3.896 1 98.31 241 ASN B C 1
ATOM 4361 O O . ASN B 1 241 ? 20.984 -7.516 3.002 1 98.31 241 ASN B O 1
ATOM 4365 N N . VAL B 1 242 ? 21.562 -7.152 5.094 1 98.62 242 VAL B N 1
ATOM 4366 C CA . VAL B 1 242 ? 20.203 -6.895 5.555 1 98.62 242 VAL B CA 1
ATOM 4367 C C . VAL B 1 242 ? 20.172 -5.598 6.359 1 98.62 242 VAL B C 1
ATOM 4369 O O . VAL B 1 242 ? 21.188 -5.195 6.949 1 98.62 242 VAL B O 1
ATOM 4372 N N . GLU B 1 243 ? 19.062 -4.859 6.277 1 98.56 243 GLU B N 1
ATOM 4373 C CA . GLU B 1 243 ? 18.812 -3.648 7.051 1 98.56 243 GLU B CA 1
ATOM 4374 C C . GLU B 1 243 ? 17.438 -3.686 7.703 1 98.56 243 GLU B C 1
ATOM 4376 O O . GLU B 1 243 ? 16.5 -4.254 7.148 1 98.56 243 GLU B O 1
ATOM 4381 N N . GLY B 1 244 ? 17.328 -3.01 8.898 1 98 244 GLY B N 1
ATOM 4382 C CA . GLY B 1 244 ? 16.031 -2.887 9.562 1 98 244 GLY B CA 1
ATOM 4383 C C . GLY B 1 244 ? 16.141 -2.832 11.078 1 98 244 GLY B C 1
ATOM 4384 O O . GLY B 1 244 ? 17.25 -2.725 11.617 1 98 244 GLY B O 1
ATOM 4385 N N . PRO B 1 245 ? 15.117 -3 11.75 1 98.44 245 PRO B N 1
ATOM 4386 C CA . PRO B 1 245 ? 13.781 -2.869 11.172 1 98.44 245 PRO B CA 1
ATOM 4387 C C . PRO B 1 245 ? 13.555 -1.508 10.516 1 98.44 245 PRO B C 1
ATOM 4389 O O . PRO B 1 245 ? 13.938 -0.477 11.078 1 98.44 245 PRO B O 1
ATOM 4392 N N . VAL B 1 246 ? 13.008 -1.527 9.289 1 98.38 246 VAL B N 1
ATOM 4393 C CA . VAL B 1 246 ? 12.648 -0.305 8.578 1 98.38 246 VAL B CA 1
ATOM 4394 C C . VAL B 1 246 ? 11.172 0.003 8.789 1 98.38 246 VAL B C 1
ATOM 4396 O O . VAL B 1 246 ? 10.344 -0.909 8.836 1 98.38 246 VAL B O 1
ATOM 4399 N N . GLY B 1 247 ? 10.805 1.263 8.992 1 97.69 247 GLY B N 1
ATOM 4400 C CA . GLY B 1 247 ? 9.414 1.632 9.219 1 97.69 247 GLY B CA 1
ATOM 4401 C C . GLY B 1 247 ? 8.461 0.998 8.227 1 97.69 247 GLY B C 1
ATOM 4402 O O . GLY B 1 247 ? 8.648 1.104 7.016 1 97.69 247 GLY B O 1
ATOM 4403 N N . PRO B 1 248 ? 7.398 0.313 8.758 1 97.62 248 PRO B N 1
ATOM 4404 C CA . PRO B 1 248 ? 6.484 -0.402 7.863 1 97.62 248 PRO B CA 1
ATOM 4405 C C . PRO B 1 248 ? 5.785 0.523 6.871 1 97.62 248 PRO B C 1
ATOM 4407 O O . PRO B 1 248 ? 5.441 0.099 5.766 1 97.62 248 PRO B O 1
ATOM 4410 N N . ASP B 1 249 ? 5.598 1.722 7.242 1 96.56 249 ASP B N 1
ATOM 4411 C CA . ASP B 1 249 ? 4.871 2.656 6.391 1 96.56 249 ASP B CA 1
ATOM 4412 C C . ASP B 1 249 ? 5.719 3.086 5.199 1 96.56 249 ASP B C 1
ATOM 4414 O O . ASP B 1 249 ? 5.188 3.482 4.16 1 96.56 249 ASP B O 1
ATOM 4418 N N . SER B 1 250 ? 7.047 3.002 5.324 1 97.06 250 SER B N 1
ATOM 4419 C CA . SER B 1 250 ? 7.887 3.594 4.289 1 97.06 250 SER B CA 1
ATOM 4420 C C . SER B 1 250 ? 8.703 2.531 3.561 1 97.06 250 SER B C 1
ATOM 4422 O O . SER B 1 250 ? 9.203 2.77 2.459 1 97.06 250 SER B O 1
ATOM 4424 N N . VAL B 1 251 ? 8.883 1.34 4.121 1 98.75 251 VAL B N 1
ATOM 4425 C CA . VAL B 1 251 ? 9.836 0.338 3.66 1 98.75 251 VAL B CA 1
ATOM 4426 C C . VAL B 1 251 ? 9.5 -0.072 2.227 1 98.75 251 VAL B C 1
ATOM 4428 O O . VAL B 1 251 ? 10.406 -0.261 1.404 1 98.75 251 VAL B O 1
ATOM 4431 N N . PHE B 1 252 ? 8.266 -0.156 1.838 1 98.81 252 PHE B N 1
ATOM 4432 C CA . PHE B 1 252 ? 7.871 -0.626 0.516 1 98.81 252 PHE B CA 1
ATOM 4433 C C . PHE B 1 252 ? 8.109 0.45 -0.537 1 98.81 252 PHE B C 1
ATOM 4435 O O . PHE B 1 252 ? 8.523 0.149 -1.656 1 98.81 252 PHE B O 1
ATOM 4442 N N . HIS B 1 253 ? 7.855 1.678 -0.148 1 98.06 253 HIS B N 1
ATOM 4443 C CA . HIS B 1 253 ? 8.203 2.771 -1.047 1 98.06 253 HIS B CA 1
ATOM 4444 C C . HIS B 1 253 ? 9.711 2.824 -1.295 1 98.06 253 HIS B C 1
ATOM 4446 O O . HIS B 1 253 ? 10.148 3.012 -2.432 1 98.06 253 HIS B O 1
ATOM 4452 N N . LEU B 1 254 ? 10.492 2.686 -0.214 1 97.88 254 LEU B N 1
ATOM 4453 C CA . LEU B 1 254 ? 11.945 2.713 -0.329 1 97.88 254 LEU B CA 1
ATOM 4454 C C . LEU B 1 254 ? 12.438 1.587 -1.23 1 97.88 254 LEU B C 1
ATOM 4456 O O . LEU B 1 254 ? 13.367 1.781 -2.023 1 97.88 254 LEU B O 1
ATOM 4460 N N . ALA B 1 255 ? 11.836 0.447 -1.125 1 98.56 255 ALA B N 1
ATOM 4461 C CA . ALA B 1 255 ? 12.18 -0.666 -2.004 1 98.56 255 ALA B CA 1
ATOM 4462 C C . ALA B 1 255 ? 11.805 -0.36 -3.451 1 98.56 255 ALA B C 1
ATOM 4464 O O . ALA B 1 255 ? 12.555 -0.67 -4.375 1 98.56 255 ALA B O 1
ATOM 4465 N N . LEU B 1 256 ? 10.656 0.209 -3.662 1 98 256 LEU B N 1
ATOM 4466 C CA . LEU B 1 256 ? 10.141 0.532 -4.988 1 98 256 LEU B CA 1
ATOM 4467 C C . LEU B 1 256 ? 11.086 1.476 -5.723 1 98 256 LEU B C 1
ATOM 4469 O O . LEU B 1 256 ? 11.266 1.359 -6.938 1 98 256 LEU B O 1
ATOM 4473 N N . ILE B 1 257 ? 11.75 2.369 -4.961 1 96.81 257 ILE B N 1
ATOM 4474 C CA . ILE B 1 257 ? 12.609 3.35 -5.613 1 96.81 257 ILE B CA 1
ATOM 4475 C C . ILE B 1 257 ? 14.047 2.836 -5.645 1 96.81 257 ILE B C 1
ATOM 4477 O O . ILE B 1 257 ? 14.977 3.584 -5.965 1 96.81 257 ILE B O 1
ATOM 4481 N N . GLY B 1 258 ? 14.312 1.583 -5.215 1 97.19 258 GLY B N 1
ATOM 4482 C CA . GLY B 1 258 ? 15.562 0.908 -5.512 1 97.19 258 GLY B CA 1
ATOM 4483 C C . GLY B 1 258 ? 16.516 0.867 -4.332 1 97.19 258 GLY B C 1
ATOM 4484 O O . GLY B 1 258 ? 17.641 0.374 -4.453 1 97.19 258 GLY B O 1
ATOM 4485 N N . ARG B 1 259 ? 16.078 1.368 -3.158 1 97.69 259 ARG B N 1
ATOM 4486 C CA . ARG B 1 259 ? 16.969 1.348 -1.998 1 97.69 259 ARG B CA 1
ATOM 4487 C C . ARG B 1 259 ? 17.234 -0.083 -1.546 1 97.69 259 ARG B C 1
ATOM 4489 O O . ARG B 1 259 ? 18.312 -0.375 -1.018 1 97.69 259 ARG B O 1
ATOM 4496 N N . TYR B 1 260 ? 16.281 -0.968 -1.702 1 98.69 260 TYR B N 1
ATOM 4497 C CA . TYR B 1 260 ? 16.391 -2.359 -1.275 1 98.69 260 TYR B CA 1
ATOM 4498 C C . TYR B 1 260 ? 16.094 -3.309 -2.43 1 98.69 260 TYR B C 1
ATOM 4500 O O . TYR B 1 260 ? 15.273 -3.008 -3.295 1 98.69 260 TYR B O 1
ATOM 4508 N N . ASN B 1 261 ? 16.781 -4.445 -2.475 1 98.5 261 ASN B N 1
ATOM 4509 C CA . ASN B 1 261 ? 16.516 -5.422 -3.527 1 98.5 261 ASN B CA 1
ATOM 4510 C C . ASN B 1 261 ? 15.289 -6.277 -3.205 1 98.5 261 ASN B C 1
ATOM 4512 O O . ASN B 1 261 ? 14.742 -6.941 -4.086 1 98.5 261 ASN B O 1
ATOM 4516 N N . SER B 1 262 ? 14.883 -6.242 -1.916 1 98.81 262 SER B N 1
ATOM 4517 C CA . SER B 1 262 ? 13.703 -6.973 -1.469 1 98.81 262 SER B CA 1
ATOM 4518 C C . SER B 1 262 ? 13.273 -6.531 -0.073 1 98.81 262 SER B C 1
ATOM 4520 O O . SER B 1 262 ? 14.031 -5.852 0.627 1 98.81 262 SER B O 1
ATOM 4522 N N . VAL B 1 263 ? 12.078 -6.852 0.284 1 98.94 263 VAL B N 1
ATOM 4523 C CA . VAL B 1 263 ? 11.547 -6.586 1.616 1 98.94 263 VAL B CA 1
ATOM 4524 C C . VAL B 1 263 ? 11.039 -7.883 2.238 1 98.94 263 VAL B C 1
ATOM 4526 O O . VAL B 1 263 ? 10.328 -8.656 1.589 1 98.94 263 VAL B O 1
ATOM 4529 N N . LEU B 1 264 ? 11.438 -8.188 3.438 1 98.88 264 LEU B N 1
ATOM 4530 C CA . LEU B 1 264 ? 10.805 -9.227 4.246 1 98.88 264 LEU B CA 1
ATOM 4531 C C . LEU B 1 264 ? 9.68 -8.641 5.094 1 98.88 264 LEU B C 1
ATOM 4533 O O . LEU B 1 264 ? 9.93 -7.996 6.113 1 98.88 264 LEU B O 1
ATOM 4537 N N . SER B 1 265 ? 8.469 -8.828 4.582 1 98.81 265 SER B N 1
ATOM 4538 C CA . SER B 1 265 ? 7.277 -8.461 5.348 1 98.81 265 SER B CA 1
ATOM 4539 C C . SER B 1 265 ? 7.043 -9.43 6.5 1 98.81 265 SER B C 1
ATOM 4541 O O . SER B 1 265 ? 7.344 -10.617 6.391 1 98.81 265 SER B O 1
ATOM 4543 N N . LEU B 1 266 ? 6.477 -8.961 7.547 1 98.75 266 LEU B N 1
ATOM 4544 C CA . LEU B 1 266 ? 6.422 -9.789 8.742 1 98.75 266 LEU B CA 1
ATOM 4545 C C . LEU B 1 266 ? 5.062 -10.469 8.867 1 98.75 266 LEU B C 1
ATOM 4547 O O . LEU B 1 266 ? 4.922 -11.461 9.594 1 98.75 266 LEU B O 1
ATOM 4551 N N . TYR B 1 267 ? 4.047 -9.938 8.273 1 98.38 267 TYR B N 1
ATOM 4552 C CA . TYR B 1 267 ? 2.738 -10.578 8.289 1 98.38 267 TYR B CA 1
ATOM 4553 C C . TYR B 1 267 ? 2.045 -10.438 6.938 1 98.38 267 TYR B C 1
ATOM 4555 O O . TYR B 1 267 ? 2.484 -9.648 6.09 1 98.38 267 TYR B O 1
ATOM 4563 N N . HIS B 1 268 ? 1.01 -11.18 6.707 1 97.88 268 HIS B N 1
ATOM 4564 C CA . HIS B 1 268 ? 0.343 -11.391 5.426 1 97.88 268 HIS B CA 1
ATOM 4565 C C . HIS B 1 268 ? -0.046 -10.062 4.781 1 97.88 268 HIS B C 1
ATOM 4567 O O . HIS B 1 268 ? 0.431 -9.734 3.693 1 97.88 268 HIS B O 1
ATOM 4573 N N . ASP B 1 269 ? -0.792 -9.234 5.43 1 98.25 269 ASP B N 1
ATOM 4574 C CA . ASP B 1 269 ? -1.393 -8.062 4.805 1 98.25 269 ASP B CA 1
ATOM 4575 C C . ASP B 1 269 ? -0.39 -6.914 4.719 1 98.25 269 ASP B C 1
ATOM 4577 O O . ASP B 1 269 ? -0.607 -5.949 3.984 1 98.25 269 ASP B O 1
ATOM 4581 N N . GLN B 1 270 ? 0.725 -6.988 5.523 1 98.62 270 GLN B N 1
ATOM 4582 C CA . GLN B 1 270 ? 1.749 -5.957 5.422 1 98.62 270 GLN B CA 1
ATOM 4583 C C . GLN B 1 270 ? 2.287 -5.855 3.996 1 98.62 270 GLN B C 1
ATOM 4585 O O . GLN B 1 270 ? 2.328 -4.77 3.416 1 98.62 270 GLN B O 1
ATOM 4590 N N . GLY B 1 271 ? 2.625 -7 3.461 1 98.69 271 GLY B N 1
ATOM 4591 C CA . GLY B 1 271 ? 3.125 -7.039 2.096 1 98.69 271 GLY B CA 1
ATOM 4592 C C . GLY B 1 271 ? 2.021 -6.977 1.056 1 98.69 271 GLY B C 1
ATOM 4593 O O . GLY B 1 271 ? 2.174 -6.324 0.02 1 98.69 271 GLY B O 1
ATOM 4594 N N . HIS B 1 272 ? 0.908 -7.633 1.305 1 98.5 272 HIS B N 1
ATOM 4595 C CA . HIS B 1 272 ? -0.171 -7.699 0.326 1 98.5 272 HIS B CA 1
ATOM 4596 C C . HIS B 1 272 ? -0.769 -6.32 0.069 1 98.5 272 HIS B C 1
ATOM 4598 O O . HIS B 1 272 ? -1.064 -5.969 -1.076 1 98.5 272 HIS B O 1
ATOM 4604 N N . ILE B 1 273 ? -0.963 -5.555 1.097 1 98.69 273 ILE B N 1
ATOM 4605 C CA . ILE B 1 273 ? -1.515 -4.211 0.949 1 98.69 273 ILE B CA 1
ATOM 4606 C C . ILE B 1 273 ? -0.588 -3.363 0.08 1 98.69 273 ILE B C 1
ATOM 4608 O O . ILE B 1 273 ? -1.039 -2.703 -0.858 1 98.69 273 ILE B O 1
ATOM 4612 N N . ALA B 1 274 ? 0.705 -3.426 0.378 1 98.75 274 ALA B N 1
ATOM 4613 C CA . ALA B 1 274 ? 1.687 -2.633 -0.356 1 98.75 274 ALA B CA 1
ATOM 4614 C C . ALA B 1 274 ? 1.66 -2.967 -1.845 1 98.75 274 ALA B C 1
ATOM 4616 O O . ALA B 1 274 ? 1.539 -2.074 -2.688 1 98.75 274 ALA B O 1
ATOM 4617 N N . THR B 1 275 ? 1.649 -4.215 -2.156 1 98.62 275 THR B N 1
ATOM 4618 C CA . THR B 1 275 ? 1.81 -4.652 -3.539 1 98.62 275 THR B CA 1
ATOM 4619 C C . THR B 1 275 ? 0.511 -4.469 -4.32 1 98.62 275 THR B C 1
ATOM 4621 O O . THR B 1 275 ? 0.512 -3.891 -5.41 1 98.62 275 THR B O 1
ATOM 4624 N N . LYS B 1 276 ? -0.604 -4.875 -3.744 1 98.19 276 LYS B N 1
ATOM 4625 C CA . LYS B 1 276 ? -1.87 -4.867 -4.473 1 98.19 276 LYS B CA 1
ATOM 4626 C C . LYS B 1 276 ? -2.424 -3.453 -4.602 1 98.19 276 LYS B C 1
ATOM 4628 O O . LYS B 1 276 ? -3.111 -3.135 -5.574 1 98.19 276 LYS B O 1
ATOM 4633 N N . THR B 1 277 ? -2.16 -2.594 -3.627 1 98.31 277 THR B N 1
ATOM 4634 C CA . THR B 1 277 ? -2.564 -1.199 -3.775 1 98.31 277 THR B CA 1
ATOM 4635 C C . THR B 1 277 ? -1.744 -0.512 -4.863 1 98.31 277 THR B C 1
ATOM 4637 O O . THR B 1 277 ? -2.275 0.293 -5.633 1 98.31 277 THR B O 1
ATOM 4640 N N . LEU B 1 278 ? -0.454 -0.805 -4.922 1 98.12 278 LEU B N 1
ATOM 4641 C CA . LEU B 1 278 ? 0.445 -0.219 -5.91 1 98.12 278 LEU B CA 1
ATOM 4642 C C . LEU B 1 278 ? 0.018 -0.597 -7.324 1 98.12 278 LEU B C 1
ATOM 4644 O O . LEU B 1 278 ? -0.091 0.268 -8.195 1 98.12 278 LEU B O 1
ATOM 4648 N N . ASP B 1 279 ? -0.203 -1.845 -7.586 1 97.69 279 ASP B N 1
ATOM 4649 C CA . ASP B 1 279 ? -0.587 -2.373 -8.891 1 97.69 279 ASP B CA 1
ATOM 4650 C C . ASP B 1 279 ? -1.247 -3.744 -8.758 1 97.69 279 ASP B C 1
ATOM 4652 O O . ASP B 1 279 ? -0.563 -4.77 -8.742 1 97.69 279 ASP B O 1
ATOM 4656 N N . PHE B 1 280 ? -2.547 -3.74 -8.719 1 96.31 280 PHE B N 1
ATOM 4657 C CA . PHE B 1 280 ? -3.324 -4.941 -8.43 1 96.31 280 PHE B CA 1
ATOM 4658 C C . PHE B 1 280 ? -3.086 -6.008 -9.492 1 96.31 280 PHE B C 1
ATOM 4660 O O . PHE B 1 280 ? -2.873 -7.18 -9.164 1 96.31 280 PHE B O 1
ATOM 4667 N N . GLU B 1 281 ? -3.053 -5.672 -10.68 1 95.69 281 GLU B N 1
ATOM 4668 C CA . GLU B 1 281 ? -3.002 -6.625 -11.781 1 95.69 281 GLU B CA 1
ATOM 4669 C C . GLU B 1 281 ? -1.581 -7.129 -12.016 1 95.69 281 GLU B C 1
ATOM 4671 O O . GLU B 1 281 ? -1.382 -8.258 -12.461 1 95.69 281 GLU B O 1
ATOM 4676 N N . ARG B 1 282 ? -0.609 -6.367 -11.68 1 97.31 282 ARG B N 1
ATOM 4677 C CA . ARG B 1 282 ? 0.756 -6.754 -12.016 1 97.31 282 ARG B CA 1
ATOM 4678 C C . ARG B 1 282 ? 1.483 -7.32 -10.805 1 97.31 282 ARG B C 1
ATOM 4680 O O . ARG B 1 282 ? 2.688 -7.578 -10.859 1 97.31 282 ARG B O 1
ATOM 4687 N N . THR B 1 283 ? 0.781 -7.449 -9.703 1 98.25 283 THR B N 1
ATOM 4688 C CA . THR B 1 283 ? 1.334 -8.172 -8.562 1 98.25 283 THR B CA 1
ATOM 4689 C C . THR B 1 283 ? 1.32 -9.672 -8.812 1 98.25 283 THR B C 1
ATOM 4691 O O . THR B 1 283 ? 0.253 -10.289 -8.891 1 98.25 283 THR B O 1
ATOM 4694 N N . ILE B 1 284 ? 2.527 -10.242 -8.914 1 98.62 284 ILE B N 1
ATOM 4695 C CA . ILE B 1 284 ? 2.643 -11.648 -9.273 1 98.62 284 ILE B CA 1
ATOM 4696 C C . ILE B 1 284 ? 3.271 -12.43 -8.117 1 98.62 284 ILE B C 1
ATOM 4698 O O . ILE B 1 284 ? 4.227 -11.961 -7.496 1 98.62 284 ILE B O 1
ATOM 4702 N N . ALA B 1 285 ? 2.666 -13.555 -7.832 1 98 285 ALA B N 1
ATOM 4703 C CA . ALA B 1 285 ? 3.234 -14.469 -6.848 1 98 285 ALA B CA 1
ATOM 4704 C C . ALA B 1 285 ? 4.27 -15.391 -7.484 1 98 285 ALA B C 1
ATOM 4706 O O . ALA B 1 285 ? 4.074 -15.875 -8.602 1 98 285 ALA B O 1
ATOM 4707 N N . ILE B 1 286 ? 5.363 -15.555 -6.887 1 98.12 286 ILE B N 1
ATOM 4708 C CA . ILE B 1 286 ? 6.43 -16.469 -7.293 1 98.12 286 ILE B CA 1
ATOM 4709 C C . ILE B 1 286 ? 6.688 -17.484 -6.188 1 98.12 286 ILE B C 1
ATOM 4711 O O . ILE B 1 286 ? 6.828 -17.125 -5.016 1 98.12 286 ILE B O 1
ATOM 4715 N N . THR B 1 287 ? 6.633 -18.719 -6.52 1 96.75 287 THR B N 1
ATOM 4716 C CA . THR B 1 287 ? 6.93 -19.797 -5.574 1 96.75 287 THR B CA 1
ATOM 4717 C C . THR B 1 287 ? 8.344 -20.328 -5.781 1 96.75 287 THR B C 1
ATOM 4719 O O . THR B 1 287 ? 8.695 -20.766 -6.879 1 96.75 287 THR B O 1
ATOM 4722 N N . LEU B 1 288 ? 9.102 -20.25 -4.746 1 95.94 288 LEU B N 1
ATOM 4723 C CA . LEU B 1 288 ? 10.492 -20.672 -4.777 1 95.94 288 LEU B CA 1
ATOM 4724 C C . LEU B 1 288 ? 10.711 -21.891 -3.891 1 95.94 288 LEU B C 1
ATOM 4726 O O . LEU B 1 288 ? 9.875 -22.203 -3.039 1 95.94 288 LEU B O 1
ATOM 4730 N N . GLY B 1 289 ? 11.75 -22.641 -4.109 1 94.12 289 GLY B N 1
ATOM 4731 C CA . GLY B 1 289 ? 12.047 -23.844 -3.342 1 94.12 289 GLY B CA 1
ATOM 4732 C C . GLY B 1 289 ? 11.617 -25.109 -4.039 1 94.12 289 GLY B C 1
ATOM 4733 O O . GLY B 1 289 ? 11.977 -26.219 -3.613 1 94.12 289 GLY B O 1
ATOM 4734 N N . LEU B 1 290 ? 10.805 -25.031 -5.105 1 95.81 290 LEU B N 1
ATOM 4735 C CA . LEU B 1 290 ? 10.414 -26.156 -5.938 1 95.81 290 LEU B CA 1
ATOM 4736 C C . LEU B 1 290 ? 11.531 -26.547 -6.898 1 95.81 290 LEU B C 1
ATOM 4738 O O . LEU B 1 290 ? 12.453 -25.766 -7.125 1 95.81 290 LEU B O 1
ATOM 4742 N N . PRO B 1 291 ? 11.5 -27.766 -7.449 1 95.88 291 PRO B N 1
ATOM 4743 C CA . PRO B 1 291 ? 12.508 -28.156 -8.438 1 95.88 291 PRO B CA 1
ATOM 4744 C C . PRO B 1 291 ? 12.383 -27.359 -9.742 1 95.88 291 PRO B C 1
ATOM 4746 O O . PRO B 1 291 ? 13.234 -27.5 -10.633 1 95.88 291 PRO B O 1
ATOM 4749 N N . PHE B 1 292 ? 11.398 -26.578 -9.922 1 96.31 292 PHE B N 1
ATOM 4750 C CA . PHE B 1 292 ? 11.172 -25.641 -11.023 1 96.31 292 PHE B CA 1
ATOM 4751 C C . PHE B 1 292 ? 10.555 -24.344 -10.508 1 96.31 292 PHE B C 1
ATOM 4753 O O . PHE B 1 292 ? 10.07 -24.297 -9.383 1 96.31 292 PHE B O 1
ATOM 4760 N N . LEU B 1 293 ? 10.625 -23.281 -11.32 1 97.44 293 LEU B N 1
ATOM 4761 C CA . LEU B 1 293 ? 10.047 -21.984 -10.961 1 97.44 293 LEU B CA 1
ATOM 4762 C C . LEU B 1 293 ? 8.547 -21.969 -11.234 1 97.44 293 LEU B C 1
ATOM 4764 O O . LEU B 1 293 ? 8.094 -22.484 -12.266 1 97.44 293 LEU B O 1
ATOM 4768 N N . ARG B 1 294 ? 7.82 -21.422 -10.312 1 98.25 294 ARG B N 1
ATOM 4769 C CA . ARG B 1 294 ? 6.387 -21.219 -10.531 1 98.25 294 ARG B CA 1
ATOM 4770 C C . ARG B 1 294 ? 5.984 -19.781 -10.289 1 98.25 294 ARG B C 1
ATOM 4772 O O . ARG B 1 294 ? 6.32 -19.188 -9.258 1 98.25 294 ARG B O 1
ATOM 4779 N N . THR B 1 295 ? 5.359 -19.156 -11.211 1 98.56 295 THR B N 1
ATOM 4780 C CA . THR B 1 295 ? 4.695 -17.875 -11.062 1 98.56 295 THR B CA 1
ATOM 4781 C C . THR B 1 295 ? 3.18 -18.031 -11.125 1 98.56 295 THR B C 1
ATOM 4783 O O . THR B 1 295 ? 2.678 -19.047 -11.609 1 98.56 295 THR B O 1
ATOM 4786 N N . SER B 1 296 ? 2.477 -17.094 -10.578 1 98.19 296 SER B N 1
ATOM 4787 C CA . SER B 1 296 ? 1.021 -17.219 -10.539 1 98.19 296 SER B CA 1
ATOM 4788 C C . SER B 1 296 ? 0.355 -15.844 -10.523 1 98.19 296 SER B C 1
ATOM 4790 O O . SER B 1 296 ? 0.872 -14.898 -9.914 1 98.19 296 SER B O 1
ATOM 4792 N N . VAL B 1 297 ? -0.76 -15.766 -11.219 1 96.81 297 VAL B N 1
ATOM 4793 C CA . VAL B 1 297 ? -1.619 -14.602 -11.031 1 96.81 297 VAL B CA 1
ATOM 4794 C C . VAL B 1 297 ? -2.115 -14.555 -9.586 1 96.81 297 VAL B C 1
ATOM 4796 O O . VAL B 1 297 ? -2.121 -15.57 -8.891 1 96.81 297 VAL B O 1
ATOM 4799 N N . ASP B 1 298 ? -2.432 -13.391 -9.094 1 92.12 298 ASP B N 1
ATOM 4800 C CA . ASP B 1 298 ? -2.834 -13.234 -7.699 1 92.12 298 ASP B CA 1
ATOM 4801 C C . ASP B 1 298 ? -4.316 -12.891 -7.59 1 92.12 298 ASP B C 1
ATOM 4803 O O . ASP B 1 298 ? -4.699 -12.008 -6.816 1 92.12 298 ASP B O 1
ATOM 4807 N N . HIS B 1 299 ? -5.137 -13.492 -8.359 1 90.56 299 HIS B N 1
ATOM 4808 C CA . HIS B 1 299 ? -6.59 -13.391 -8.281 1 90.56 299 HIS B CA 1
ATOM 4809 C C . HIS B 1 299 ? -7.25 -14.75 -8.477 1 90.56 299 HIS B C 1
ATOM 4811 O O . HIS B 1 299 ? -6.578 -15.734 -8.789 1 90.56 299 HIS B O 1
ATOM 4817 N N . GLY B 1 300 ? -8.547 -14.828 -8.297 1 92.38 300 GLY B N 1
ATOM 4818 C CA . GLY B 1 300 ? -9.266 -16.094 -8.352 1 92.38 300 GLY B CA 1
ATOM 4819 C C . GLY B 1 300 ? -9.875 -16.375 -9.711 1 92.38 300 GLY B C 1
ATOM 4820 O O . GLY B 1 300 ? -9.43 -15.812 -10.719 1 92.38 300 GLY B O 1
ATOM 4821 N N . THR B 1 301 ? -10.828 -17.297 -9.727 1 96.75 301 THR B N 1
ATOM 4822 C CA . THR B 1 301 ? -11.391 -17.812 -10.969 1 96.75 301 THR B CA 1
ATOM 4823 C C . THR B 1 301 ? -12.391 -16.828 -11.562 1 96.75 301 THR B C 1
ATOM 4825 O O . THR B 1 301 ? -12.805 -16.969 -12.711 1 96.75 301 THR B O 1
ATOM 4828 N N . ALA B 1 302 ? -12.828 -15.859 -10.742 1 95.75 302 ALA B N 1
ATOM 4829 C CA . ALA B 1 302 ? -13.758 -14.828 -11.195 1 95.75 302 ALA B CA 1
ATOM 4830 C C . ALA B 1 302 ? -14.945 -15.445 -11.93 1 95.75 302 ALA B C 1
ATOM 4832 O O . ALA B 1 302 ? -15.258 -15.055 -13.055 1 95.75 302 ALA B O 1
ATOM 4833 N N . TYR B 1 303 ? -15.648 -16.297 -11.281 1 96.62 303 TYR B N 1
ATOM 4834 C CA . TYR B 1 303 ? -16.766 -17.062 -11.828 1 96.62 303 TYR B CA 1
ATOM 4835 C C . TYR B 1 303 ? -17.859 -16.125 -12.344 1 96.62 303 TYR B C 1
ATOM 4837 O O . TYR B 1 303 ? -18.578 -16.453 -13.289 1 96.62 303 TYR B O 1
ATOM 4845 N N . ASP B 1 304 ? -17.953 -14.992 -11.797 1 95.75 304 ASP B N 1
ATOM 4846 C CA . ASP B 1 304 ? -19.031 -14.055 -12.117 1 95.75 304 ASP B CA 1
ATOM 4847 C C . ASP B 1 304 ? -18.844 -13.461 -13.508 1 95.75 304 ASP B C 1
ATOM 4849 O O . ASP B 1 304 ? -19.797 -13.031 -14.141 1 95.75 304 ASP B O 1
ATOM 4853 N N . ILE B 1 305 ? -17.625 -13.445 -14.008 1 97.44 305 ILE B N 1
ATOM 4854 C CA . ILE B 1 305 ? -17.406 -12.852 -15.328 1 97.44 305 ILE B CA 1
ATOM 4855 C C . ILE B 1 305 ? -16.875 -13.906 -16.281 1 97.44 305 ILE B C 1
ATOM 4857 O O . ILE B 1 305 ? -16.578 -13.602 -17.453 1 97.44 305 ILE B O 1
ATOM 4861 N N . ALA B 1 306 ? -16.766 -15.133 -15.828 1 98.06 306 ALA B N 1
ATOM 4862 C CA . ALA B 1 306 ? -16.281 -16.219 -16.672 1 98.06 306 ALA B CA 1
ATOM 4863 C C . ALA B 1 306 ? -17.203 -16.438 -17.875 1 98.06 306 ALA B C 1
ATOM 4865 O O . ALA B 1 306 ? -18.438 -16.406 -17.719 1 98.06 306 ALA B O 1
ATOM 4866 N N . GLY B 1 307 ? -16.641 -16.609 -18.984 1 97.75 307 GLY B N 1
ATOM 4867 C CA . GLY B 1 307 ? -17.422 -16.875 -20.188 1 97.75 307 GLY B CA 1
ATOM 4868 C C . GLY B 1 307 ? -17.922 -15.602 -20.859 1 97.75 307 GLY B C 1
ATOM 4869 O O . GLY B 1 307 ? -18.578 -15.672 -21.906 1 97.75 307 GLY B O 1
ATOM 4870 N N . LYS B 1 308 ? -17.578 -14.5 -20.297 1 98 308 LYS B N 1
ATOM 4871 C CA . LYS B 1 308 ? -18.109 -13.242 -20.828 1 98 308 LYS B CA 1
ATOM 4872 C C . LYS B 1 308 ? -17.062 -12.523 -21.672 1 98 308 LYS B C 1
ATOM 4874 O O . LYS B 1 308 ? -17.359 -11.539 -22.344 1 98 308 LYS B O 1
ATOM 4879 N N . GLY B 1 309 ? -15.828 -12.961 -21.625 1 98 309 GLY B N 1
ATOM 4880 C CA . GLY B 1 309 ? -14.781 -12.422 -22.469 1 98 309 GLY B CA 1
ATOM 4881 C C . GLY B 1 309 ? -14.258 -11.078 -21.984 1 98 309 GLY B C 1
ATOM 4882 O O . GLY B 1 309 ? -13.578 -10.367 -22.734 1 98 309 GLY B O 1
ATOM 4883 N N . ILE B 1 310 ? -14.469 -10.719 -20.688 1 97.62 310 ILE B N 1
ATOM 4884 C CA . ILE B 1 310 ? -14.148 -9.367 -20.25 1 97.62 310 ILE B CA 1
ATOM 4885 C C . ILE B 1 310 ? -13 -9.398 -19.25 1 97.62 310 ILE B C 1
ATOM 4887 O O . ILE B 1 310 ? -12.523 -8.352 -18.812 1 97.62 310 ILE B O 1
ATOM 4891 N N . ALA B 1 311 ? -12.508 -10.547 -18.891 1 97.06 311 ALA B N 1
ATOM 4892 C CA . ALA B 1 311 ? -11.414 -10.648 -17.922 1 97.06 311 ALA B CA 1
ATOM 4893 C C . ALA B 1 311 ? -10.141 -10.023 -18.484 1 97.06 311 ALA B C 1
ATOM 4895 O O . ALA B 1 311 ? -9.82 -10.18 -19.656 1 97.06 311 ALA B O 1
ATOM 4896 N N . SER B 1 312 ? -9.406 -9.266 -17.672 1 97.31 312 SER B N 1
ATOM 4897 C CA . SER B 1 312 ? -8.141 -8.656 -18.062 1 97.31 312 SER B CA 1
ATOM 4898 C C . SER B 1 312 ? -7.012 -9.688 -18.078 1 97.31 312 SER B C 1
ATOM 4900 O O . SER B 1 312 ? -6.895 -10.5 -17.172 1 97.31 312 SER B O 1
ATOM 4902 N N . GLU B 1 313 ? -6.184 -9.672 -19.078 1 97.94 313 GLU B N 1
ATOM 4903 C CA . GLU B 1 313 ? -5.094 -10.633 -19.234 1 97.94 313 GLU B CA 1
ATOM 4904 C C . GLU B 1 313 ? -3.797 -10.094 -18.641 1 97.94 313 GLU B C 1
ATOM 4906 O O . GLU B 1 313 ? -2.771 -10.781 -18.656 1 97.94 313 GLU B O 1
ATOM 4911 N N . ILE B 1 314 ? -3.773 -8.922 -18.094 1 97.75 314 ILE B N 1
ATOM 4912 C CA . ILE B 1 314 ? -2.551 -8.227 -17.703 1 97.75 314 ILE B CA 1
ATOM 4913 C C . ILE B 1 314 ? -1.776 -9.078 -16.703 1 97.75 314 ILE B C 1
ATOM 4915 O O . ILE B 1 314 ? -0.565 -9.266 -16.844 1 97.75 314 ILE B O 1
ATOM 4919 N N . SER B 1 315 ? -2.461 -9.602 -15.719 1 98.12 315 SER B N 1
ATOM 4920 C CA . SER B 1 315 ? -1.805 -10.406 -14.695 1 98.12 315 SER B CA 1
ATOM 4921 C C . SER B 1 315 ? -1.178 -11.664 -15.297 1 98.12 315 SER B C 1
ATOM 4923 O O . SER B 1 315 ? -0.075 -12.055 -14.906 1 98.12 315 SER B O 1
ATOM 4925 N N . MET B 1 316 ? -1.863 -12.32 -16.234 1 98.5 316 MET B N 1
ATOM 4926 C CA . MET B 1 316 ? -1.354 -13.531 -16.875 1 98.5 316 MET B CA 1
ATOM 4927 C C . MET B 1 316 ? -0.114 -13.227 -17.719 1 98.5 316 MET B C 1
ATOM 4929 O O . MET B 1 316 ? 0.872 -13.961 -17.656 1 98.5 316 MET B O 1
ATOM 4933 N N . SER B 1 317 ? -0.234 -12.133 -18.484 1 98.5 317 SER B N 1
ATOM 4934 C CA . SER B 1 317 ? 0.928 -11.711 -19.266 1 98.5 317 SER B CA 1
ATOM 4935 C C . SER B 1 317 ? 2.137 -11.477 -18.359 1 98.5 317 SER B C 1
ATOM 4937 O O . SER B 1 317 ? 3.234 -11.961 -18.656 1 98.5 317 SER B O 1
ATOM 4939 N N . GLU B 1 318 ? 1.896 -10.773 -17.25 1 98.25 318 GLU B N 1
ATOM 4940 C CA . GLU B 1 318 ? 2.982 -10.469 -16.312 1 98.25 318 GLU B CA 1
ATOM 4941 C C . GLU B 1 318 ? 3.551 -11.742 -15.695 1 98.25 318 GLU B C 1
ATOM 4943 O O . GLU B 1 318 ? 4.762 -11.859 -15.508 1 98.25 318 GLU B O 1
ATOM 4948 N N . ALA B 1 319 ? 2.713 -12.688 -15.344 1 98.56 319 ALA B N 1
ATOM 4949 C CA . ALA B 1 319 ? 3.152 -13.953 -14.758 1 98.56 319 ALA B CA 1
ATOM 4950 C C . ALA B 1 319 ? 4.051 -14.719 -15.727 1 98.56 319 ALA B C 1
ATOM 4952 O O . ALA B 1 319 ? 5.078 -15.273 -15.328 1 98.56 319 ALA B O 1
ATOM 4953 N N . ILE B 1 320 ? 3.68 -14.758 -17.016 1 98.31 320 ILE B N 1
ATOM 4954 C CA . ILE B 1 320 ? 4.453 -15.453 -18.047 1 98.31 320 ILE B CA 1
ATOM 4955 C C . ILE B 1 320 ? 5.793 -14.75 -18.25 1 98.31 320 ILE B C 1
ATOM 4957 O O . ILE B 1 320 ? 6.84 -15.406 -18.312 1 98.31 320 ILE B O 1
ATOM 4961 N N . LEU B 1 321 ? 5.781 -13.453 -18.297 1 98.19 321 LEU B N 1
ATOM 4962 C CA . LEU B 1 321 ? 6.996 -12.68 -18.516 1 98.19 321 LEU B CA 1
ATOM 4963 C C . LEU B 1 321 ? 7.988 -12.883 -17.375 1 98.19 321 LEU B C 1
ATOM 4965 O O . LEU B 1 321 ? 9.188 -13.047 -17.609 1 98.19 321 LEU B O 1
ATOM 4969 N N . LEU B 1 322 ? 7.488 -12.906 -16.172 1 98.31 322 LEU B N 1
ATOM 4970 C CA . LEU B 1 322 ? 8.359 -13.109 -15.016 1 98.31 322 LEU B CA 1
ATOM 4971 C C . LEU B 1 322 ? 8.906 -14.531 -14.984 1 98.31 322 LEU B C 1
ATOM 4973 O O . LEU B 1 322 ? 10.055 -14.75 -14.602 1 98.31 322 LEU B O 1
ATOM 4977 N N . ALA B 1 323 ? 8.039 -15.461 -15.336 1 98.38 323 ALA B N 1
ATOM 4978 C CA . ALA B 1 323 ? 8.516 -16.828 -15.453 1 98.38 323 ALA B CA 1
ATOM 4979 C C . ALA B 1 323 ? 9.672 -16.922 -16.453 1 98.38 323 ALA B C 1
ATOM 4981 O O . ALA B 1 323 ? 10.68 -17.578 -16.172 1 98.38 323 ALA B O 1
ATOM 4982 N N . ALA B 1 324 ? 9.508 -16.281 -17.562 1 97.56 324 ALA B N 1
ATOM 4983 C CA . ALA B 1 324 ? 10.547 -16.281 -18.578 1 97.56 324 ALA B CA 1
ATOM 4984 C C . ALA B 1 324 ? 11.812 -15.594 -18.062 1 97.56 324 ALA B C 1
ATOM 4986 O O . ALA B 1 324 ? 12.922 -16.094 -18.266 1 97.56 324 ALA B O 1
ATOM 4987 N N . LYS B 1 325 ? 11.633 -14.508 -17.406 1 97.69 325 LYS B N 1
ATOM 4988 C CA . LYS B 1 325 ? 12.742 -13.703 -16.891 1 97.69 325 LYS B CA 1
ATOM 4989 C C . LYS B 1 325 ? 13.617 -14.516 -15.938 1 97.69 325 LYS B C 1
ATOM 4991 O O . LYS B 1 325 ? 14.844 -14.461 -16.016 1 97.69 325 LYS B O 1
ATOM 4996 N N . TY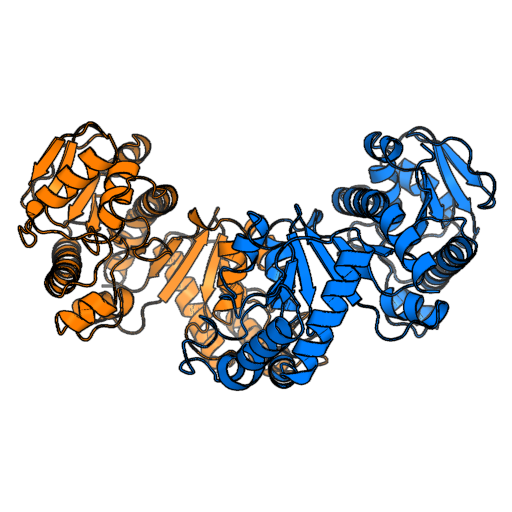R B 1 326 ? 12.969 -15.336 -15.078 1 98.25 326 TYR B N 1
ATOM 4997 C CA . TYR B 1 326 ? 13.695 -15.938 -13.969 1 98.25 326 TYR B CA 1
ATOM 4998 C C . TYR B 1 326 ? 13.984 -17.406 -14.234 1 98.25 326 TYR B C 1
ATOM 5000 O O . TYR B 1 326 ? 14.719 -18.047 -13.477 1 98.25 326 TYR B O 1
ATOM 5008 N N . SER B 1 327 ? 13.469 -17.969 -15.32 1 96.94 327 SER B N 1
ATOM 5009 C CA . SER B 1 327 ? 13.547 -19.422 -15.555 1 96.94 327 SER B CA 1
ATOM 5010 C C . SER B 1 327 ? 15 -19.875 -15.711 1 96.94 327 SER B C 1
ATOM 5012 O O . SER B 1 327 ? 15.391 -20.906 -15.172 1 96.94 327 SER B O 1
ATOM 5014 N N . VAL B 1 328 ? 15.852 -19.109 -16.391 1 94.75 328 VAL B N 1
ATOM 5015 C CA . VAL B 1 328 ? 17.219 -19.516 -16.688 1 94.75 328 VAL B CA 1
ATOM 5016 C C . VAL B 1 328 ? 18.047 -19.5 -15.406 1 94.75 328 VAL B C 1
ATOM 5018 O O . VAL B 1 328 ? 18.625 -20.516 -15.016 1 94.75 328 VAL B O 1
ATOM 5021 N N . PRO B 1 329 ? 18.062 -18.391 -14.781 1 96.62 329 PRO B N 1
ATOM 5022 C CA . PRO B 1 329 ? 18.859 -18.422 -13.547 1 96.62 329 PRO B CA 1
ATOM 5023 C C . PRO B 1 329 ? 18.344 -19.438 -12.531 1 96.62 329 PRO B C 1
ATOM 5025 O O . PRO B 1 329 ? 19.125 -20.062 -11.82 1 96.62 329 PRO B O 1
ATOM 5028 N N . TYR B 1 330 ? 17.125 -19.594 -12.438 1 97.44 330 TYR B N 1
ATOM 5029 C CA . TYR B 1 330 ? 16.547 -20.531 -11.477 1 97.44 330 TYR B CA 1
ATOM 5030 C C . TYR B 1 330 ? 16.969 -21.953 -11.797 1 97.44 330 TYR B C 1
ATOM 5032 O O . TYR B 1 330 ? 17.359 -22.719 -10.906 1 97.44 330 TYR B O 1
ATOM 5040 N N . SER B 1 331 ? 16.859 -22.328 -13.07 1 94.94 331 SER B N 1
ATOM 5041 C CA . SER B 1 331 ? 17.25 -23.672 -13.492 1 94.94 331 SER B CA 1
ATOM 5042 C C . SER B 1 331 ? 18.719 -23.938 -13.219 1 94.94 331 SER B C 1
ATOM 5044 O O . SER B 1 331 ? 19.094 -25.031 -12.805 1 94.94 331 SER B O 1
ATOM 5046 N N . GLN B 1 332 ? 19.547 -22.953 -13.445 1 94.25 332 GLN B N 1
ATOM 5047 C CA . GLN B 1 332 ? 20.969 -23.062 -13.172 1 94.25 332 GLN B CA 1
ATOM 5048 C C . GLN B 1 332 ? 21.234 -23.266 -11.68 1 94.25 332 GLN B C 1
ATOM 5050 O O . GLN B 1 332 ? 22.109 -24.047 -11.297 1 94.25 332 GLN B O 1
ATOM 5055 N N . TRP B 1 333 ? 20.453 -22.578 -10.914 1 94.38 333 TRP B N 1
ATOM 5056 C CA . TRP B 1 333 ? 20.594 -22.672 -9.469 1 94.38 333 TRP B CA 1
ATOM 5057 C C . TRP B 1 333 ? 20.203 -24.047 -8.969 1 94.38 333 TRP B C 1
ATOM 5059 O O . TRP B 1 333 ? 20.906 -24.656 -8.148 1 94.38 333 TRP B O 1
ATOM 5069 N N . VAL B 1 334 ? 19.062 -24.578 -9.438 1 92.38 334 VAL B N 1
ATOM 5070 C CA . VAL B 1 334 ? 18.547 -25.875 -9.016 1 92.38 334 VAL B CA 1
ATOM 5071 C C . VAL B 1 334 ? 19.547 -26.969 -9.375 1 92.38 334 VAL B C 1
ATOM 5073 O O . VAL B 1 334 ? 19.781 -27.891 -8.586 1 92.38 334 VAL B O 1
ATOM 5076 N N . LYS B 1 335 ? 20.219 -26.891 -10.492 1 87.06 335 LYS B N 1
ATOM 5077 C CA . LYS B 1 335 ? 21.188 -27.875 -10.93 1 87.06 335 LYS B CA 1
ATOM 5078 C C . LYS B 1 335 ? 22.438 -27.859 -10.047 1 87.06 335 LYS B C 1
ATOM 5080 O O . LYS B 1 335 ? 23.062 -28.891 -9.82 1 87.06 335 LYS B O 1
ATOM 5085 N N . ARG B 1 336 ? 22.672 -26.781 -9.594 1 82.62 336 ARG B N 1
ATOM 5086 C CA . ARG B 1 336 ? 23.859 -26.641 -8.766 1 82.62 336 ARG B CA 1
ATOM 5087 C C . ARG B 1 336 ? 23.625 -27.203 -7.367 1 82.62 336 ARG B C 1
ATOM 5089 O O . ARG B 1 336 ? 24.562 -27.656 -6.703 1 82.62 336 ARG B O 1
ATOM 5096 N N . THR B 1 337 ? 22.5 -27.156 -6.922 1 73.19 337 THR B N 1
ATOM 5097 C CA . THR B 1 337 ? 22.203 -27.547 -5.551 1 73.19 337 THR B CA 1
ATOM 5098 C C . THR B 1 337 ? 21.828 -29.031 -5.484 1 73.19 337 THR B C 1
ATOM 5100 O O . THR B 1 337 ? 21.781 -29.609 -4.398 1 73.19 337 THR B O 1
ATOM 5103 N N . ASP B 1 338 ? 21.484 -29.688 -6.551 1 65.38 338 ASP B N 1
ATOM 5104 C CA . ASP B 1 338 ? 21.266 -31.141 -6.625 1 65.38 338 ASP B CA 1
ATOM 5105 C C . ASP B 1 338 ? 22.578 -31.891 -6.668 1 65.38 338 ASP B C 1
ATOM 5107 O O . ASP B 1 338 ? 23.547 -31.453 -7.309 1 65.38 338 ASP B O 1
#

Foldseek 3Di:
DAAFEEEEEQAQLQFCSLLLVLVLQLDQVLLVRHHYEYEAAQVSNVLSCVLQVHQAAEAADCLADDPRDHNRYHYYPHPPQDDNVPHHHLDQALSRLVRNLVSLLVVLVCVVVVSGLEYEYEFYDQSSVVSVVNPARGDVRSLCVSQVFDPWWKWKDDLQEIEGELEAPDDLVVLLVSQALVSLLVVLVVVQLQCVLLVNNDWEEEEEASFAVNCVPVVGHCSSVHGVVVSQVVNVVVPHRYDDNDGLVCVRVCRSVPNGSYYYHSYHCSVVVSRCVVPVQLIKMWIPRGL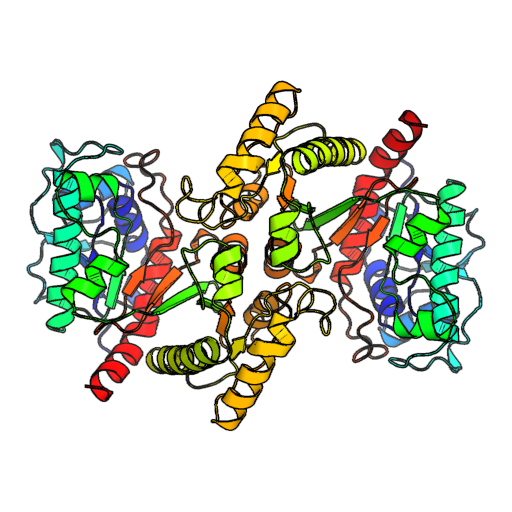HTYIYTDDHRPSVCRSNNPDHSSNVSNRSVSSSSRSVSNNVSSVVVD/DAAFEEEEEQAQLQFCSLLLVLVLQLDQVLLVRHHYEYEAAQVSNVLSCVLQVHQAAEAADCLADDPRDHNRYHYYPHPPQDDNVPHHHLDQALSRLVRNLVSLLVVLVCVVVVSGLFYEYEFYDQSSVVSVVNPDRDDVRSLCVSQVFDPWWKWKDDLQEIEGELEAPDDLVVLLVSQALVSLLVVLVVVQLQCVLLVNNDWEEEEEASFAVNCVPVVGHCSSVHGVVVSQVVNVVVPHRYDDNDGLVCVRVCRSVPNGSYYYHSYHCSVVVSRCVVPVQLIKMWIPRGLHTYIYTDDHRPSVCGSNNPDHNSNVSNRSVSSSSRSVSNNVSSVVVD

Radius of gyration: 27.93 Å; Cα contacts (8 Å, |Δi|>4): 1631; chains: 2; bounding box: 57×78×61 Å

Nearest PDB structures (foldseek):
  4jqp-assembly1_B  TM=8.771E-01  e=4.051E-38  Paraburkholderia phymatum STM815
  6e85-assembly1_A  TM=9.033E-01  e=9.729E-36  Klebsiella pneumoniae subsp. pneumoniae
  6e85-assembly1_B  TM=8.986E-01  e=2.719E-35  Klebsiella pneumoniae subsp. pneumoniae
  2hi1-assembly1_B  TM=8.828E-01  e=3.618E-35  Salmonella enterica subsp. enterica serovar Typhimurium str. LT2
  1ps6-assembly1_A  TM=9.173E-01  e=2.622E-30  Escherichia coli

pLDDT: mean 95.42, std 6.52, range [51.38, 98.94]

InterPro domains:
  IPR005255 PdxA family [PF04166] (33-323)
  IPR005255 PdxA family [PTHR30004] (2-327)
  IPR005255 PdxA family [TIGR00557] (6-325)

Secondary structure (DSSP, 8-state):
--PPEEEEE---TTSSHHHHHHHHTT-HHHHHH-EEEEEE-HHHHHHHHHHHT---EEEEE-SSS-----TTEEEEEE-----TTT--TTS--HHHHHHHHHHHHHHHHHHHTTS-SEEEEPP--HHHHHHTT----SHHHHHHHHHT-SSPEEEEEETTEEEEES--SS-HHHHHHH--HHHHHHHHHHHHHHHHHTT---S-EEEEPSSGGGGGTTTT-SHIIIIIHHHHHHHHHTT--EEEEEPTTTHHHHHHTTS-SEEEESSHHHHHHHHHHH-TTT-EEEEESSSSEEEE-SS---TTTTTTT----HHHHHHHHHHHHHHHHHHHHHHHH-/--PPEEEEE---TTSSHHHHHHHHTT-HHHHHH-EEEEEE-HHHHHHHHHHHT---EEEEE-SSS-----TTEEEEEE-----TTT--TTS--HHHHHHHHHHHHHHHHHHHTTS-SEEEEPP--HHHHHHTT----SHHHHHHHHHT-SSPEEEEEETTEEEEES--SS-HHHHHHH--HHHHHHHHHHHHHHHHHTT---S-EEEEPSSGGGGGTTTT-SHIIIIIHHHHHHHHHTT--EEEEEPTTTHHHHHHTTS-SEEEESSHHHHHHHHHHH-TTT-EEEEESSSSEEEE-SS---TTTTTTT----HHHHHHHHHHHHHHHHHHHHHHHH-

Organism: Ruminiclostridium cellulolyticum (strain ATCC 35319 / DSM 5812 / JCM 6584 / H10) (NCBI:txid394503)

Solvent-accessible surface area (backbone atoms only — not comparable to full-atom values): 33434 Å² total; per-residue (Å²): 132,90,58,45,31,35,31,25,27,33,25,16,74,30,21,32,22,36,44,19,49,49,54,28,50,56,38,63,72,54,52,76,55,24,42,70,34,34,25,35,35,47,59,44,43,49,50,26,22,58,59,53,68,49,83,57,42,72,42,71,39,92,66,80,78,73,71,92,64,50,44,57,37,46,45,19,34,50,66,70,74,69,59,55,90,72,60,54,57,45,50,84,37,33,69,38,16,45,44,25,50,48,20,47,51,51,48,49,51,37,36,76,71,64,65,25,41,18,34,28,40,43,26,56,48,58,68,13,19,47,63,46,69,42,81,60,79,45,69,68,53,44,52,27,61,78,65,72,39,80,79,66,43,60,32,37,39,39,88,82,27,32,35,32,55,73,28,54,96,44,18,59,66,56,32,60,71,61,59,36,34,68,54,48,40,52,47,52,53,52,50,50,52,50,36,41,29,51,63,47,81,68,71,31,35,33,33,39,21,84,19,51,68,32,5,58,89,46,77,16,35,50,57,34,73,72,13,48,39,54,22,47,55,51,38,40,74,75,66,46,55,62,46,58,57,30,40,45,40,47,42,60,35,44,25,54,75,60,72,22,58,27,34,40,20,53,33,39,49,64,41,37,18,34,40,28,36,55,36,59,53,53,25,26,38,33,44,38,79,51,99,52,45,34,19,21,44,76,59,70,27,54,38,89,50,21,82,65,50,72,70,75,22,60,24,48,40,46,14,46,52,49,30,45,70,32,20,59,42,29,54,56,40,50,60,66,74,99,133,90,58,46,32,35,30,25,27,34,26,16,73,30,21,34,22,35,43,20,48,49,55,27,50,56,38,62,73,54,52,75,53,25,42,71,33,33,25,34,35,47,60,44,43,49,50,27,23,58,59,54,70,48,80,56,44,74,41,72,40,92,66,80,78,73,71,92,63,50,44,57,38,45,43,19,34,50,66,71,74,68,57,54,88,72,61,53,56,45,49,86,36,33,68,37,17,45,43,27,51,49,21,48,50,51,49,49,53,37,36,75,71,64,64,27,40,19,34,28,40,44,28,56,50,55,70,13,19,47,63,45,71,41,83,58,79,43,69,68,54,44,52,26,62,80,65,73,39,81,79,67,45,59,32,37,37,39,88,81,25,33,36,32,55,74,29,54,95,44,18,58,65,56,32,61,69,61,60,34,34,68,53,49,40,51,47,53,51,53,50,50,53,49,36,41,28,50,62,46,82,68,70,32,37,32,33,40,21,85,20,51,67,32,6,59,88,48,78,16,36,49,56,38,73,72,13,48,38,55,23,48,53,51,38,39,73,76,65,46,58,62,47,59,58,30,38,45,40,48,43,60,36,43,24,54,76,62,72,23,59,27,33,39,21,53,32,41,50,64,40,38,18,32,42,28,36,56,37,59,53,53,26,24,38,32,42,38,78,52,98,52,45,34,20,20,46,75,61,70,27,54,38,91,50,21,81,64,52,70,71,76,22,60,24,48,40,47,14,46,51,49,31,46,68,31,20,61,41,31,52,56,39,49,59,65,75,101